Protein AF-0000000086677475 (afdb_homodimer)

pLDDT: mean 93.99, std 9.21, range [43.78, 98.94]

Organism: NCBI:txid175570

Radius of gyration: 26.11 Å; Cα contacts (8 Å, |Δi|>4): 1403; chains: 2; bounding box: 49×78×58 Å

InterPro domains:
  IPR006680 Amidohydrolase-related [PF04909] (57-347)
  IPR032465 2-amino-3-carboxymuconate-6-semialdehyde decarboxylase [PTHR21240] (2-347)
  IPR032466 Metal-dependent hydrolase [SSF51556] (3-348)

Secondary structure (DSSP, 8-state):
---EEEEEE---TTTTT-HHHHHHHHHHS-GGGT-EEEEEE-TTS-EEEEEESSTT-EEEEEETTTT-HHHHHHHHHHHT--EEEEE--TTGGG--HHHHHHHHHHHHHHHHHTTTSEEE-B------SHHHHHHHHIIIIII----EEEESEETTEETTSGGGHHHHHHHHHHT--EEEEPPSS-SS-GGGTTSHHIIIIIHHHHHHHHHHHHHHHS-HHHH-TT--EEESHHHHHTHHHHHHHS-----S--SS--S--TTHHHHHHHHHHTEEEE-SSGGGG-HHHHHHHHHHH-GGGEE----BTSSHHHHHHHHHIIIII----HHHHHIIIIIHHHHHHT----/---EEEEEE---TTTTT-HHHHHHHHHHS-GGGT-EEEEEE-TTS-EEEEEESSTT-EEEEEETTTT-HHHHHHHHHHHT--EEEEE--TTGGG--HHHHHHHHHHHHHHHHHTTTSEEE-EE-----SHHHHHHHHIIIIII----EEEESEETTEETTSGGGHHHHHHHHHHT--EEEEPPSS-SS-GGGTTSHHIIIIIHHHHHHHHHHHHHHHS-HHHH-TT--EEESHHHHHTHHHHHHHS-----S--SS--S--TTHHHHHHHHHHTEEEE-SSGGGG-HHHHHHHHHHH-GGGEE----BTSSHHHHHHHHHIIIII----HHHHHIIIIIHHHHHHT----

Solvent-accessible surface area (backbone atoms only — not comparable to full-atom values): 35898 Å² total; per-residue (Å²): 129,75,23,36,32,64,30,30,46,41,52,47,78,50,36,90,78,32,64,70,54,36,47,37,57,44,67,27,41,52,51,92,77,44,31,45,49,49,74,48,71,44,95,86,67,43,42,28,44,36,34,20,56,52,86,90,36,76,58,46,76,48,58,63,85,61,43,36,62,67,54,51,53,50,51,26,61,76,33,59,38,62,32,35,27,31,34,68,58,76,62,62,67,40,36,46,61,70,46,22,52,51,41,41,55,42,52,49,53,41,24,63,72,45,75,78,30,37,43,36,37,33,52,57,45,64,50,62,53,68,69,41,49,48,51,48,48,43,30,42,76,72,69,56,30,42,27,33,48,44,45,30,40,51,79,84,42,41,71,64,41,72,74,30,45,68,36,48,51,50,40,35,72,68,66,41,29,32,38,34,32,46,46,64,51,26,79,72,38,77,91,31,56,89,41,66,64,36,25,66,43,52,27,26,28,52,28,27,27,50,35,54,50,44,42,58,72,65,49,50,49,76,80,40,62,74,40,32,39,31,23,33,56,41,27,21,50,38,52,65,42,46,48,56,72,40,38,57,81,70,78,79,93,64,94,66,85,86,63,74,46,82,44,25,67,54,40,53,48,43,52,72,64,26,48,33,24,24,34,42,28,47,56,48,42,30,63,63,45,50,54,40,34,33,66,69,66,35,35,78,33,33,28,36,15,27,45,28,62,80,45,76,61,29,40,36,47,21,43,46,29,59,75,68,64,49,91,69,53,70,68,44,45,46,21,23,29,26,47,30,49,36,63,64,40,63,49,96,68,134,129,74,24,37,31,64,30,28,45,42,54,47,79,52,35,89,77,32,65,70,54,35,47,37,58,44,67,28,42,53,51,94,76,44,32,44,49,49,75,47,70,44,96,87,66,41,42,30,43,36,34,20,57,52,86,90,36,75,59,46,78,49,58,62,84,62,42,35,62,66,55,52,54,50,51,25,61,74,33,59,36,62,31,34,26,31,33,66,57,77,61,63,69,39,38,46,61,71,46,22,51,51,42,41,53,42,51,49,52,42,25,63,72,45,74,78,31,39,44,36,38,33,51,55,46,64,48,62,55,67,68,41,50,49,51,50,47,43,31,42,76,71,68,54,28,41,27,32,48,44,46,30,40,50,79,84,43,42,70,65,42,72,73,31,46,68,38,49,51,51,40,35,72,69,67,41,30,32,36,33,32,45,47,63,52,27,78,72,38,76,91,30,57,87,41,66,62,37,24,67,43,51,28,25,27,51,29,25,27,50,35,55,50,44,42,58,71,64,50,51,49,78,79,40,62,74,39,33,38,32,23,34,56,42,28,22,51,39,54,67,42,46,48,56,72,40,37,57,81,72,82,75,94,63,94,64,85,87,64,73,48,80,45,23,68,54,40,52,48,43,52,71,64,23,47,33,23,25,35,41,26,47,57,50,41,30,64,63,45,52,52,40,34,33,65,69,66,34,34,78,33,32,27,36,15,28,45,29,62,80,44,75,60,29,39,37,47,23,44,46,29,60,73,70,63,49,92,67,54,69,69,45,46,44,20,23,28,28,47,29,50,36,63,64,39,63,49,97,66,135

Foldseek 3Di:
DAFEAAAAEADFLCCPVDPVLVCQQQVLQDVVVQWHWDWDQDPVRWIWIWIDGHPPFTLDIGIHPFHALVNVVVLCVVQVHQAYEYEHAARLLRGAAVSQLVRLVRQLVSVVVNVQRYAYAGRFHLADDDSRLVSNCCSVVPSNHLYHEAECARQQGGCLDPRNLVSQLSRLVSLHAYEYAYHSAANDRVVQRPDNCSSRQVRSLVSQLVSLLCVLPSCSCVVRVSYAYEYENQSSLCLVVLVVSQADPDPDDDPDDPDDSPASVVSLSCLLRHYAYECALVVVCDQVSVLSSCVRSNLLRYAYHQNPPVPSCSSNNSSCCLVPVHDDDPVSSCSHRPVNCCVNSVRPDD/DAFEAAAAEADFLCCPVDVVLVCQQQVLQDVVVQWHWDWDQDPVRWIWIWIDGHPPFTLDIGIHPFHALVNVVVLCVVQVHQAYEYEHAARLLRGAAVSQLVRLVRQLVSVVVNVQRYAYAGRFHLADDDSRLVSNCCSVVPSNHLYHEAECARQQGGCLDPRNLVSQVSRLVSLHAYEYAYHSAANDRVVQRPDNCSNRQVRRLVSQLVSLLCVLPSCSCVVRVSYAYEYENQSSLCLVVLVVSQADPDPDDDPDDPDDSPQSVVSLSCLLRHYAYECALVVVCDQVSVLSSCVRSNLLRAAYHQNPPVPSCSSNNSSCCLVPVHDDDPVSSCSHRPVNCCVNSVRPDD

Nearest PDB structures (foldseek):
  4ofc-assembly1_A  TM=8.065E-01  e=8.090E-18  Homo sapiens
  7pwy-assembly2_D  TM=8.511E-01  e=5.228E-17  Homo sapiens
  4ign-assembly2_B  TM=8.149E-01  e=6.195E-17  Homo sapiens
  3nur-assembly1_A  TM=8.175E-01  e=1.556E-15  Staphylococcus aureus
  7pwy-assembly2_C  TM=8.081E-01  e=2.219E-14  Homo sapiens

Structure (mmCIF, N/CA/C/O backbone):
data_AF-0000000086677475-model_v1
#
loop_
_entity.id
_entity.type
_entity.pdbx_description
1 polymer Amidohydrolase
#
loop_
_atom_site.group_PDB
_atom_site.id
_atom_site.type_symbol
_atom_site.label_atom_id
_atom_site.label_alt_id
_atom_site.label_comp_id
_atom_site.label_asym_id
_atom_site.label_entity_id
_atom_site.label_seq_id
_atom_site.pdbx_PDB_ins_code
_atom_site.Cartn_x
_atom_site.Cartn_y
_atom_site.Cartn_z
_atom_site.occupancy
_atom_site.B_iso_or_equiv
_atom_site.auth_seq_id
_atom_site.auth_comp_id
_atom_site.auth_asym_id
_atom_site.auth_atom_id
_atom_site.pdbx_PDB_model_num
ATOM 1 N N . MET A 1 1 ? -17.812 -29.594 1.696 1 87.38 1 MET A N 1
ATOM 2 C CA . MET A 1 1 ? -17.547 -28.484 0.783 1 87.38 1 MET A CA 1
ATOM 3 C C . MET A 1 1 ? -16.203 -28.672 0.084 1 87.38 1 MET A C 1
ATOM 5 O O . MET A 1 1 ? -15.203 -29 0.729 1 87.38 1 MET A O 1
ATOM 9 N N . THR A 1 2 ? -16.203 -28.719 -1.292 1 96.62 2 THR A N 1
ATOM 10 C CA . THR A 1 2 ? -14.992 -28.844 -2.1 1 96.62 2 THR A CA 1
ATOM 11 C C . THR A 1 2 ? -14.047 -27.672 -1.84 1 96.62 2 THR A C 1
ATOM 13 O O . THR A 1 2 ? -14.484 -26.531 -1.684 1 96.62 2 THR A O 1
ATOM 16 N N . VAL A 1 3 ? -12.773 -27.938 -1.683 1 98.69 3 VAL A N 1
ATOM 17 C CA . VAL A 1 3 ? -11.773 -26.891 -1.495 1 98.69 3 VAL A CA 1
ATOM 18 C C . VAL A 1 3 ? -10.719 -26.984 -2.596 1 98.69 3 VAL A C 1
ATOM 20 O O . VAL A 1 3 ? -10.156 -28.062 -2.836 1 98.69 3 VAL A O 1
ATOM 23 N N . VAL A 1 4 ? -10.492 -25.906 -3.32 1 98.88 4 VAL A N 1
ATOM 24 C CA . VAL A 1 4 ? -9.445 -25.766 -4.324 1 98.88 4 VAL A CA 1
ATOM 25 C C . VAL A 1 4 ? -8.398 -24.766 -3.846 1 98.88 4 VAL A C 1
ATOM 27 O O . VAL A 1 4 ? -8.719 -23.609 -3.566 1 98.88 4 VAL A O 1
ATOM 30 N N . ASP A 1 5 ? -7.18 -25.172 -3.652 1 98.81 5 ASP A N 1
ATOM 31 C CA . ASP A 1 5 ? -6.055 -24.297 -3.361 1 98.81 5 ASP A CA 1
ATOM 32 C C . ASP A 1 5 ? -5.328 -23.891 -4.641 1 98.81 5 ASP A C 1
ATOM 34 O O . ASP A 1 5 ? -4.652 -24.703 -5.266 1 98.81 5 ASP A O 1
ATOM 38 N N . ILE A 1 6 ? -5.363 -22.625 -5.004 1 98.75 6 ILE A N 1
ATOM 39 C CA . ILE A 1 6 ? -4.816 -22.234 -6.297 1 98.75 6 ILE A CA 1
ATOM 40 C C . ILE A 1 6 ? -3.369 -21.781 -6.129 1 98.75 6 ILE A C 1
ATOM 42 O O . ILE A 1 6 ? -2.771 -21.219 -7.055 1 98.75 6 ILE A O 1
ATOM 46 N N . ASN A 1 7 ? -2.809 -21.922 -4.918 1 98.31 7 ASN A N 1
ATOM 47 C CA . ASN A 1 7 ? -1.478 -21.422 -4.598 1 98.31 7 ASN A CA 1
ATOM 48 C C . ASN A 1 7 ? -0.628 -22.469 -3.902 1 98.31 7 ASN A C 1
ATOM 50 O O . ASN A 1 7 ? -0.25 -22.312 -2.742 1 98.31 7 ASN A O 1
ATOM 54 N N . ILE A 1 8 ? -0.31 -23.516 -4.645 1 97.62 8 ILE A N 1
ATOM 55 C CA . ILE A 1 8 ? 0.635 -24.547 -4.215 1 97.62 8 ILE A CA 1
ATOM 56 C C . ILE A 1 8 ? 1.934 -24.422 -5.008 1 97.62 8 ILE A C 1
ATOM 58 O O . ILE A 1 8 ? 1.936 -24.562 -6.234 1 97.62 8 ILE A O 1
ATOM 62 N N . HIS A 1 9 ? 3.008 -24.188 -4.328 1 96.44 9 HIS A N 1
ATOM 63 C CA . HIS A 1 9 ? 4.266 -23.922 -5.016 1 96.44 9 HIS A CA 1
ATOM 64 C C . HIS A 1 9 ? 4.848 -25.203 -5.609 1 96.44 9 HIS A C 1
ATOM 66 O O . HIS A 1 9 ? 4.793 -26.266 -4.988 1 96.44 9 HIS A O 1
ATOM 72 N N . HIS A 1 10 ? 5.43 -25 -6.742 1 96.31 10 HIS A N 1
ATOM 73 C CA . HIS A 1 10 ? 6.098 -26.094 -7.43 1 96.31 10 HIS A CA 1
ATOM 74 C C . HIS A 1 10 ? 7.543 -25.734 -7.773 1 96.31 10 HIS A C 1
ATOM 76 O O . HIS A 1 10 ? 7.801 -24.688 -8.367 1 96.31 10 HIS A O 1
ATOM 82 N N . LEU A 1 11 ? 8.406 -26.5 -7.383 1 95.75 11 LEU A N 1
ATOM 83 C CA . LEU A 1 11 ? 9.773 -26.609 -7.871 1 95.75 11 LEU A CA 1
ATOM 84 C C . LEU A 1 11 ? 10.078 -28.047 -8.297 1 95.75 11 LEU A C 1
ATOM 86 O O . LEU A 1 11 ? 9.539 -29 -7.715 1 95.75 11 LEU A O 1
ATOM 90 N N . PRO A 1 12 ? 10.922 -28.141 -9.375 1 96.62 12 PRO A N 1
ATOM 91 C CA . PRO A 1 12 ? 11.219 -29.5 -9.812 1 96.62 12 PRO A CA 1
ATOM 92 C C . PRO A 1 12 ? 11.711 -30.391 -8.672 1 96.62 12 PRO A C 1
ATOM 94 O O . PRO A 1 12 ? 12.547 -29.953 -7.871 1 96.62 12 PRO A O 1
ATOM 97 N N . GLU A 1 13 ? 11.195 -31.625 -8.625 1 95.94 13 GLU A N 1
ATOM 98 C CA . GLU A 1 13 ? 11.531 -32.531 -7.543 1 95.94 13 GLU A CA 1
ATOM 99 C C . GLU A 1 13 ? 13.023 -32.844 -7.531 1 95.94 13 GLU A C 1
ATOM 101 O O . GLU A 1 13 ? 13.586 -33.188 -6.48 1 95.94 13 GLU A O 1
ATOM 106 N N . ASP A 1 14 ? 13.664 -32.812 -8.648 1 95.88 14 ASP A N 1
ATOM 107 C CA . ASP A 1 14 ? 15.086 -33.094 -8.734 1 95.88 14 ASP A CA 1
ATOM 108 C C . ASP A 1 14 ? 15.906 -31.812 -8.836 1 95.88 14 ASP A C 1
ATOM 110 O O . ASP A 1 14 ? 17.031 -31.828 -9.352 1 95.88 14 ASP A O 1
ATOM 114 N N . LEU A 1 15 ? 15.375 -30.656 -8.414 1 96.19 15 LEU A N 1
ATOM 115 C CA . LEU A 1 15 ? 16.031 -29.359 -8.508 1 96.19 15 LEU A CA 1
ATOM 116 C C . LEU A 1 15 ? 17.438 -29.422 -7.902 1 96.19 15 LEU A C 1
ATOM 118 O O . LEU A 1 15 ? 18.391 -28.906 -8.484 1 96.19 15 LEU A O 1
ATOM 122 N N . PHE A 1 16 ? 17.578 -30.094 -6.801 1 96 16 PHE A N 1
ATOM 123 C CA . PHE A 1 16 ? 18.828 -30.047 -6.055 1 96 16 PHE A CA 1
ATOM 124 C C . PHE A 1 16 ? 19.734 -31.203 -6.449 1 96 16 PHE A C 1
ATOM 126 O O . PHE A 1 16 ? 20.906 -31.234 -6.07 1 96 16 PHE A O 1
ATOM 133 N N . THR A 1 17 ? 19.219 -32.188 -7.191 1 95.56 17 THR A N 1
ATOM 134 C CA . THR A 1 17 ? 20.031 -33.344 -7.574 1 95.56 17 THR A CA 1
ATOM 135 C C . THR A 1 17 ? 20.328 -33.312 -9.07 1 95.56 17 THR A C 1
ATOM 137 O O . THR A 1 17 ? 21.172 -34.094 -9.555 1 95.56 17 THR A O 1
ATOM 140 N N . ASN A 1 18 ? 19.609 -32.531 -9.766 1 96.94 18 ASN A N 1
ATOM 141 C CA . ASN A 1 18 ? 19.859 -32.281 -11.18 1 96.94 18 ASN A CA 1
ATOM 142 C C . ASN A 1 18 ? 20.625 -31 -11.422 1 96.94 18 ASN A C 1
ATOM 144 O O . ASN A 1 18 ? 20.047 -29.906 -11.398 1 96.94 18 ASN A O 1
ATOM 148 N N . GLN A 1 19 ? 21.875 -31.109 -11.742 1 97.06 19 GLN A N 1
ATOM 149 C CA . GLN A 1 19 ? 22.781 -29.969 -11.82 1 97.06 19 GLN A CA 1
ATOM 150 C C . GLN A 1 19 ? 22.344 -29 -12.906 1 97.06 19 GLN A C 1
ATOM 152 O O . GLN A 1 19 ? 22.484 -27.781 -12.758 1 97.06 19 GLN A O 1
ATOM 157 N N . LYS A 1 20 ? 21.891 -29.516 -14 1 97.31 20 LYS A N 1
ATOM 158 C CA . LYS A 1 20 ? 21.453 -28.672 -15.102 1 97.31 20 LYS A CA 1
ATOM 159 C C . LYS A 1 20 ? 20.297 -27.766 -14.672 1 97.31 20 LYS A C 1
ATOM 161 O O . LYS A 1 20 ? 20.281 -26.578 -14.961 1 97.31 20 LYS A O 1
ATOM 166 N N . ILE A 1 21 ? 19.328 -28.312 -14.016 1 96.62 21 ILE A N 1
ATOM 167 C CA . ILE A 1 21 ? 18.172 -27.562 -13.547 1 96.62 21 ILE A CA 1
ATOM 168 C C . ILE A 1 21 ? 18.609 -26.562 -12.469 1 96.62 21 ILE A C 1
ATOM 170 O O . ILE A 1 21 ? 18.203 -25.406 -12.492 1 96.62 21 ILE A O 1
ATOM 174 N N . LEU A 1 22 ? 19.438 -27.047 -11.547 1 96.88 22 LEU A N 1
ATOM 175 C CA . LEU A 1 22 ? 19.922 -26.172 -10.477 1 96.88 22 LEU A CA 1
ATOM 176 C C . LEU A 1 22 ? 20.672 -24.984 -11.047 1 96.88 22 LEU A C 1
ATOM 178 O O . LEU A 1 22 ? 20.453 -23.844 -10.625 1 96.88 22 LEU A O 1
ATOM 182 N N . ASP A 1 23 ? 21.562 -25.266 -12.023 1 96.88 23 ASP A N 1
ATOM 183 C CA . ASP A 1 23 ? 22.312 -24.188 -12.68 1 96.88 23 ASP A CA 1
ATOM 184 C C . ASP A 1 23 ? 21.375 -23.219 -13.391 1 96.88 23 ASP A C 1
ATOM 186 O O . ASP A 1 23 ? 21.625 -22.016 -13.414 1 96.88 23 ASP A O 1
ATOM 190 N N . GLY A 1 24 ? 20.344 -23.766 -13.984 1 96.19 24 GLY A N 1
ATOM 191 C CA . GLY A 1 24 ? 19.344 -22.922 -14.625 1 96.19 24 GLY A CA 1
ATOM 192 C C . GLY A 1 24 ? 18.734 -21.906 -13.68 1 96.19 24 GLY A C 1
ATOM 193 O O . GLY A 1 24 ? 18.531 -20.75 -14.047 1 96.19 24 GLY A O 1
ATOM 194 N N . PHE A 1 25 ? 18.422 -22.312 -12.453 1 95.94 25 PHE A N 1
ATOM 195 C CA . PHE A 1 25 ? 17.891 -21.422 -11.445 1 95.94 25 PHE A CA 1
ATOM 196 C C . PHE A 1 25 ? 18.953 -20.438 -10.969 1 95.94 25 PHE A C 1
ATOM 198 O O . PHE A 1 25 ? 18.734 -19.234 -10.977 1 95.94 25 PHE A O 1
ATOM 205 N N . LEU A 1 26 ? 20.125 -20.906 -10.641 1 95.69 26 LEU A N 1
ATOM 206 C CA . LEU A 1 26 ? 21.188 -20.094 -10.047 1 95.69 26 LEU A CA 1
ATOM 207 C C . LEU A 1 26 ? 21.672 -19.031 -11.023 1 95.69 26 LEU A C 1
ATOM 209 O O . LEU A 1 26 ? 21.875 -17.875 -10.641 1 95.69 26 LEU A O 1
ATOM 213 N N . TYR A 1 27 ? 21.734 -19.359 -12.297 1 94.06 27 TYR A N 1
ATOM 214 C CA . TYR A 1 27 ? 22.344 -18.469 -13.266 1 94.06 27 TYR A CA 1
ATOM 215 C C . TYR A 1 27 ? 21.312 -17.516 -13.852 1 94.06 27 TYR A C 1
ATOM 217 O O . TYR A 1 27 ? 21.672 -16.531 -14.516 1 94.06 27 TYR A O 1
ATOM 225 N N . SER A 1 28 ? 20.031 -17.828 -13.586 1 94.12 28 SER A N 1
ATOM 226 C CA . SER A 1 28 ? 18.984 -16.969 -14.109 1 94.12 28 SER A CA 1
ATOM 227 C C . SER A 1 28 ? 18.906 -15.648 -13.344 1 94.12 28 SER A C 1
ATOM 229 O O . SER A 1 28 ? 18.484 -14.633 -13.891 1 94.12 28 SER A O 1
ATOM 231 N N . ALA A 1 29 ? 19.281 -15.617 -12.039 1 92.44 29 ALA A N 1
ATOM 232 C CA . ALA A 1 29 ? 19.281 -14.398 -11.234 1 92.44 29 ALA A CA 1
ATOM 233 C C . ALA A 1 29 ? 20.266 -13.375 -11.781 1 92.44 29 ALA A C 1
ATOM 235 O O . ALA A 1 29 ? 21.469 -13.656 -11.898 1 92.44 29 ALA A O 1
ATOM 236 N N . PRO A 1 30 ? 19.766 -12.219 -12.117 1 91.88 30 PRO A N 1
ATOM 237 C CA . PRO A 1 30 ? 20.672 -11.25 -12.742 1 91.88 30 PRO A CA 1
ATOM 238 C C . PRO A 1 30 ? 21.641 -10.609 -11.75 1 91.88 30 PRO A C 1
ATOM 240 O O . PRO A 1 30 ? 21.359 -9.531 -11.219 1 91.88 30 PRO A O 1
ATOM 243 N N . ARG A 1 31 ? 22.812 -11.141 -11.625 1 90.5 31 ARG A N 1
ATOM 244 C CA . ARG A 1 31 ? 23.812 -10.695 -10.664 1 90.5 31 ARG A CA 1
ATOM 245 C C . ARG A 1 31 ? 24.203 -9.242 -10.914 1 90.5 31 ARG A C 1
ATOM 247 O O . ARG A 1 31 ? 24.469 -8.492 -9.969 1 90.5 31 ARG A O 1
ATOM 254 N N . GLY A 1 32 ? 24.234 -8.914 -12.156 1 90.19 32 GLY A N 1
ATOM 255 C CA . GLY A 1 32 ? 24.594 -7.551 -12.516 1 90.19 32 GLY A CA 1
ATOM 256 C C . GLY A 1 32 ? 23.641 -6.516 -11.969 1 90.19 32 GLY A C 1
ATOM 257 O O . GLY A 1 32 ? 23.969 -5.324 -11.914 1 90.19 32 GLY A O 1
ATOM 258 N N . PHE A 1 33 ? 22.484 -6.992 -11.562 1 87.94 33 PHE A N 1
ATOM 259 C CA . PHE A 1 33 ? 21.484 -6.082 -11.023 1 87.94 33 PHE A CA 1
ATOM 260 C C . PHE A 1 33 ? 21.312 -6.297 -9.523 1 87.94 33 PHE A C 1
ATOM 262 O O . PHE A 1 33 ? 20.312 -5.867 -8.945 1 87.94 33 PHE A O 1
ATOM 269 N N . GLY A 1 34 ? 22.219 -6.992 -8.938 1 90.81 34 GLY A N 1
ATOM 270 C CA . GLY A 1 34 ? 22.297 -7.109 -7.492 1 90.81 34 GLY A CA 1
ATOM 271 C C . GLY A 1 34 ? 21.594 -8.344 -6.957 1 90.81 34 GLY A C 1
ATOM 272 O O . GLY A 1 34 ? 21.531 -8.555 -5.742 1 90.81 34 GLY A O 1
ATOM 273 N N . GLU A 1 35 ? 21.094 -9.141 -7.84 1 92.88 35 GLU A N 1
ATOM 274 C CA . GLU A 1 35 ? 20.469 -10.398 -7.441 1 92.88 35 GLU A CA 1
ATOM 275 C C . GLU A 1 35 ? 21.516 -11.492 -7.238 1 92.88 35 GLU A C 1
ATOM 277 O O . GLU A 1 35 ? 22.266 -11.82 -8.164 1 92.88 35 GLU A O 1
ATOM 282 N N . ILE A 1 36 ? 21.562 -12.039 -6.043 1 94.69 36 ILE A N 1
ATOM 283 C CA . ILE A 1 36 ? 22.531 -13.078 -5.734 1 94.69 36 ILE A CA 1
ATOM 284 C C . ILE A 1 36 ? 21.812 -14.383 -5.387 1 94.69 36 ILE A C 1
ATOM 286 O O . ILE A 1 36 ? 21.031 -14.43 -4.434 1 94.69 36 ILE A O 1
ATOM 290 N N . ALA A 1 37 ? 22.031 -15.375 -6.148 1 95.88 37 ALA A N 1
ATOM 291 C CA . ALA A 1 37 ? 21.484 -16.703 -5.898 1 95.88 37 ALA A CA 1
ATOM 292 C C . ALA A 1 37 ? 22.594 -17.672 -5.48 1 95.88 37 ALA A C 1
ATOM 294 O O . ALA A 1 37 ? 23.688 -17.672 -6.047 1 95.88 37 ALA A O 1
ATOM 295 N N . ARG A 1 38 ? 22.297 -18.422 -4.445 1 95.94 38 ARG A N 1
ATOM 296 C CA . ARG A 1 38 ? 23.266 -19.422 -4.004 1 95.94 38 ARG A CA 1
ATOM 297 C C . ARG A 1 38 ? 22.562 -20.594 -3.328 1 95.94 38 ARG A C 1
ATOM 299 O O . ARG A 1 38 ? 21.375 -20.516 -3.004 1 95.94 38 ARG A O 1
ATOM 306 N N . VAL A 1 39 ? 23.234 -21.672 -3.186 1 96.56 39 VAL A N 1
ATOM 307 C CA . VAL A 1 39 ? 22.766 -22.844 -2.467 1 96.56 39 VAL A CA 1
ATOM 308 C C . VAL A 1 39 ? 23.609 -23.047 -1.205 1 96.56 39 VAL A C 1
ATOM 310 O O . VAL A 1 39 ? 24.828 -22.859 -1.222 1 96.56 39 VAL A O 1
ATOM 313 N N . GLU A 1 40 ? 22.938 -23.312 -0.183 1 95.81 40 GLU A N 1
ATOM 314 C CA . GLU A 1 40 ? 23.594 -23.656 1.069 1 95.81 40 GLU A CA 1
ATOM 315 C C . GLU A 1 40 ? 23.031 -24.938 1.661 1 95.81 40 GLU A C 1
ATOM 317 O O . GLU A 1 40 ? 21.891 -25.297 1.398 1 95.81 40 GLU A O 1
ATOM 322 N N . THR A 1 41 ? 23.859 -25.672 2.391 1 95.62 41 THR A N 1
ATOM 323 C CA . THR A 1 41 ? 23.422 -26.844 3.139 1 95.62 41 THR A CA 1
ATOM 324 C C . THR A 1 41 ? 23.078 -26.469 4.578 1 95.62 41 THR A C 1
ATOM 326 O O . THR A 1 41 ? 23.891 -25.875 5.285 1 95.62 41 THR A O 1
ATOM 329 N N . MET A 1 42 ? 21.938 -26.812 4.898 1 92.81 42 MET A N 1
ATOM 330 C CA . MET A 1 42 ? 21.453 -26.516 6.25 1 92.81 42 MET A CA 1
ATOM 331 C C . MET A 1 42 ? 22.031 -27.516 7.25 1 92.81 42 MET A C 1
ATOM 333 O O . MET A 1 42 ? 22.625 -28.516 6.863 1 92.81 42 MET A O 1
ATOM 337 N N . ASP A 1 43 ? 21.812 -27.188 8.57 1 91.38 43 ASP A N 1
ATOM 338 C CA . ASP A 1 43 ? 22.266 -28.078 9.633 1 91.38 43 ASP A CA 1
ATOM 339 C C . ASP A 1 43 ? 21.594 -29.453 9.523 1 91.38 43 ASP A C 1
ATOM 341 O O . ASP A 1 43 ? 22.203 -30.469 9.875 1 91.38 43 ASP A O 1
ATOM 345 N N . SER A 1 44 ? 20.469 -29.516 8.969 1 90 44 SER A N 1
ATOM 346 C CA . SER A 1 44 ? 19.703 -30.75 8.805 1 90 44 SER A CA 1
ATOM 347 C C . SER A 1 44 ? 20.281 -31.625 7.699 1 90 44 SER A C 1
ATOM 349 O O . SER A 1 44 ? 19.922 -32.781 7.559 1 90 44 SER A O 1
ATOM 351 N N . GLY A 1 45 ? 21.203 -31.062 6.922 1 92.75 45 GLY A N 1
ATOM 352 C CA . GLY A 1 45 ? 21.75 -31.766 5.777 1 92.75 45 GLY A CA 1
ATOM 353 C C . GLY A 1 45 ? 21.031 -31.453 4.48 1 92.75 45 GLY A C 1
ATOM 354 O O . GLY A 1 45 ? 21.531 -31.734 3.395 1 92.75 45 GLY A O 1
ATOM 355 N N . LYS A 1 46 ? 19.906 -30.875 4.609 1 92.44 46 LYS A N 1
ATOM 356 C CA . LYS A 1 46 ? 19.156 -30.469 3.428 1 92.44 46 LYS A CA 1
ATOM 357 C C . LYS A 1 46 ? 19.734 -29.219 2.785 1 92.44 46 LYS A C 1
ATOM 359 O O . LYS A 1 46 ? 20.328 -28.391 3.475 1 92.44 46 LYS A O 1
ATOM 364 N N . LYS A 1 47 ? 19.594 -29.156 1.541 1 94.94 47 LYS A N 1
ATOM 365 C CA . LYS A 1 47 ? 20.016 -27.953 0.819 1 94.94 47 LYS A CA 1
ATOM 366 C C . LYS A 1 47 ? 18.875 -26.953 0.711 1 94.94 47 LYS A C 1
ATOM 368 O O . LYS A 1 47 ? 17.703 -27.312 0.844 1 94.94 47 LYS A O 1
ATOM 373 N N . HIS A 1 48 ? 19.219 -25.703 0.6 1 94.06 48 HIS A N 1
ATOM 374 C CA . HIS A 1 48 ? 18.219 -24.688 0.273 1 94.06 48 HIS A CA 1
ATOM 375 C C . HIS A 1 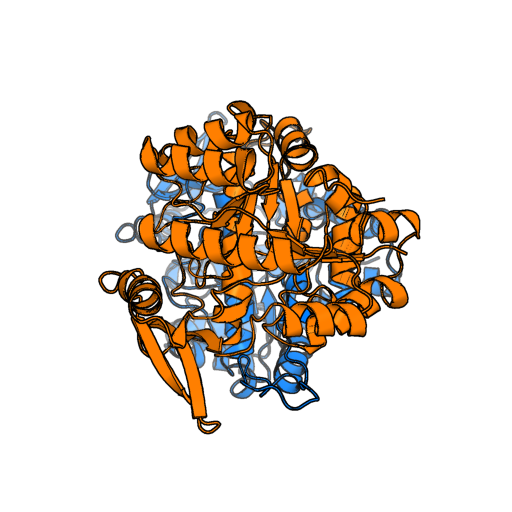48 ? 18.766 -23.656 -0.696 1 94.06 48 HIS A C 1
ATOM 377 O O . HIS A 1 48 ? 19.953 -23.328 -0.65 1 94.06 48 HIS A O 1
ATOM 383 N N . LEU A 1 49 ? 17.984 -23.312 -1.607 1 94.31 49 LEU A N 1
ATOM 384 C CA . LEU A 1 49 ? 18.234 -22.234 -2.557 1 94.31 49 LEU A CA 1
ATOM 385 C C . LEU A 1 49 ? 17.906 -20.875 -1.943 1 94.31 49 LEU A C 1
ATOM 387 O O . LEU A 1 49 ? 16.812 -20.672 -1.414 1 94.31 49 LEU A O 1
ATOM 391 N N . ILE A 1 50 ? 18.859 -19.938 -1.938 1 94.94 50 ILE A N 1
ATOM 392 C CA . ILE A 1 50 ? 18.734 -18.641 -1.297 1 94.94 50 ILE A CA 1
ATOM 393 C C . ILE A 1 50 ? 18.859 -17.531 -2.344 1 94.94 50 ILE A C 1
ATOM 395 O O . ILE A 1 50 ? 19.734 -17.578 -3.201 1 94.94 50 ILE A O 1
ATOM 399 N N . LEU A 1 51 ? 17.984 -16.578 -2.348 1 94.88 51 LEU A N 1
ATOM 400 C CA . LEU A 1 51 ? 18.078 -15.359 -3.148 1 94.88 51 LEU A CA 1
ATOM 401 C C . LEU A 1 51 ? 18.234 -14.133 -2.256 1 94.88 51 LEU A C 1
ATOM 403 O O . LEU A 1 51 ? 17.453 -13.93 -1.326 1 94.88 51 LEU A O 1
ATOM 407 N N . GLU A 1 52 ? 19.25 -13.344 -2.58 1 94.56 52 GLU A N 1
ATOM 408 C CA . GLU A 1 52 ? 19.531 -12.125 -1.822 1 94.56 52 GLU A CA 1
ATOM 409 C C . GLU A 1 52 ? 19.594 -10.906 -2.734 1 94.56 52 GLU A C 1
ATOM 411 O O . GLU A 1 52 ? 20.016 -11.008 -3.887 1 94.56 52 GLU A O 1
ATOM 416 N N . LYS A 1 53 ? 19.125 -9.859 -2.268 1 93.62 53 LYS A N 1
ATOM 417 C CA . LYS A 1 53 ? 19.328 -8.539 -2.861 1 93.62 53 LYS A CA 1
ATOM 418 C C . LYS A 1 53 ? 19.188 -7.438 -1.815 1 93.62 53 LYS A C 1
ATOM 420 O O . LYS A 1 53 ? 18.125 -7.254 -1.24 1 93.62 53 LYS A O 1
ATOM 425 N N . PRO A 1 54 ? 20.125 -6.496 -1.509 1 91.06 54 PRO A N 1
ATOM 426 C CA . PRO A 1 54 ? 21.531 -6.758 -1.859 1 91.06 54 PRO A CA 1
ATOM 427 C C . PRO A 1 54 ? 22.125 -7.914 -1.068 1 91.06 54 PRO A C 1
ATOM 429 O O . PRO A 1 54 ? 21.406 -8.617 -0.353 1 91.06 54 PRO A O 1
ATOM 432 N N . ALA A 1 55 ? 23.375 -8.172 -1.352 1 91.19 55 ALA A N 1
ATOM 433 C CA . ALA A 1 55 ? 24.062 -9.195 -0.572 1 91.19 55 ALA A CA 1
ATOM 434 C C . ALA A 1 55 ? 23.844 -8.992 0.924 1 91.19 55 ALA A C 1
ATOM 436 O O . ALA A 1 55 ? 23.953 -7.867 1.425 1 91.19 55 ALA A O 1
ATOM 437 N N . GLY A 1 56 ? 23.422 -10.047 1.552 1 91.31 56 GLY A N 1
ATOM 438 C CA . GLY A 1 56 ? 23.172 -9.969 2.984 1 91.31 56 GLY A CA 1
ATOM 439 C C . GLY A 1 56 ? 21.703 -9.828 3.338 1 91.31 56 GLY A C 1
ATOM 440 O O . GLY A 1 56 ? 21.328 -10.023 4.492 1 91.31 56 GLY A O 1
ATOM 441 N N . TYR A 1 57 ? 20.891 -9.508 2.402 1 93.88 57 TYR A N 1
ATOM 442 C CA . TYR A 1 57 ? 19.453 -9.398 2.588 1 93.88 57 TYR A CA 1
ATOM 443 C C . TYR A 1 57 ? 18.719 -10.516 1.86 1 93.88 57 TYR A C 1
ATOM 445 O O . TYR A 1 57 ? 18.422 -10.398 0.668 1 93.88 57 TYR A O 1
ATOM 453 N N . GLN A 1 58 ? 18.391 -11.625 2.557 1 92.06 58 GLN A N 1
ATOM 454 C CA . GLN A 1 58 ? 17.703 -12.758 1.953 1 92.06 58 GLN A CA 1
ATOM 455 C C . GLN A 1 58 ? 16.234 -12.445 1.688 1 92.06 58 GLN A C 1
ATOM 457 O O . GLN A 1 58 ? 15.539 -11.922 2.561 1 92.06 58 GLN A O 1
ATOM 462 N N . ASN A 1 59 ? 15.836 -12.766 0.544 1 91.94 59 ASN A N 1
ATOM 463 C CA . ASN A 1 59 ? 14.461 -12.484 0.146 1 91.94 59 ASN A CA 1
ATOM 464 C C . ASN A 1 59 ? 13.695 -13.773 -0.16 1 91.94 59 ASN A C 1
ATOM 466 O O . ASN A 1 59 ? 12.469 -13.789 -0.121 1 91.94 59 ASN A O 1
ATOM 470 N N . LEU A 1 60 ? 14.344 -14.852 -0.558 1 91.75 60 LEU A N 1
ATOM 471 C CA . LEU A 1 60 ? 13.727 -16.141 -0.845 1 91.75 60 LEU A CA 1
ATOM 472 C C . LEU A 1 60 ? 14.57 -17.281 -0.296 1 91.75 60 LEU A C 1
ATOM 474 O O . LEU A 1 60 ? 15.805 -17.234 -0.353 1 91.75 60 LEU A O 1
ATOM 478 N N . ASN A 1 61 ? 13.93 -18.25 0.177 1 90.44 61 ASN A N 1
ATOM 479 C CA . ASN A 1 61 ? 14.523 -19.516 0.617 1 90.44 61 ASN A CA 1
ATOM 480 C C . ASN A 1 61 ? 13.664 -20.703 0.222 1 90.44 61 ASN A C 1
ATOM 482 O O . ASN A 1 61 ? 12.508 -20.812 0.641 1 90.44 61 ASN A O 1
ATOM 486 N N . TYR A 1 62 ? 14.195 -21.594 -0.607 1 90.81 62 TYR A N 1
ATOM 487 C CA . TYR A 1 62 ? 13.508 -22.812 -1.009 1 90.81 62 TYR A CA 1
ATOM 488 C C . TYR A 1 62 ? 14.258 -24.047 -0.534 1 90.81 62 TYR A C 1
ATOM 490 O O . TYR A 1 62 ? 15.398 -24.281 -0.941 1 90.81 62 TYR A O 1
ATOM 498 N N . VAL A 1 63 ? 13.617 -24.828 0.199 1 90.38 63 VAL A N 1
ATOM 499 C CA . VAL A 1 63 ? 14.289 -25.922 0.881 1 90.38 63 VAL A CA 1
ATOM 500 C C . VAL A 1 63 ? 14.07 -27.219 0.106 1 90.38 63 VAL A C 1
ATOM 502 O O . VAL A 1 63 ? 12.969 -27.484 -0.382 1 90.38 63 VAL A O 1
ATOM 505 N N . GLU A 1 64 ? 15.047 -27.969 0.058 1 91 64 GLU A N 1
ATOM 506 C CA . GLU A 1 64 ? 15.039 -29.281 -0.576 1 91 64 GLU A CA 1
ATOM 507 C C . GLU A 1 64 ? 14.008 -30.203 0.07 1 91 64 GLU A C 1
ATOM 509 O O . GLU A 1 64 ? 13.914 -30.281 1.298 1 91 64 GLU A O 1
ATOM 514 N N . GLY A 1 65 ? 13.25 -30.922 -0.816 1 84.81 65 GLY A N 1
ATOM 515 C CA . GLY A 1 65 ? 12.359 -31.969 -0.33 1 84.81 65 GLY A CA 1
ATOM 516 C C . GLY A 1 65 ? 10.961 -31.469 -0.035 1 84.81 65 GLY A C 1
ATOM 517 O O . GLY A 1 65 ? 10.055 -32.281 0.223 1 84.81 65 GLY A O 1
ATOM 518 N N . ASP A 1 66 ? 10.688 -30.25 -0.101 1 84.38 66 ASP A N 1
ATOM 519 C CA . ASP A 1 66 ? 9.414 -29.672 0.327 1 84.38 66 ASP A CA 1
ATOM 520 C C . ASP A 1 66 ? 8.391 -29.688 -0.81 1 84.38 66 ASP A C 1
ATOM 522 O O . ASP A 1 66 ? 7.207 -29.422 -0.592 1 84.38 66 ASP A O 1
ATOM 526 N N . TYR A 1 67 ? 8.766 -30.094 -2.057 1 90.38 67 TYR A N 1
ATOM 527 C CA . TYR A 1 67 ? 7.922 -29.828 -3.215 1 90.38 67 TYR A CA 1
ATOM 528 C C . TYR A 1 67 ? 7.512 -31.125 -3.902 1 90.38 67 TYR A C 1
ATOM 530 O O . TYR A 1 67 ? 7.078 -31.109 -5.055 1 90.38 67 TYR A O 1
ATOM 538 N N . SER A 1 68 ? 7.582 -32.281 -3.242 1 92.81 68 SER A N 1
ATOM 539 C CA . SER A 1 68 ? 7.23 -33.562 -3.846 1 92.81 68 SER A CA 1
ATOM 540 C C . SER A 1 68 ? 5.719 -33.688 -3.996 1 92.81 68 SER A C 1
ATOM 542 O O . SER A 1 68 ? 4.953 -33.031 -3.291 1 92.81 68 SER A O 1
ATOM 544 N N . ALA A 1 69 ? 5.352 -34.5 -4.973 1 95.62 69 ALA A N 1
ATOM 545 C CA . ALA A 1 69 ? 3.938 -34.844 -5.148 1 95.62 69 ALA A CA 1
ATOM 546 C C . ALA A 1 69 ? 3.34 -35.406 -3.865 1 95.62 69 ALA A C 1
ATOM 548 O O . ALA A 1 69 ? 2.23 -35.031 -3.473 1 95.62 69 ALA A O 1
ATOM 549 N N . GLU A 1 70 ? 4.086 -36.281 -3.205 1 94.62 70 GLU A N 1
ATOM 550 C CA . GLU A 1 70 ? 3.623 -36.938 -1.981 1 94.62 70 GLU A CA 1
ATOM 551 C C . GLU A 1 70 ? 3.393 -35.938 -0.868 1 94.62 70 GLU A C 1
ATOM 553 O O . GLU A 1 70 ? 2.381 -35.969 -0.167 1 94.62 70 GLU A O 1
ATOM 558 N N . ALA A 1 71 ? 4.316 -35.031 -0.725 1 92.88 71 ALA A N 1
ATOM 559 C CA . ALA A 1 71 ? 4.191 -34 0.304 1 92.88 71 ALA A CA 1
ATOM 560 C C . ALA A 1 71 ? 2.967 -33.125 0.057 1 92.88 71 ALA A C 1
ATOM 562 O O . ALA A 1 71 ? 2.23 -32.812 0.992 1 92.88 71 ALA A O 1
ATOM 563 N N . LYS A 1 72 ? 2.744 -32.75 -1.186 1 96.19 72 LYS A N 1
ATOM 564 C CA . LYS A 1 72 ? 1.606 -31.922 -1.553 1 96.19 72 LYS A CA 1
ATOM 565 C C . LYS A 1 72 ? 0.286 -32.625 -1.27 1 96.19 72 LYS A C 1
ATOM 567 O O . LYS A 1 72 ? -0.6 -32.062 -0.62 1 96.19 72 LYS A O 1
ATOM 572 N N . LEU A 1 73 ? 0.217 -33.844 -1.709 1 97.12 73 LEU A N 1
ATOM 573 C CA . LEU A 1 73 ? -1.019 -34.594 -1.55 1 97.12 73 LEU A CA 1
ATOM 574 C C . LEU A 1 73 ? -1.299 -34.875 -0.078 1 97.12 73 LEU A C 1
ATOM 576 O O . LEU A 1 73 ? -2.451 -34.844 0.359 1 97.12 73 LEU A O 1
ATOM 580 N N . ALA A 1 74 ? -0.26 -35.156 0.69 1 96 74 ALA A N 1
ATOM 581 C CA . ALA A 1 74 ? -0.427 -35.375 2.125 1 96 74 ALA A CA 1
ATOM 582 C C . ALA A 1 74 ? -0.927 -34.125 2.82 1 96 74 ALA A C 1
ATOM 584 O O . ALA A 1 74 ? -1.807 -34.188 3.682 1 96 74 ALA A O 1
ATOM 585 N N . ALA A 1 75 ? -0.368 -33 2.475 1 95.31 75 ALA A N 1
ATOM 586 C CA . ALA A 1 75 ? -0.802 -31.734 3.045 1 95.31 75 ALA A CA 1
ATOM 587 C C . ALA A 1 75 ? -2.26 -31.438 2.697 1 95.31 75 ALA A C 1
ATOM 589 O O . ALA A 1 75 ? -3.016 -30.938 3.531 1 95.31 75 ALA A O 1
ATOM 590 N N . MET A 1 76 ? -2.617 -31.703 1.455 1 97.88 76 MET A N 1
ATOM 591 C CA . MET A 1 76 ? -3.996 -31.516 1.006 1 97.88 76 MET A CA 1
ATOM 592 C C . MET A 1 76 ? -4.953 -32.375 1.812 1 97.88 76 MET A C 1
ATOM 594 O O . MET A 1 76 ? -5.992 -31.906 2.27 1 97.88 76 MET A O 1
ATOM 598 N N . ASP A 1 77 ? -4.574 -33.625 2.029 1 97.69 77 ASP A N 1
ATOM 599 C CA . ASP A 1 77 ? -5.402 -34.531 2.822 1 97.69 77 ASP A CA 1
ATOM 600 C C . ASP A 1 77 ? -5.559 -34.031 4.254 1 97.69 77 ASP A C 1
ATOM 602 O O . ASP A 1 77 ? -6.668 -34 4.789 1 97.69 77 ASP A O 1
ATOM 606 N N . ASP A 1 78 ? -4.504 -33.625 4.801 1 96.75 78 ASP A N 1
ATOM 607 C CA . ASP A 1 78 ? -4.508 -33.125 6.176 1 96.75 78 ASP A CA 1
ATOM 608 C C . ASP A 1 78 ? -5.367 -31.875 6.316 1 96.75 78 ASP A C 1
ATOM 610 O O . ASP A 1 78 ? -6.043 -31.703 7.332 1 96.75 78 ASP A O 1
ATOM 614 N N . ALA A 1 79 ? -5.359 -31.047 5.316 1 97.56 79 ALA A N 1
ATOM 615 C CA . ALA A 1 79 ? -6.004 -29.734 5.391 1 97.56 79 ALA A CA 1
ATOM 616 C C . ALA A 1 79 ? -7.441 -29.812 4.887 1 97.56 79 ALA A C 1
ATOM 618 O O . ALA A 1 79 ? -8.211 -28.859 5.059 1 97.56 79 ALA A O 1
ATOM 619 N N . GLY A 1 80 ? -7.773 -30.875 4.246 1 98 80 GLY A N 1
ATOM 620 C CA . GLY A 1 80 ? -9.086 -30.953 3.629 1 98 80 GLY A CA 1
ATOM 621 C C . GLY A 1 80 ? -9.172 -30.203 2.314 1 98 80 GLY A C 1
ATOM 622 O O . GLY A 1 80 ? -10.203 -29.609 2.008 1 98 80 GLY A O 1
ATOM 623 N N . VAL A 1 81 ? -8.117 -30.219 1.601 1 98.56 81 VAL A N 1
ATOM 624 C CA . VAL A 1 81 ? -8.078 -29.625 0.268 1 98.56 81 VAL A CA 1
ATOM 625 C C . VAL A 1 81 ? -8.266 -30.719 -0.789 1 98.56 81 VAL A C 1
ATOM 627 O O . VAL A 1 81 ? -7.535 -31.703 -0.807 1 98.56 81 VAL A O 1
ATOM 630 N N . ASP A 1 82 ? -9.195 -30.516 -1.64 1 98.69 82 ASP A N 1
ATOM 631 C CA . ASP A 1 82 ? -9.555 -31.547 -2.609 1 98.69 82 ASP A CA 1
ATOM 632 C C . ASP A 1 82 ? -8.711 -31.438 -3.879 1 98.69 82 ASP A C 1
ATOM 634 O O . ASP A 1 82 ? -8.289 -32.438 -4.445 1 98.69 82 ASP A O 1
ATOM 638 N N . TYR A 1 83 ? -8.508 -30.266 -4.344 1 98.75 83 TYR A N 1
ATOM 639 C CA . TYR A 1 83 ? -7.773 -30 -5.574 1 98.75 83 TYR A CA 1
ATOM 640 C C . TYR A 1 83 ? -6.773 -28.859 -5.375 1 98.75 83 TYR A C 1
ATOM 642 O O . TYR A 1 83 ? -6.949 -28.016 -4.496 1 98.75 83 TYR A O 1
ATOM 650 N N . GLY A 1 84 ? -5.742 -28.875 -6.145 1 98.69 84 GLY A N 1
ATOM 651 C CA . GLY A 1 84 ? -4.727 -27.844 -6.062 1 98.69 84 GLY A CA 1
ATOM 652 C C . GLY A 1 84 ? -4.176 -27.438 -7.414 1 98.69 84 GLY A C 1
ATOM 653 O O . GLY A 1 84 ? -4.109 -28.25 -8.336 1 98.69 84 GLY A O 1
ATOM 654 N N . ILE A 1 85 ? -3.861 -26.203 -7.57 1 98.75 85 ILE A N 1
ATOM 655 C CA . ILE A 1 85 ? -3.139 -25.719 -8.742 1 98.75 85 ILE A CA 1
ATOM 656 C C . ILE A 1 85 ? -1.695 -25.391 -8.359 1 98.75 85 ILE A C 1
ATOM 658 O O . ILE A 1 85 ? -1.45 -24.594 -7.453 1 98.75 85 ILE A O 1
ATOM 662 N N . MET A 1 86 ? -0.771 -26.078 -9.016 1 98.44 86 MET A N 1
ATOM 663 C CA . MET A 1 86 ? 0.653 -25.859 -8.781 1 98.44 86 MET A CA 1
ATOM 664 C C . MET A 1 86 ? 1.176 -24.703 -9.641 1 98.44 86 MET A C 1
ATOM 666 O O . MET A 1 86 ? 0.772 -24.562 -10.789 1 98.44 86 MET A O 1
ATOM 670 N N . ARG A 1 87 ? 1.994 -23.922 -9.047 1 96.56 87 ARG A N 1
ATOM 671 C CA . ARG A 1 87 ? 2.666 -22.859 -9.781 1 96.56 87 ARG A CA 1
ATOM 672 C C . ARG A 1 87 ? 4.051 -22.578 -9.203 1 96.56 87 ARG A C 1
ATOM 674 O O . ARG A 1 87 ? 4.316 -22.906 -8.039 1 96.56 87 ARG A O 1
ATOM 681 N N . VAL A 1 88 ? 4.918 -22.078 -10 1 93.19 88 VAL A N 1
ATOM 682 C CA . VAL A 1 88 ? 6.258 -21.719 -9.547 1 93.19 88 VAL A CA 1
ATOM 683 C C . VAL A 1 88 ? 6.172 -20.547 -8.562 1 93.19 88 VAL A C 1
ATOM 685 O O . VAL A 1 88 ? 5.375 -19.625 -8.75 1 93.19 88 VAL A O 1
ATOM 688 N N . PRO A 1 89 ? 6.879 -20.719 -7.469 1 88.31 89 PRO A N 1
ATOM 689 C CA . PRO A 1 89 ? 6.871 -19.562 -6.562 1 88.31 89 PRO A CA 1
ATOM 690 C C . PRO A 1 89 ? 7.57 -18.344 -7.152 1 88.31 89 PRO A C 1
ATOM 692 O O . PRO A 1 89 ? 7.484 -18.109 -8.359 1 88.31 89 PRO A O 1
ATOM 695 N N . VAL A 1 90 ? 8.297 -17.719 -6.293 1 83.75 90 VAL A N 1
ATOM 696 C CA . VAL A 1 90 ? 9.016 -16.516 -6.723 1 83.75 90 VAL A CA 1
ATOM 697 C C . VAL A 1 90 ? 10.297 -16.922 -7.457 1 83.75 90 VAL A C 1
ATOM 699 O O . VAL A 1 90 ? 10.773 -18.047 -7.316 1 83.75 90 VAL A O 1
ATOM 702 N N . TRP A 1 91 ? 10.734 -16.641 -8.664 1 84.75 91 TRP A N 1
ATOM 703 C CA . TRP A 1 91 ? 11.961 -16.859 -9.414 1 84.75 91 TRP A CA 1
ATOM 704 C C . TRP A 1 91 ? 11.695 -16.812 -10.914 1 84.75 91 TRP A C 1
ATOM 706 O O . TRP A 1 91 ? 12.625 -16.609 -11.703 1 84.75 91 TRP A O 1
ATOM 716 N N . GLN A 1 92 ? 10.531 -17.062 -11.203 1 82.19 92 GLN A N 1
ATOM 717 C CA . GLN A 1 92 ? 10.156 -17.297 -12.602 1 82.19 92 GLN A CA 1
ATOM 718 C C . GLN A 1 92 ? 10.523 -16.094 -13.469 1 82.19 92 GLN A C 1
ATOM 720 O O . GLN A 1 92 ? 10.656 -16.219 -14.688 1 82.19 92 GLN A O 1
ATOM 725 N N . GLU A 1 93 ? 10.633 -14.945 -12.836 1 85.25 93 GLU A N 1
ATOM 726 C CA . GLU A 1 93 ? 10.867 -13.727 -13.609 1 85.25 93 GLU A CA 1
ATOM 727 C C . GLU A 1 93 ? 12.219 -13.773 -14.32 1 85.25 93 GLU A C 1
ATOM 729 O O . GLU A 1 93 ? 12.469 -12.992 -15.234 1 85.25 93 GLU A O 1
ATOM 734 N N . TRP A 1 94 ? 13.016 -14.75 -13.992 1 91 94 TRP A N 1
ATOM 735 C CA . TRP A 1 94 ? 14.367 -14.727 -14.547 1 91 94 TRP A CA 1
ATOM 736 C C . TRP A 1 94 ? 14.641 -15.992 -15.359 1 91 94 TRP A C 1
ATOM 738 O O . TRP A 1 94 ? 15.648 -16.078 -16.062 1 91 94 TRP A O 1
ATOM 748 N N . LEU A 1 95 ? 13.773 -16.969 -15.289 1 95.12 95 LEU A N 1
ATOM 749 C CA . LEU A 1 95 ? 14.094 -18.281 -15.852 1 95.12 95 LEU A CA 1
ATOM 750 C C . LEU A 1 95 ? 14.148 -18.219 -17.375 1 95.12 95 LEU A C 1
ATOM 752 O O . LEU A 1 95 ? 13.281 -17.625 -18.016 1 95.12 95 LEU A O 1
ATOM 756 N N . ALA A 1 96 ? 15.133 -18.859 -17.891 1 95 96 ALA A N 1
ATOM 757 C CA . ALA A 1 96 ? 15.25 -19.016 -19.344 1 95 96 ALA A CA 1
ATOM 758 C C . ALA A 1 96 ? 14.312 -20.109 -19.859 1 95 96 ALA A C 1
ATOM 760 O O . ALA A 1 96 ? 13.844 -20.938 -19.078 1 95 96 ALA A O 1
ATOM 761 N N . LEU A 1 97 ? 14.102 -20.094 -21.141 1 96.56 97 LEU A N 1
ATOM 762 C CA . LEU A 1 97 ? 13.117 -20.969 -21.766 1 96.56 97 LEU A CA 1
ATOM 763 C C . LEU A 1 97 ? 13.43 -22.438 -21.469 1 96.56 97 LEU A C 1
ATOM 765 O O . LEU A 1 97 ? 12.531 -23.203 -21.125 1 96.56 97 LEU A O 1
ATOM 769 N N . ASP A 1 98 ? 14.68 -22.812 -21.531 1 96.62 98 ASP A N 1
ATOM 770 C CA . ASP A 1 98 ? 15.047 -24.203 -21.328 1 96.62 98 ASP A CA 1
ATOM 771 C C . ASP A 1 98 ? 14.719 -24.656 -19.906 1 96.62 98 ASP A C 1
ATOM 773 O O . ASP A 1 98 ? 14.242 -25.766 -19.688 1 96.62 98 ASP A O 1
ATOM 777 N N . THR A 1 99 ? 15.008 -23.828 -18.969 1 97.25 99 THR A N 1
ATOM 778 C CA . THR A 1 99 ? 14.68 -24.141 -17.578 1 97.25 99 THR A CA 1
ATOM 779 C C . THR A 1 99 ? 13.172 -24.156 -17.375 1 97.25 99 THR A C 1
ATOM 781 O O . THR A 1 99 ? 12.648 -25 -16.641 1 97.25 99 THR A O 1
ATOM 784 N N . CYS A 1 100 ? 12.43 -23.266 -18.016 1 97.31 100 CYS A N 1
ATOM 785 C CA . CYS A 1 100 ? 10.969 -23.266 -17.953 1 97.31 100 CYS A CA 1
ATOM 786 C C . CYS A 1 100 ? 10.398 -24.578 -18.453 1 97.31 100 CYS A C 1
ATOM 788 O O . CYS A 1 100 ? 9.477 -25.141 -17.859 1 97.31 100 CYS A O 1
ATOM 790 N N . LYS A 1 101 ? 10.984 -25.031 -19.578 1 97.81 101 LYS A N 1
ATOM 791 C CA . LYS A 1 101 ? 10.531 -26.297 -20.141 1 97.81 101 LYS A CA 1
ATOM 792 C C . LYS A 1 101 ? 10.719 -27.438 -19.141 1 97.81 101 LYS A C 1
ATOM 794 O O . LYS A 1 101 ? 9.836 -28.281 -18.969 1 97.81 101 LYS A O 1
ATOM 799 N N . ALA A 1 102 ? 11.844 -27.422 -18.453 1 97.5 102 ALA A N 1
ATOM 800 C CA . ALA A 1 102 ? 12.117 -28.438 -17.438 1 97.5 102 ALA A CA 1
ATOM 801 C C . ALA A 1 102 ? 11.133 -28.328 -16.281 1 97.5 102 ALA A C 1
ATOM 803 O O . ALA A 1 102 ? 10.648 -29.328 -15.766 1 97.5 102 ALA A O 1
ATOM 804 N N . VAL A 1 103 ? 10.875 -27.141 -15.836 1 97.44 103 VAL A N 1
ATOM 805 C CA . VAL A 1 103 ? 9.93 -26.875 -14.766 1 97.44 103 VAL A CA 1
ATOM 806 C C . VAL A 1 103 ? 8.539 -27.375 -15.164 1 97.44 103 VAL A C 1
ATOM 808 O O . VAL A 1 103 ? 7.879 -28.062 -14.391 1 97.44 103 VAL A O 1
ATOM 811 N N . ASN A 1 104 ? 8.117 -27.031 -16.375 1 98.31 104 ASN A N 1
ATOM 812 C CA . ASN A 1 104 ? 6.812 -27.453 -16.875 1 98.31 104 ASN A CA 1
ATOM 813 C C . ASN A 1 104 ? 6.711 -28.969 -16.969 1 98.31 104 ASN A C 1
ATOM 815 O O . ASN A 1 104 ? 5.73 -29.562 -16.516 1 98.31 104 ASN A O 1
ATOM 819 N N . ASP A 1 105 ? 7.758 -29.594 -17.547 1 98.44 105 ASP A N 1
ATOM 820 C CA . ASP A 1 105 ? 7.742 -31.047 -17.688 1 98.44 105 ASP A CA 1
ATOM 821 C C . ASP A 1 105 ? 7.605 -31.719 -16.328 1 98.44 105 ASP A C 1
ATOM 823 O O . ASP A 1 105 ? 6.855 -32.688 -16.172 1 98.44 105 ASP A O 1
ATOM 827 N N . ASN A 1 106 ? 8.352 -31.219 -15.359 1 98.06 106 ASN A N 1
ATOM 828 C CA . ASN A 1 106 ? 8.266 -31.766 -14.008 1 98.06 106 ASN A CA 1
ATOM 829 C C . ASN A 1 106 ? 6.883 -31.562 -13.398 1 98.06 106 ASN A C 1
ATOM 831 O O . ASN A 1 106 ? 6.316 -32.469 -12.805 1 98.06 106 ASN A O 1
ATOM 835 N N . ALA A 1 107 ? 6.312 -30.391 -13.516 1 98.06 107 ALA A N 1
ATOM 836 C CA . ALA A 1 107 ? 4.996 -30.062 -12.969 1 98.06 107 ALA A CA 1
ATOM 837 C C . ALA A 1 107 ? 3.93 -31.016 -13.523 1 98.06 107 ALA A C 1
ATOM 839 O O . ALA A 1 107 ? 3.127 -31.562 -12.766 1 98.06 107 ALA A O 1
ATOM 840 N N . PHE A 1 108 ? 4 -31.219 -14.789 1 98.25 108 PHE A N 1
ATOM 841 C CA . PHE A 1 108 ? 2.93 -32 -15.398 1 98.25 108 PHE A CA 1
ATOM 842 C C . PHE A 1 108 ? 3.152 -33.5 -15.188 1 98.25 108 PHE A C 1
ATOM 844 O O . PHE A 1 108 ? 2.207 -34.281 -15.242 1 98.25 108 PHE A O 1
ATOM 851 N N . SER A 1 109 ? 4.418 -33.875 -14.914 1 98.06 109 SER A N 1
ATOM 852 C CA . SER A 1 109 ? 4.641 -35.25 -14.422 1 98.06 109 SER A CA 1
ATOM 853 C C . SER A 1 109 ? 3.959 -35.469 -13.07 1 98.06 109 SER A C 1
ATOM 855 O O . SER A 1 109 ? 3.365 -36.5 -12.828 1 98.06 109 SER A O 1
ATOM 857 N N . ILE A 1 110 ? 4.027 -34.469 -12.18 1 97.88 110 ILE A N 1
ATOM 858 C CA . ILE A 1 110 ? 3.377 -34.5 -10.875 1 97.88 110 ILE A CA 1
ATOM 859 C C . ILE A 1 110 ? 1.861 -34.5 -11.047 1 97.88 110 ILE A C 1
ATOM 861 O O . ILE A 1 110 ? 1.151 -35.25 -10.375 1 97.88 110 ILE A O 1
ATOM 865 N N . VAL A 1 111 ? 1.368 -33.688 -11.961 1 98.25 111 VAL A N 1
ATOM 866 C CA . VAL A 1 111 ? -0.063 -33.625 -12.234 1 98.25 111 VAL A CA 1
ATOM 867 C C . VAL A 1 111 ? -0.574 -35 -12.641 1 98.25 111 VAL A C 1
ATOM 869 O O . VAL A 1 111 ? -1.593 -35.469 -12.125 1 98.25 111 VAL A O 1
ATOM 872 N N . LYS A 1 112 ? 0.136 -35.688 -13.492 1 97.12 112 LYS A N 1
ATOM 873 C CA . LYS A 1 112 ? -0.252 -37.031 -13.938 1 97.12 112 LYS A CA 1
ATOM 874 C C . LYS A 1 112 ? -0.29 -38 -12.766 1 97.12 112 LYS A C 1
ATOM 876 O O . LYS A 1 112 ? -1.21 -38.812 -12.664 1 97.12 112 LYS A O 1
ATOM 881 N N . ARG A 1 113 ? 0.628 -37.875 -11.883 1 96.88 113 ARG A N 1
ATOM 882 C CA . ARG A 1 113 ? 0.75 -38.781 -10.75 1 96.88 113 ARG A CA 1
ATOM 883 C C . ARG A 1 113 ? -0.276 -38.469 -9.672 1 96.88 113 ARG A C 1
ATOM 885 O O . ARG A 1 113 ? -0.513 -39.281 -8.773 1 96.88 113 ARG A O 1
ATOM 892 N N . SER A 1 114 ? -0.883 -37.344 -9.758 1 97 114 SER A N 1
ATOM 893 C CA . SER A 1 114 ? -1.805 -36.906 -8.711 1 97 114 SER A CA 1
ATOM 894 C C . SER A 1 114 ? -3.18 -37.531 -8.891 1 97 114 SER A C 1
ATOM 896 O O . SER A 1 114 ? -4.039 -37.406 -8.016 1 97 114 SER A O 1
ATOM 898 N N . ASN A 1 115 ? -3.41 -38.188 -10.023 1 94.44 115 ASN A N 1
ATOM 899 C CA . ASN A 1 115 ? -4.68 -38.844 -10.344 1 94.44 115 ASN A CA 1
ATOM 900 C C . ASN A 1 115 ? -5.84 -37.844 -10.297 1 94.44 115 ASN A C 1
ATOM 902 O O . ASN A 1 115 ? -6.863 -38.125 -9.664 1 94.44 115 ASN A O 1
ATOM 906 N N . GLY A 1 116 ? -5.637 -36.656 -10.844 1 96 116 GLY A N 1
ATOM 907 C CA . GLY A 1 116 ? -6.703 -35.688 -11.078 1 96 116 GLY A CA 1
ATOM 908 C C . GLY A 1 116 ? -6.852 -34.688 -9.969 1 96 116 GLY A C 1
ATOM 909 O O . GLY A 1 116 ? -7.742 -33.844 -10.008 1 96 116 GLY A O 1
ATOM 910 N N . ARG A 1 117 ? -5.992 -34.625 -8.969 1 98 117 ARG A N 1
ATOM 911 C CA . ARG A 1 117 ? -6.164 -33.75 -7.816 1 98 117 ARG A CA 1
ATOM 912 C C . ARG A 1 117 ? -5.328 -32.469 -7.973 1 98 117 ARG A C 1
ATOM 914 O O . ARG A 1 117 ? -5.609 -31.453 -7.328 1 98 117 ARG A O 1
ATOM 921 N N . LEU A 1 118 ? -4.262 -32.594 -8.734 1 98.56 118 LEU A N 1
ATOM 922 C CA . LEU A 1 118 ? -3.398 -31.422 -8.93 1 98.56 118 LEU A CA 1
ATOM 923 C C . LEU A 1 118 ? -3.449 -30.938 -10.367 1 98.56 118 LEU A C 1
ATOM 925 O O . LEU A 1 118 ? -3.51 -31.75 -11.297 1 98.56 118 LEU A O 1
ATOM 929 N N . PHE A 1 119 ? -3.479 -29.703 -10.562 1 98.75 119 PHE A N 1
ATOM 930 C CA . PHE A 1 119 ? -3.328 -28.984 -11.82 1 98.75 119 PHE A CA 1
ATOM 931 C C . PHE A 1 119 ? -2.094 -28.094 -11.789 1 98.75 119 PHE A C 1
ATOM 933 O O . PHE A 1 119 ? -1.436 -27.969 -10.75 1 98.75 119 PHE A O 1
ATOM 940 N N . ALA A 1 120 ? -1.722 -27.484 -12.922 1 98.62 120 ALA A N 1
ATOM 941 C CA . ALA A 1 120 ? -0.536 -26.625 -12.953 1 98.62 120 ALA A CA 1
ATOM 942 C C . ALA A 1 120 ? -0.717 -25.469 -13.93 1 98.62 120 ALA A C 1
ATOM 944 O O . ALA A 1 120 ? -1.526 -25.562 -14.852 1 98.62 120 ALA A O 1
ATOM 945 N N . THR A 1 121 ? -0.039 -24.406 -13.656 1 98.44 121 THR A N 1
ATOM 946 C CA . THR A 1 121 ? 0.088 -23.312 -14.602 1 98.44 121 THR A CA 1
ATOM 947 C C . THR A 1 121 ? 1.384 -23.422 -15.398 1 98.44 121 THR A C 1
ATOM 949 O O . THR A 1 121 ? 2.299 -24.156 -15.008 1 98.44 121 THR A O 1
ATOM 952 N N . ALA A 1 122 ? 1.387 -22.75 -16.531 1 98.06 122 ALA A N 1
ATOM 953 C CA . ALA A 1 122 ? 2.584 -22.719 -17.375 1 98.06 122 ALA A CA 1
ATOM 954 C C . ALA A 1 122 ? 3.586 -21.688 -16.859 1 98.06 122 ALA A C 1
ATOM 956 O O . ALA A 1 122 ? 3.197 -20.609 -16.406 1 98.06 122 ALA A O 1
ATOM 957 N N . CYS A 1 123 ? 4.789 -22.031 -16.875 1 95.88 123 CYS A N 1
ATOM 958 C CA . CYS A 1 123 ? 5.914 -21.125 -16.641 1 95.88 123 CYS A CA 1
ATOM 959 C C . CYS A 1 123 ? 6.688 -20.875 -17.938 1 95.88 123 CYS A C 1
ATOM 961 O O . CYS A 1 123 ? 7.277 -21.797 -18.5 1 95.88 123 CYS A O 1
ATOM 963 N N . VAL A 1 124 ? 6.648 -19.688 -18.5 1 96.06 124 VAL A N 1
ATOM 964 C CA . VAL A 1 124 ? 7.312 -19.328 -19.75 1 96.06 124 VAL A CA 1
ATOM 965 C C . VAL A 1 124 ? 7.785 -17.891 -19.688 1 96.06 124 VAL A C 1
ATOM 967 O O . VAL A 1 124 ? 7.098 -17.016 -19.141 1 96.06 124 VAL A O 1
ATOM 970 N N . PRO A 1 125 ? 9.016 -17.547 -20.156 1 94.69 125 PRO A N 1
ATOM 971 C CA . PRO A 1 125 ? 9.383 -16.141 -20.266 1 94.69 125 PRO A CA 1
ATOM 972 C C . PRO A 1 125 ? 8.398 -15.336 -21.109 1 94.69 125 PRO A C 1
ATOM 974 O O . PRO A 1 125 ? 8.039 -15.766 -22.219 1 94.69 125 PRO A O 1
ATOM 977 N N . PRO A 1 126 ? 7.914 -14.211 -20.578 1 93.31 126 PRO A N 1
ATOM 978 C CA . PRO A 1 126 ? 6.828 -13.5 -21.266 1 93.31 126 PRO A CA 1
ATOM 979 C C . PRO A 1 126 ? 7.32 -12.609 -22.391 1 93.31 126 PRO A C 1
ATOM 981 O O . PRO A 1 126 ? 6.754 -11.539 -22.641 1 93.31 126 PRO A O 1
ATOM 984 N N . TRP A 1 127 ? 8.375 -13 -22.953 1 89.12 127 TRP A N 1
ATOM 985 C CA . TRP A 1 127 ? 8.938 -12.227 -24.062 1 89.12 127 TRP A CA 1
ATOM 986 C C . TRP A 1 127 ? 8.383 -12.711 -25.391 1 89.12 127 TRP A C 1
ATOM 988 O O . TRP A 1 127 ? 8.133 -13.906 -25.578 1 89.12 127 TRP A O 1
ATOM 998 N N . GLY A 1 128 ? 8.078 -11.789 -26.156 1 79.75 128 GLY A N 1
ATOM 999 C CA . GLY A 1 128 ? 7.621 -12.156 -27.484 1 79.75 128 GLY A CA 1
ATOM 1000 C C . GLY A 1 128 ? 8.609 -13.039 -28.219 1 79.75 128 GLY A C 1
ATOM 1001 O O . GLY A 1 128 ? 9.727 -13.258 -27.75 1 79.75 128 GLY A O 1
ATOM 1002 N N . GLY A 1 129 ? 8.141 -13.828 -29.172 1 88.94 129 GLY A N 1
ATOM 1003 C CA . GLY A 1 129 ? 8.922 -14.758 -29.969 1 88.94 129 GLY A CA 1
ATOM 1004 C C . GLY A 1 129 ? 8.227 -16.078 -30.188 1 88.94 129 GLY A C 1
ATOM 1005 O O . GLY A 1 129 ? 7.422 -16.516 -29.359 1 88.94 129 GLY A O 1
ATOM 1006 N N . LYS A 1 130 ? 8.664 -16.656 -31.078 1 94.44 130 LYS A N 1
ATOM 1007 C CA . LYS A 1 130 ? 7.969 -17.859 -31.5 1 94.44 130 LYS A CA 1
ATOM 1008 C C . LYS A 1 130 ? 8.203 -19.016 -30.516 1 94.44 130 LYS A C 1
ATOM 1010 O O . LYS A 1 130 ? 7.277 -19.734 -30.172 1 94.44 130 LYS A O 1
ATOM 1015 N N . GLU A 1 131 ? 9.422 -19.141 -29.984 1 96.12 131 GLU A N 1
ATOM 1016 C CA . GLU A 1 131 ? 9.75 -20.266 -29.141 1 96.12 131 GLU A CA 1
ATOM 1017 C C . GLU A 1 131 ? 9.016 -20.188 -27.797 1 96.12 131 GLU A C 1
ATOM 1019 O O . GLU A 1 131 ? 8.57 -21.203 -27.266 1 96.12 131 GLU A O 1
ATOM 1024 N N . ASN A 1 132 ? 8.961 -19.031 -27.219 1 95.81 132 ASN A N 1
ATOM 1025 C CA . ASN A 1 132 ? 8.211 -18.844 -25.984 1 95.81 132 ASN A CA 1
ATOM 1026 C C . ASN A 1 132 ? 6.723 -19.109 -26.172 1 95.81 132 ASN A C 1
ATOM 1028 O O . ASN A 1 132 ? 6.094 -19.781 -25.344 1 95.81 132 ASN A O 1
ATOM 1032 N N . THR A 1 133 ? 6.203 -18.641 -27.297 1 96.19 133 THR A N 1
ATOM 1033 C CA . THR A 1 133 ? 4.793 -18.859 -27.609 1 96.19 133 THR A CA 1
ATOM 1034 C C . THR A 1 133 ? 4.512 -20.344 -27.828 1 96.19 133 THR A C 1
ATOM 1036 O O . THR A 1 133 ? 3.48 -20.844 -27.375 1 96.19 133 THR A O 1
ATOM 1039 N N . TYR A 1 134 ? 5.438 -21.016 -28.469 1 97.5 134 TYR A N 1
ATOM 1040 C CA . TYR A 1 134 ? 5.277 -22.438 -28.703 1 97.5 134 TYR A CA 1
ATOM 1041 C C . TYR A 1 134 ? 5.23 -23.219 -27.391 1 97.5 134 TYR A C 1
ATOM 1043 O O . TYR A 1 134 ? 4.434 -24.141 -27.234 1 97.5 134 TYR A O 1
ATOM 1051 N N . GLU A 1 135 ? 6.094 -22.844 -26.469 1 98.06 135 GLU A N 1
ATOM 1052 C CA . GLU A 1 135 ? 6.086 -23.516 -25.172 1 98.06 135 GLU A CA 1
ATOM 1053 C C . GLU A 1 135 ? 4.789 -23.234 -24.422 1 98.06 135 GLU A C 1
ATOM 1055 O O . GLU A 1 135 ? 4.242 -24.125 -23.766 1 98.06 135 GLU A O 1
ATOM 1060 N N . LEU A 1 136 ? 4.309 -22.047 -24.516 1 97.81 136 LEU A N 1
ATOM 1061 C CA . LEU A 1 136 ? 3.029 -21.719 -23.891 1 97.81 136 LEU A CA 1
ATOM 1062 C C . LEU A 1 136 ? 1.904 -22.562 -24.469 1 97.81 136 LEU A C 1
ATOM 1064 O O . LEU A 1 136 ? 1.101 -23.125 -23.734 1 97.81 136 LEU A O 1
ATOM 1068 N N . GLU A 1 137 ? 1.885 -22.625 -25.766 1 98.06 137 GLU A N 1
ATOM 1069 C CA . GLU A 1 137 ? 0.861 -23.406 -26.453 1 98.06 137 GLU A CA 1
ATOM 1070 C C . GLU A 1 137 ? 0.984 -24.891 -26.109 1 98.06 137 GLU A C 1
ATOM 1072 O O . GLU A 1 137 ? -0.024 -25.578 -25.938 1 98.06 137 GLU A O 1
ATOM 1077 N N . ARG A 1 138 ? 2.225 -25.375 -26.062 1 98.5 138 ARG A N 1
ATOM 1078 C CA . ARG A 1 138 ? 2.443 -26.766 -25.641 1 98.5 138 ARG A CA 1
ATOM 1079 C C . ARG A 1 138 ? 1.871 -27 -24.25 1 98.5 138 ARG A C 1
ATOM 1081 O O . ARG A 1 138 ? 1.152 -27.984 -24.031 1 98.5 138 ARG A O 1
ATOM 1088 N N . CYS A 1 139 ? 2.135 -26.125 -23.328 1 98.5 139 CYS A N 1
ATOM 1089 C CA . CYS A 1 139 ? 1.672 -26.281 -21.953 1 98.5 139 CYS A CA 1
ATOM 1090 C C . CYS A 1 139 ? 0.149 -26.281 -21.891 1 98.5 139 CYS A C 1
ATOM 1092 O O . CYS A 1 139 ? -0.446 -27.141 -21.234 1 98.5 139 CYS A O 1
ATOM 1094 N N . VAL A 1 140 ? -0.511 -25.375 -22.609 1 98.44 140 VAL A N 1
ATOM 1095 C CA . VAL A 1 140 ? -1.956 -25.203 -22.5 1 98.44 140 VAL A CA 1
ATOM 1096 C C . VAL A 1 140 ? -2.67 -26.266 -23.328 1 98.44 140 VAL A C 1
ATOM 1098 O O . VAL A 1 140 ? -3.559 -26.953 -22.828 1 98.44 140 VAL A O 1
ATOM 1101 N N . ASN A 1 141 ? -2.234 -26.5 -24.562 1 98.19 141 ASN A N 1
ATOM 1102 C CA . ASN A 1 141 ? -2.971 -27.328 -25.5 1 98.19 141 ASN A CA 1
ATOM 1103 C C . ASN A 1 141 ? -2.617 -28.812 -25.344 1 98.19 141 ASN A C 1
ATOM 1105 O O . ASN A 1 141 ? -3.438 -29.688 -25.625 1 98.19 141 ASN A O 1
ATOM 1109 N N . GLU A 1 142 ? -1.376 -29.125 -24.906 1 98.19 142 GLU A N 1
ATOM 1110 C CA . GLU A 1 142 ? -0.933 -30.516 -24.891 1 98.19 142 GLU A CA 1
ATOM 1111 C C . GLU A 1 142 ? -0.828 -31.031 -23.453 1 98.19 142 GLU A C 1
ATOM 1113 O O . GLU A 1 142 ? -1.245 -32.156 -23.156 1 98.19 142 GLU A O 1
ATOM 1118 N N . LEU A 1 143 ? -0.278 -30.234 -22.594 1 98 143 LEU A N 1
ATOM 1119 C CA . LEU A 1 143 ? 0.01 -30.719 -21.25 1 98 143 LEU A CA 1
ATOM 1120 C C . LEU A 1 143 ? -1.162 -30.453 -20.312 1 98 143 LEU A C 1
ATOM 1122 O O . LEU A 1 143 ? -1.26 -31.047 -19.234 1 98 143 LEU A O 1
ATOM 1126 N N . GLY A 1 144 ? -2.041 -29.453 -20.672 1 97.62 144 GLY A N 1
ATOM 1127 C CA . GLY A 1 144 ? -3.24 -29.219 -19.875 1 97.62 144 GLY A CA 1
ATOM 1128 C C . GLY A 1 144 ? -3.066 -28.125 -18.844 1 97.62 144 GLY A C 1
ATOM 1129 O O . GLY A 1 144 ? -3.703 -28.156 -17.781 1 97.62 144 GLY A O 1
ATOM 1130 N N . ALA A 1 145 ? -2.162 -27.203 -19.078 1 98.69 145 ALA A N 1
ATOM 1131 C CA . ALA A 1 145 ? -2.035 -26.062 -18.188 1 98.69 145 ALA A CA 1
ATOM 1132 C C . ALA A 1 145 ? -3.354 -25.312 -18.078 1 98.69 145 ALA A C 1
ATOM 1134 O O . ALA A 1 145 ? -4.012 -25.047 -19.094 1 98.69 145 ALA A O 1
ATOM 1135 N N . VAL A 1 146 ? -3.721 -24.953 -16.859 1 98.69 146 VAL A N 1
ATOM 1136 C CA . VAL A 1 146 ? -5.02 -24.328 -16.641 1 98.69 146 VAL A CA 1
ATOM 1137 C C . VAL A 1 146 ? -4.859 -22.812 -16.578 1 98.69 146 VAL A C 1
ATOM 1139 O O . VAL A 1 146 ? -5.844 -22.078 -16.422 1 98.69 146 VAL A O 1
ATOM 1142 N N . GLY A 1 147 ? -3.691 -22.266 -16.609 1 98.38 147 GLY A N 1
ATOM 1143 C CA . GLY A 1 147 ? -3.311 -20.859 -16.578 1 98.38 147 GLY A CA 1
ATOM 1144 C C . GLY A 1 147 ? -1.83 -20.641 -16.828 1 98.38 147 GLY A C 1
ATOM 1145 O O . GLY A 1 147 ? -1.107 -21.578 -17.172 1 98.38 147 GLY A O 1
ATOM 1146 N N . VAL A 1 148 ? -1.455 -19.438 -16.703 1 97.44 148 VAL A N 1
ATOM 1147 C CA . VAL A 1 148 ? -0.055 -19.047 -16.828 1 97.44 148 VAL A CA 1
ATOM 1148 C C . VAL A 1 148 ? 0.363 -18.219 -15.617 1 97.44 148 VAL A C 1
ATOM 1150 O O . VAL A 1 148 ? -0.421 -17.406 -15.102 1 97.44 148 VAL A O 1
ATOM 1153 N N . GLN A 1 149 ? 1.471 -18.469 -15.125 1 96.81 149 GLN A N 1
ATOM 1154 C CA . GLN A 1 149 ? 1.995 -17.609 -14.062 1 96.81 149 GLN A CA 1
ATOM 1155 C C . GLN A 1 149 ? 2.947 -16.562 -14.633 1 96.81 149 GLN A C 1
ATOM 1157 O O . GLN A 1 149 ? 3.877 -16.891 -15.367 1 96.81 149 GLN A O 1
ATOM 1162 N N . LEU A 1 150 ? 2.709 -15.375 -14.359 1 97.12 150 LEU A N 1
ATOM 1163 C CA . LEU A 1 150 ? 3.604 -14.258 -14.641 1 97.12 150 LEU A CA 1
ATOM 1164 C C . LEU A 1 150 ? 3.951 -13.508 -13.359 1 97.12 150 LEU A C 1
ATOM 1166 O O . LEU A 1 150 ? 3.34 -13.734 -12.312 1 97.12 150 LEU A O 1
ATOM 1170 N N . ALA A 1 151 ? 5.004 -12.727 -13.422 1 96.88 151 ALA A N 1
ATOM 1171 C CA . ALA A 1 151 ? 5.395 -11.867 -12.312 1 96.88 151 ALA A CA 1
ATOM 1172 C C . ALA A 1 151 ? 4.801 -10.469 -12.469 1 96.88 151 ALA A C 1
ATOM 1174 O O . ALA A 1 151 ? 4.469 -10.047 -13.578 1 96.88 151 ALA A O 1
ATOM 1175 N N . CYS A 1 152 ? 4.668 -9.758 -11.383 1 96.81 152 CYS A N 1
ATOM 1176 C CA . CYS A 1 152 ? 4.203 -8.375 -11.406 1 96.81 152 CYS A CA 1
ATOM 1177 C C . CYS A 1 152 ? 5.023 -7.543 -12.391 1 96.81 152 CYS A C 1
ATOM 1179 O O . CYS A 1 152 ? 4.48 -6.664 -13.062 1 96.81 152 CYS A O 1
ATOM 1181 N N . HIS A 1 153 ? 6.266 -7.867 -12.383 1 96.75 153 HIS A N 1
ATOM 1182 C CA . HIS A 1 153 ? 7.168 -7.133 -13.258 1 96.75 153 HIS A CA 1
ATOM 1183 C C . HIS A 1 153 ? 8.391 -7.977 -13.625 1 96.75 153 HIS A C 1
ATOM 1185 O O . HIS A 1 153 ? 8.719 -8.93 -12.922 1 96.75 153 HIS A O 1
ATOM 1191 N N . TYR A 1 154 ? 8.953 -7.738 -14.672 1 95.88 154 TYR A N 1
ATOM 1192 C CA . TYR A 1 154 ? 10.227 -8.266 -15.156 1 95.88 154 TYR A CA 1
ATOM 1193 C C . TYR A 1 154 ? 11.266 -7.152 -15.281 1 95.88 154 TYR A C 1
ATOM 1195 O O . TYR A 1 154 ? 11.164 -6.297 -16.156 1 95.88 154 TYR A O 1
ATOM 1203 N N . GLY A 1 155 ? 12.25 -7.234 -14.32 1 92.69 155 GLY A N 1
ATOM 1204 C CA . GLY A 1 155 ? 13.094 -6.062 -14.164 1 92.69 155 GLY A CA 1
ATOM 1205 C C . GLY A 1 155 ? 12.328 -4.828 -13.734 1 92.69 155 GLY A C 1
ATOM 1206 O O . GLY A 1 155 ? 11.633 -4.848 -12.711 1 92.69 155 GLY A O 1
ATOM 1207 N N . GLN A 1 156 ? 12.367 -3.811 -14.562 1 93.75 156 GLN A N 1
ATOM 1208 C CA . GLN A 1 156 ? 11.711 -2.555 -14.211 1 93.75 156 GLN A CA 1
ATOM 1209 C C . GLN A 1 156 ? 10.352 -2.438 -14.898 1 93.75 156 GLN A C 1
ATOM 1211 O O . GLN A 1 156 ? 9.625 -1.462 -14.688 1 93.75 156 GLN A O 1
ATOM 1216 N N . LEU A 1 157 ? 9.977 -3.406 -15.695 1 96.31 157 LEU A N 1
ATOM 1217 C CA . LEU A 1 157 ? 8.789 -3.289 -16.531 1 96.31 157 LEU A CA 1
ATOM 1218 C C . LEU A 1 157 ? 7.617 -4.059 -15.938 1 96.31 157 LEU A C 1
ATOM 1220 O O . LEU A 1 157 ? 7.707 -5.27 -15.727 1 96.31 157 LEU A O 1
ATOM 1224 N N . TYR A 1 158 ? 6.582 -3.402 -15.641 1 97.81 158 TYR A N 1
ATOM 1225 C CA . TYR A 1 158 ? 5.336 -4.051 -15.258 1 97.81 158 TYR A CA 1
ATOM 1226 C C . TYR A 1 158 ? 4.57 -4.535 -16.484 1 97.81 158 TYR A C 1
ATOM 1228 O O . TYR A 1 158 ? 4.926 -4.211 -17.609 1 97.81 158 TYR A O 1
ATOM 1236 N N . LEU A 1 159 ? 3.525 -5.312 -16.281 1 97.88 159 LEU A N 1
ATOM 1237 C CA . LEU A 1 159 ? 2.881 -6.062 -17.359 1 97.88 159 LEU A CA 1
ATOM 1238 C C . LEU A 1 159 ? 2.09 -5.129 -18.266 1 97.88 159 LEU A C 1
ATOM 1240 O O . LEU A 1 159 ? 1.669 -5.531 -19.359 1 97.88 159 LEU A O 1
ATOM 1244 N N . ASP A 1 160 ? 1.854 -3.873 -17.812 1 97.88 160 ASP A N 1
ATOM 1245 C CA . ASP A 1 160 ? 1.165 -2.916 -18.672 1 97.88 160 ASP A CA 1
ATOM 1246 C C . ASP A 1 160 ? 2.094 -2.395 -19.766 1 97.88 160 ASP A C 1
ATOM 1248 O O . ASP A 1 160 ? 1.648 -1.725 -20.703 1 97.88 160 ASP A O 1
ATOM 1252 N N . ASP A 1 161 ? 3.391 -2.656 -19.672 1 97.5 161 ASP A N 1
ATOM 1253 C CA . ASP A 1 161 ? 4.324 -2.242 -20.719 1 97.5 161 ASP A CA 1
ATOM 1254 C C . ASP A 1 161 ? 3.998 -2.922 -22.047 1 97.5 161 ASP A C 1
ATOM 1256 O O . ASP A 1 161 ? 3.686 -4.113 -22.078 1 97.5 161 ASP A O 1
ATOM 1260 N N . GLU A 1 162 ? 4.164 -2.225 -23.125 1 95.81 162 GLU A N 1
ATOM 1261 C CA . GLU A 1 162 ? 3.775 -2.686 -24.453 1 95.81 162 GLU A CA 1
ATOM 1262 C C . GLU A 1 162 ? 4.613 -3.883 -24.891 1 95.81 162 GLU A C 1
ATOM 1264 O O . GLU A 1 162 ? 4.195 -4.656 -25.75 1 95.81 162 GLU A O 1
ATOM 1269 N N . VAL A 1 163 ? 5.746 -4.07 -24.312 1 96.25 163 VAL A N 1
ATOM 1270 C CA . VAL A 1 163 ? 6.645 -5.148 -24.703 1 96.25 163 VAL A CA 1
ATOM 1271 C C . VAL A 1 163 ? 5.988 -6.5 -24.422 1 96.25 163 VAL A C 1
ATOM 1273 O O . VAL A 1 163 ? 6.289 -7.492 -25.078 1 96.25 163 VAL A O 1
ATOM 1276 N N . PHE A 1 164 ? 5.031 -6.512 -23.5 1 97.12 164 PHE A N 1
ATOM 1277 C CA . PHE A 1 164 ? 4.422 -7.773 -23.094 1 97.12 164 PHE A CA 1
ATOM 1278 C C . PHE A 1 164 ? 3.158 -8.047 -23.906 1 97.12 164 PHE A C 1
ATOM 1280 O O . PHE A 1 164 ? 2.627 -9.156 -23.891 1 97.12 164 PHE A O 1
ATOM 1287 N N . GLU A 1 165 ? 2.641 -7.059 -24.641 1 96.44 165 GLU A N 1
ATOM 1288 C CA . GLU A 1 165 ? 1.328 -7.129 -25.266 1 96.44 165 GLU A CA 1
ATOM 1289 C C . GLU A 1 165 ? 1.25 -8.305 -26.25 1 96.44 165 GLU A C 1
ATOM 1291 O O . GLU A 1 165 ? 0.263 -9.039 -26.25 1 96.44 165 GLU A O 1
ATOM 1296 N N . PRO A 1 166 ? 2.311 -8.531 -27.094 1 95.44 166 PRO A N 1
ATOM 1297 C CA . PRO A 1 166 ? 2.215 -9.672 -28.016 1 95.44 166 PRO A CA 1
ATOM 1298 C C . PRO A 1 166 ? 2.031 -11 -27.281 1 95.44 166 PRO A C 1
ATOM 1300 O O . PRO A 1 166 ? 1.239 -11.836 -27.719 1 95.44 166 PRO A O 1
ATOM 1303 N N . TYR A 1 167 ? 2.729 -11.203 -26.203 1 96.44 167 TYR A N 1
ATOM 1304 C CA . TYR A 1 167 ? 2.611 -12.422 -25.422 1 96.44 167 TYR A CA 1
ATOM 1305 C C . TYR A 1 167 ? 1.25 -12.5 -24.734 1 96.44 167 TYR A C 1
ATOM 1307 O O . TYR A 1 167 ? 0.607 -13.555 -24.75 1 96.44 167 TYR A O 1
ATOM 1315 N N . LEU A 1 168 ? 0.772 -11.422 -24.219 1 97.94 168 LEU A N 1
ATOM 1316 C CA . LEU A 1 168 ? -0.498 -11.375 -23.5 1 97.94 168 LEU A CA 1
ATOM 1317 C C . LEU A 1 168 ? -1.666 -11.617 -24.453 1 97.94 168 LEU A C 1
ATOM 1319 O O . LEU A 1 168 ? -2.67 -12.219 -24.062 1 97.94 168 LEU A O 1
ATOM 1323 N N . LYS A 1 169 ? -1.527 -11.172 -25.625 1 97.19 169 LYS A N 1
ATOM 1324 C CA . LYS A 1 169 ? -2.561 -11.422 -26.625 1 97.19 169 LYS A CA 1
ATOM 1325 C C . LYS A 1 169 ? -2.67 -12.914 -26.938 1 97.19 169 LYS A C 1
ATOM 1327 O O . LYS A 1 169 ? -3.762 -13.422 -27.219 1 97.19 169 LYS A O 1
ATOM 1332 N N . VAL A 1 170 ? -1.527 -13.602 -26.969 1 97.5 170 VAL A N 1
ATOM 1333 C CA . VAL A 1 170 ? -1.561 -15.047 -27.141 1 97.5 170 VAL A CA 1
ATOM 1334 C C . VAL A 1 170 ? -2.303 -15.695 -25.969 1 97.5 170 VAL A C 1
ATOM 1336 O O . VAL A 1 170 ? -3.145 -16.578 -26.172 1 97.5 170 VAL A O 1
ATOM 1339 N N . ILE A 1 171 ? -2.029 -15.258 -24.781 1 98.12 171 ILE A N 1
ATOM 1340 C CA . ILE A 1 171 ? -2.705 -15.789 -23.594 1 98.12 171 ILE A CA 1
ATOM 1341 C C . ILE A 1 171 ? -4.207 -15.539 -23.703 1 98.12 171 ILE A C 1
ATOM 1343 O O . ILE A 1 171 ? -5.012 -16.438 -23.422 1 98.12 171 ILE A O 1
ATOM 1347 N N . GLU A 1 172 ? -4.57 -14.328 -24.094 1 98.25 172 GLU A N 1
ATOM 1348 C CA . GLU A 1 172 ? -5.98 -13.992 -24.266 1 98.25 172 GLU A CA 1
ATOM 1349 C C . GLU A 1 172 ? -6.656 -14.945 -25.25 1 98.25 172 GLU A C 1
ATOM 1351 O O . GLU A 1 172 ? -7.762 -15.422 -25 1 98.25 172 GLU A O 1
ATOM 1356 N N . ARG A 1 173 ? -5.957 -15.25 -26.312 1 97.62 173 ARG A N 1
ATOM 1357 C CA . ARG A 1 173 ? -6.5 -16.141 -27.344 1 97.62 173 ARG A CA 1
ATOM 1358 C C . ARG A 1 173 ? -6.656 -17.562 -26.812 1 97.62 173 ARG A C 1
ATOM 1360 O O . ARG A 1 173 ? -7.602 -18.266 -27.172 1 97.62 173 ARG A O 1
ATOM 1367 N N . LEU A 1 174 ? -5.719 -17.953 -26 1 98 174 LEU A N 1
ATOM 1368 C CA . LEU A 1 174 ? -5.766 -19.281 -25.406 1 98 174 LEU A CA 1
ATOM 1369 C C . LEU A 1 174 ? -6.844 -19.359 -24.328 1 98 174 LEU A C 1
ATOM 1371 O O . LEU A 1 174 ? -7.199 -20.453 -23.891 1 98 174 LEU A O 1
ATOM 1375 N N . ASN A 1 175 ? -7.363 -18.219 -23.875 1 98 175 ASN A N 1
ATOM 1376 C CA . ASN A 1 175 ? -8.477 -18.078 -22.953 1 98 175 ASN A CA 1
ATOM 1377 C C . ASN A 1 175 ? -8.18 -18.75 -21.609 1 98 175 ASN A C 1
ATOM 1379 O O . ASN A 1 175 ? -9.016 -19.484 -21.078 1 98 175 ASN A O 1
ATOM 1383 N N . VAL A 1 176 ? -6.984 -18.625 -21.125 1 98.31 176 VAL A N 1
ATOM 1384 C CA . VAL A 1 176 ? -6.613 -19.047 -19.781 1 98.31 176 VAL A CA 1
ATOM 1385 C C . VAL A 1 176 ? -6.254 -17.828 -18.938 1 98.31 176 VAL A C 1
ATOM 1387 O O . VAL A 1 176 ? -5.809 -16.812 -19.453 1 98.31 176 VAL A O 1
ATOM 1390 N N . PRO A 1 177 ? -6.457 -17.906 -17.609 1 98.69 177 PRO A N 1
ATOM 1391 C CA . PRO A 1 177 ? -6.09 -16.781 -16.75 1 98.69 177 PRO A CA 1
ATOM 1392 C C . PRO A 1 177 ? -4.586 -16.703 -16.484 1 98.69 177 PRO A C 1
ATOM 1394 O O . PRO A 1 177 ? -3.865 -17.672 -16.734 1 98.69 177 PRO A O 1
ATOM 1397 N N . VAL A 1 178 ? -4.184 -15.562 -16.047 1 98.5 178 VAL A N 1
ATOM 1398 C CA . VAL A 1 178 ? -2.807 -15.312 -15.641 1 98.5 178 VAL A CA 1
ATOM 1399 C C . VAL A 1 178 ? -2.74 -15.125 -14.125 1 98.5 178 VAL A C 1
ATOM 1401 O O . VAL A 1 178 ? -3.42 -14.258 -13.57 1 98.5 178 VAL A O 1
ATOM 1404 N N . ILE A 1 179 ? -1.991 -15.977 -13.453 1 98.25 179 ILE A N 1
ATOM 1405 C CA . ILE A 1 179 ? -1.624 -15.656 -12.078 1 98.25 179 ILE A CA 1
ATOM 1406 C C . ILE A 1 179 ? -0.466 -14.664 -12.07 1 98.25 179 ILE A C 1
ATOM 1408 O O . ILE A 1 179 ? 0.619 -14.961 -12.578 1 98.25 179 ILE A O 1
ATOM 1412 N N . VAL A 1 180 ? -0.739 -13.508 -11.586 1 98.19 180 VAL A N 1
ATOM 1413 C CA . VAL A 1 180 ? 0.3 -12.492 -11.461 1 98.19 180 VAL A CA 1
ATOM 1414 C C . VAL A 1 180 ? 0.901 -12.547 -10.055 1 98.19 180 VAL A C 1
ATOM 1416 O O . VAL A 1 180 ? 0.264 -12.125 -9.086 1 98.19 180 VAL A O 1
ATOM 1419 N N . HIS A 1 181 ? 2.086 -12.992 -10 1 97.56 181 HIS A N 1
ATOM 1420 C CA . HIS A 1 181 ? 2.76 -13.242 -8.734 1 97.56 181 HIS A CA 1
ATOM 1421 C C . HIS A 1 181 ? 3.723 -12.109 -8.391 1 97.56 181 HIS A C 1
ATOM 1423 O O . HIS A 1 181 ? 4.41 -11.586 -9.273 1 97.56 181 HIS A O 1
ATOM 1429 N N . HIS A 1 182 ? 3.768 -11.727 -7.16 1 94.38 182 HIS A N 1
ATOM 1430 C CA . HIS A 1 182 ? 4.727 -10.727 -6.707 1 94.38 182 HIS A CA 1
ATOM 1431 C C . HIS A 1 182 ? 6.16 -11.188 -6.938 1 94.38 182 HIS A C 1
ATOM 1433 O O . HIS A 1 182 ? 6.414 -12.391 -7.07 1 94.38 182 HIS A O 1
ATOM 1439 N N . THR A 1 183 ? 7.078 -10.266 -6.984 1 93.94 183 THR A N 1
ATOM 1440 C CA . THR A 1 183 ? 8.516 -10.523 -7.004 1 93.94 183 THR A CA 1
ATOM 1441 C C . THR A 1 183 ? 9.109 -10.375 -5.605 1 93.94 183 THR A C 1
ATOM 1443 O O . THR A 1 183 ? 8.43 -9.914 -4.684 1 93.94 183 THR A O 1
ATOM 1446 N N . PRO A 1 184 ? 10.328 -10.844 -5.441 1 91.88 184 PRO A N 1
ATOM 1447 C CA . PRO A 1 184 ? 10.906 -10.719 -4.102 1 91.88 184 PRO A CA 1
ATOM 1448 C C . PRO A 1 184 ? 10.898 -9.281 -3.59 1 91.88 184 PRO A C 1
ATOM 1450 O O . PRO A 1 184 ? 10.672 -9.039 -2.4 1 91.88 184 PRO A O 1
ATOM 1453 N N . LEU A 1 185 ? 11.164 -8.406 -4.43 1 94.38 185 LEU A N 1
ATOM 1454 C CA . LEU A 1 185 ? 11.164 -6.977 -4.148 1 94.38 185 LEU A CA 1
ATOM 1455 C C . LEU A 1 185 ? 10.438 -6.207 -5.246 1 94.38 185 LEU A C 1
ATOM 1457 O O . LEU A 1 185 ? 10.445 -6.613 -6.406 1 94.38 185 LEU A O 1
ATOM 1461 N N . PRO A 1 186 ? 9.742 -5.125 -4.875 1 95.81 186 PRO A N 1
ATOM 1462 C CA . PRO A 1 186 ? 9.227 -4.258 -5.938 1 95.81 186 PRO A CA 1
ATOM 1463 C C . PRO A 1 186 ? 10.344 -3.605 -6.754 1 95.81 186 PRO A C 1
ATOM 1465 O O . PRO A 1 186 ? 11.516 -3.719 -6.402 1 95.81 186 PRO A O 1
ATOM 1468 N N . VAL A 1 187 ? 9.977 -3.01 -7.906 1 94.44 187 VAL A N 1
ATOM 1469 C CA . VAL A 1 187 ? 10.945 -2.287 -8.719 1 94.44 187 VAL A CA 1
ATOM 1470 C C . VAL A 1 187 ? 11.711 -1.289 -7.848 1 94.44 187 VAL A C 1
ATOM 1472 O O . VAL A 1 187 ? 12.938 -1.241 -7.879 1 94.44 187 VAL A O 1
ATOM 1475 N N . GLU A 1 188 ? 10.945 -0.575 -7.039 1 93.56 188 GLU A N 1
ATOM 1476 C CA . GLU A 1 188 ? 11.5 0.413 -6.117 1 93.56 188 GLU A CA 1
ATOM 1477 C C . GLU A 1 188 ? 11.555 -0.131 -4.691 1 93.56 188 GLU A C 1
ATOM 1479 O O . GLU A 1 188 ? 10.586 0.002 -3.938 1 93.56 188 GLU A O 1
ATOM 1484 N N . TRP A 1 189 ? 12.719 -0.696 -4.277 1 95.19 189 TRP A N 1
ATOM 1485 C CA . TRP A 1 189 ? 12.727 -1.532 -3.082 1 95.19 189 TRP A CA 1
ATOM 1486 C C . TRP A 1 189 ? 13.547 -0.883 -1.971 1 95.19 189 TRP A C 1
ATOM 1488 O O . TRP A 1 189 ? 13.5 -1.32 -0.819 1 95.19 189 TRP A O 1
ATOM 1498 N N . ARG A 1 190 ? 14.273 0.166 -2.182 1 95 190 ARG A N 1
ATOM 1499 C CA . ARG A 1 190 ? 15.305 0.641 -1.265 1 95 190 ARG A CA 1
ATOM 1500 C C . ARG A 1 190 ? 14.695 1.114 0.05 1 95 190 ARG A C 1
ATOM 1502 O O . ARG A 1 190 ? 15.297 0.958 1.113 1 95 190 ARG A O 1
ATOM 1509 N N . SER A 1 191 ? 13.523 1.652 0.018 1 96.75 191 SER A N 1
ATOM 1510 C CA . SER A 1 191 ? 12.906 2.225 1.209 1 96.75 191 SER A CA 1
ATOM 1511 C C . SER A 1 191 ? 12.422 1.135 2.162 1 96.75 191 SER A C 1
ATOM 1513 O O . SER A 1 191 ? 12.117 1.409 3.324 1 96.75 191 SER A O 1
ATOM 1515 N N . VAL A 1 192 ? 12.391 -0.117 1.697 1 96.31 192 VAL A N 1
ATOM 1516 C CA . VAL A 1 192 ? 11.812 -1.161 2.541 1 96.31 192 VAL A CA 1
ATOM 1517 C C . VAL A 1 192 ? 12.883 -2.205 2.865 1 96.31 192 VAL A C 1
ATOM 1519 O O . VAL A 1 192 ? 12.625 -3.152 3.613 1 96.31 192 VAL A O 1
ATOM 1522 N N . ILE A 1 193 ? 14.07 -2.061 2.445 1 95.62 193 ILE A N 1
ATOM 1523 C CA . ILE A 1 193 ? 15.07 -3.125 2.441 1 95.62 193 ILE A CA 1
ATOM 1524 C C . ILE A 1 193 ? 15.617 -3.324 3.854 1 95.62 193 ILE A C 1
ATOM 1526 O O . ILE A 1 193 ? 16 -4.434 4.227 1 95.62 193 ILE A O 1
ATOM 1530 N N . ASP A 1 194 ? 15.602 -2.287 4.695 1 92.56 194 ASP A N 1
ATOM 1531 C CA . ASP A 1 194 ? 16.328 -2.281 5.965 1 92.56 194 ASP A CA 1
ATOM 1532 C C . ASP A 1 194 ? 15.656 -3.211 6.977 1 92.56 194 ASP A C 1
ATOM 1534 O O . ASP A 1 194 ? 16.328 -3.756 7.859 1 92.56 194 ASP A O 1
ATOM 1538 N N . TYR A 1 195 ? 14.398 -3.367 6.848 1 92.5 195 TYR A N 1
ATOM 1539 C CA . TYR A 1 195 ? 13.648 -4.117 7.848 1 92.5 195 TYR A CA 1
ATOM 1540 C C . TYR A 1 195 ? 13.016 -5.363 7.23 1 92.5 195 TYR A C 1
ATOM 1542 O O . TYR A 1 195 ? 12.234 -5.266 6.289 1 92.5 195 TYR A O 1
ATOM 1550 N N . THR A 1 196 ? 13.289 -6.5 7.789 1 91.12 196 THR A N 1
ATOM 1551 C CA . THR A 1 196 ? 12.961 -7.805 7.223 1 91.12 196 THR A CA 1
ATOM 1552 C C . THR A 1 196 ? 11.469 -7.895 6.918 1 91.12 196 THR A C 1
ATOM 1554 O O . THR A 1 196 ? 11.078 -8.297 5.82 1 91.12 196 THR A O 1
ATOM 1557 N N . ASN A 1 197 ? 10.602 -7.469 7.859 1 91.31 197 ASN A N 1
ATOM 1558 C CA . ASN A 1 197 ? 9.164 -7.57 7.672 1 91.31 197 ASN A CA 1
ATOM 1559 C C . ASN A 1 197 ? 8.68 -6.648 6.555 1 91.31 197 ASN A C 1
ATOM 1561 O O . ASN A 1 197 ? 7.734 -6.984 5.836 1 91.31 197 ASN A O 1
ATOM 1565 N N . LEU A 1 198 ? 9.289 -5.52 6.449 1 95.31 198 LEU A N 1
ATOM 1566 C CA . LEU A 1 198 ? 8.93 -4.633 5.352 1 95.31 198 LEU A CA 1
ATOM 1567 C C . LEU A 1 198 ? 9.414 -5.195 4.016 1 95.31 198 LEU A C 1
ATOM 1569 O O . LEU A 1 198 ? 8.664 -5.203 3.037 1 95.31 198 LEU A O 1
ATOM 1573 N N . ARG A 1 199 ? 10.578 -5.691 4.043 1 94.19 199 ARG A N 1
ATOM 1574 C CA . ARG A 1 199 ? 11.18 -6.234 2.832 1 94.19 199 ARG A CA 1
ATOM 1575 C C . ARG A 1 199 ? 10.422 -7.473 2.355 1 94.19 199 ARG A C 1
ATOM 1577 O O . ARG A 1 199 ? 10.039 -7.559 1.188 1 94.19 199 ARG A O 1
ATOM 1584 N N . ARG A 1 200 ? 10.031 -8.375 3.184 1 92.38 200 ARG A N 1
ATOM 1585 C CA . ARG A 1 200 ? 9.547 -9.695 2.803 1 92.38 200 ARG A CA 1
ATOM 1586 C C . ARG A 1 200 ? 8.023 -9.719 2.732 1 92.38 200 ARG A C 1
ATOM 1588 O O . ARG A 1 200 ? 7.434 -10.656 2.193 1 92.38 200 ARG A O 1
ATOM 1595 N N . GLU A 1 201 ? 7.395 -8.695 3.303 1 94 201 GLU A N 1
ATOM 1596 C CA . GLU A 1 201 ? 5.934 -8.688 3.268 1 94 201 GLU A CA 1
ATOM 1597 C C . GLU A 1 201 ? 5.402 -7.406 2.631 1 94 201 GLU A C 1
ATOM 1599 O O . GLU A 1 201 ? 4.816 -7.441 1.547 1 94 201 GLU A O 1
ATOM 1604 N N . TYR A 1 202 ? 5.672 -6.297 3.283 1 97.38 202 TYR A N 1
ATOM 1605 C CA . TYR A 1 202 ? 5.113 -5.039 2.805 1 97.38 202 TYR A CA 1
ATOM 1606 C C . TYR A 1 202 ? 5.582 -4.734 1.387 1 97.38 202 TYR A C 1
ATOM 1608 O O . TYR A 1 202 ? 4.801 -4.281 0.549 1 97.38 202 TYR A O 1
ATOM 1616 N N . GLY A 1 203 ? 6.887 -4.934 1.151 1 97.12 203 GLY A N 1
ATOM 1617 C CA . GLY A 1 203 ? 7.395 -4.711 -0.193 1 97.12 203 GLY A CA 1
ATOM 1618 C C . GLY A 1 203 ? 6.656 -5.508 -1.25 1 97.12 203 GLY A C 1
ATOM 1619 O O . GLY A 1 203 ? 6.418 -5.016 -2.355 1 97.12 203 GLY A O 1
ATOM 1620 N N . ARG A 1 204 ? 6.277 -6.727 -0.958 1 96.94 204 ARG A N 1
ATOM 1621 C CA . ARG A 1 204 ? 5.543 -7.586 -1.881 1 96.94 204 ARG A CA 1
ATOM 1622 C C . ARG A 1 204 ? 4.125 -7.07 -2.098 1 96.94 204 ARG A C 1
ATOM 1624 O O . ARG A 1 204 ? 3.586 -7.164 -3.203 1 96.94 204 ARG A O 1
ATOM 1631 N N . ILE A 1 205 ? 3.545 -6.508 -1.048 1 98.12 205 ILE A N 1
ATOM 1632 C CA . ILE A 1 205 ? 2.221 -5.902 -1.14 1 98.12 205 ILE A CA 1
ATOM 1633 C C . ILE A 1 205 ? 2.27 -4.691 -2.064 1 98.12 205 ILE A C 1
ATOM 1635 O O . ILE A 1 205 ? 1.415 -4.535 -2.939 1 98.12 205 ILE A O 1
ATOM 1639 N N . VAL A 1 206 ? 3.291 -3.869 -1.914 1 98.12 206 VAL A N 1
ATOM 1640 C CA . VAL A 1 206 ? 3.459 -2.68 -2.74 1 98.12 206 VAL A CA 1
ATOM 1641 C C . VAL A 1 206 ? 3.66 -3.086 -4.199 1 98.12 206 VAL A C 1
ATOM 1643 O O . VAL A 1 206 ? 3.076 -2.484 -5.105 1 98.12 206 VAL A O 1
ATOM 1646 N N . ASP A 1 207 ? 4.469 -4.121 -4.391 1 97.38 207 ASP A N 1
ATOM 1647 C CA . ASP A 1 207 ? 4.711 -4.625 -5.738 1 97.38 207 ASP A CA 1
ATOM 1648 C C . ASP A 1 207 ? 3.404 -5.02 -6.422 1 97.38 207 ASP A C 1
ATOM 1650 O O . ASP A 1 207 ? 3.123 -4.578 -7.539 1 97.38 207 ASP A O 1
ATOM 1654 N N . GLN A 1 208 ? 2.654 -5.801 -5.738 1 98.06 208 GLN A N 1
ATOM 1655 C CA . GLN A 1 208 ? 1.396 -6.312 -6.273 1 98.06 208 GLN A CA 1
ATOM 1656 C C . GLN A 1 208 ? 0.405 -5.18 -6.523 1 98.06 208 GLN A C 1
ATOM 1658 O O . GLN A 1 208 ? -0.226 -5.121 -7.582 1 98.06 208 GLN A O 1
ATOM 1663 N N . ALA A 1 209 ? 0.254 -4.25 -5.578 1 98.56 209 ALA A N 1
ATOM 1664 C CA . ALA A 1 209 ? -0.703 -3.156 -5.711 1 98.56 209 ALA A CA 1
ATOM 1665 C C . ALA A 1 209 ? -0.311 -2.219 -6.852 1 98.56 209 ALA A C 1
ATOM 1667 O O . ALA A 1 209 ? -1.175 -1.704 -7.562 1 98.56 209 ALA A O 1
ATOM 1668 N N . THR A 1 210 ? 0.968 -1.979 -6.969 1 98.5 210 THR A N 1
ATOM 1669 C CA . THR A 1 210 ? 1.44 -1.165 -8.086 1 98.5 210 THR A CA 1
ATOM 1670 C C . THR A 1 210 ? 1.062 -1.805 -9.422 1 98.5 210 THR A C 1
ATOM 1672 O O . THR A 1 210 ? 0.576 -1.123 -10.32 1 98.5 210 THR A O 1
ATOM 1675 N N . ALA A 1 211 ? 1.244 -3.107 -9.508 1 98.56 211 ALA A N 1
ATOM 1676 C CA . ALA A 1 211 ? 0.873 -3.828 -10.727 1 98.56 211 ALA A CA 1
ATOM 1677 C C . ALA A 1 211 ? -0.617 -3.68 -11.016 1 98.56 211 ALA A C 1
ATOM 1679 O O . ALA A 1 211 ? -1.005 -3.32 -12.133 1 98.56 211 ALA A O 1
ATOM 1680 N N . VAL A 1 212 ? -1.455 -3.902 -10.023 1 98.69 212 VAL A N 1
ATOM 1681 C CA . VAL A 1 212 ? -2.9 -3.789 -10.188 1 98.69 212 VAL A CA 1
ATOM 1682 C C . VAL A 1 212 ? -3.26 -2.385 -10.664 1 98.69 212 VAL A C 1
ATOM 1684 O O . VAL A 1 212 ? -4.008 -2.221 -11.625 1 98.69 212 VAL A O 1
ATOM 1687 N N . GLY A 1 213 ? -2.697 -1.371 -10 1 98.31 213 GLY A N 1
ATOM 1688 C CA . GLY A 1 213 ? -2.984 0.002 -10.375 1 98.31 213 GLY A CA 1
ATOM 1689 C C . GLY A 1 213 ? -2.602 0.316 -11.812 1 98.31 213 GLY A C 1
ATOM 1690 O O . GLY A 1 213 ? -3.391 0.903 -12.555 1 98.31 213 GLY A O 1
ATOM 1691 N N . ARG A 1 214 ? -1.409 -0.069 -12.18 1 98.19 214 ARG A N 1
ATOM 1692 C CA . ARG A 1 214 ? -0.931 0.204 -13.531 1 98.19 214 ARG A CA 1
ATOM 1693 C C . ARG A 1 214 ? -1.795 -0.5 -14.57 1 98.19 214 ARG A C 1
ATOM 1695 O O . ARG A 1 214 ? -2.131 0.083 -15.609 1 98.19 214 ARG A O 1
ATOM 1702 N N . GLU A 1 215 ? -2.154 -1.738 -14.305 1 98.5 215 GLU A N 1
ATOM 1703 C CA . GLU A 1 215 ? -3.002 -2.486 -15.227 1 98.5 215 GLU A CA 1
ATOM 1704 C C . GLU A 1 215 ? -4.367 -1.823 -15.383 1 98.5 215 GLU A C 1
ATOM 1706 O O . GLU A 1 215 ? -4.906 -1.754 -16.484 1 98.5 215 GLU A O 1
ATOM 1711 N N . LEU A 1 216 ? -4.938 -1.283 -14.344 1 97.56 216 LEU A N 1
ATOM 1712 C CA . LEU A 1 216 ? -6.246 -0.638 -14.367 1 97.56 216 LEU A CA 1
ATOM 1713 C C . LEU A 1 216 ? -6.188 0.677 -15.141 1 97.56 216 LEU A C 1
ATOM 1715 O O . LEU A 1 216 ? -7.121 1.011 -15.875 1 97.56 216 LEU A O 1
ATOM 1719 N N . PHE A 1 217 ? -5.105 1.409 -15.031 1 96.19 217 PHE A N 1
ATOM 1720 C CA . PHE A 1 217 ? -5.117 2.785 -15.516 1 96.19 217 PHE A CA 1
ATOM 1721 C C . PHE A 1 217 ? -4.375 2.898 -16.844 1 96.19 217 PHE A C 1
ATOM 1723 O O . PHE A 1 217 ? -4.418 3.943 -17.5 1 96.19 217 PHE A O 1
ATOM 1730 N N . SER A 1 218 ? -3.752 1.811 -17.297 1 95.88 218 SER A N 1
ATOM 1731 C CA . SER A 1 218 ? -2.934 1.856 -18.516 1 95.88 218 SER A CA 1
ATOM 1732 C C . SER A 1 218 ? -3.793 1.763 -19.766 1 95.88 218 SER A C 1
ATOM 1734 O O . SER A 1 218 ? -3.324 2.053 -20.875 1 95.88 218 SER A O 1
ATOM 1736 N N . GLY A 1 219 ? -5.051 1.253 -19.594 1 93.81 219 GLY A N 1
ATOM 1737 C CA . GLY A 1 219 ? -5.898 1.017 -20.75 1 93.81 219 GLY A CA 1
ATOM 1738 C C . GLY A 1 219 ? -5.652 -0.33 -21.406 1 93.81 219 GLY A C 1
ATOM 1739 O O . GLY A 1 219 ? -6.234 -0.635 -22.453 1 93.81 219 GLY A O 1
ATOM 1740 N N . MET A 1 220 ? -4.879 -1.171 -20.859 1 97 220 MET A N 1
ATOM 1741 C CA . MET A 1 220 ? -4.52 -2.443 -21.484 1 97 220 MET A CA 1
ATOM 1742 C C . MET A 1 220 ? -5.746 -3.33 -21.656 1 97 220 MET A C 1
ATOM 1744 O O . MET A 1 220 ? -5.832 -4.086 -22.625 1 97 220 MET A O 1
ATOM 1748 N N . PHE A 1 221 ? -6.715 -3.195 -20.812 1 97.44 221 PHE A N 1
ATOM 1749 C CA . PHE A 1 221 ? -7.875 -4.074 -20.875 1 97.44 221 PHE A CA 1
ATOM 1750 C C . PHE A 1 221 ? -8.844 -3.609 -21.953 1 97.44 221 PHE A C 1
ATOM 1752 O O . PHE A 1 221 ? -9.766 -4.34 -22.328 1 97.44 221 PHE A O 1
ATOM 1759 N N . ASP A 1 222 ? -8.711 -2.377 -22.469 1 96.19 222 ASP A N 1
ATOM 1760 C CA . ASP A 1 222 ? -9.391 -1.998 -23.703 1 96.19 222 ASP A CA 1
ATOM 1761 C C . ASP A 1 222 ? -8.844 -2.777 -24.891 1 96.19 222 ASP A C 1
ATOM 1763 O O . ASP A 1 222 ? -9.602 -3.182 -25.781 1 96.19 222 ASP A O 1
ATOM 1767 N N . ARG A 1 223 ? -7.574 -2.945 -24.891 1 96.94 223 ARG A N 1
ATOM 1768 C CA . ARG A 1 223 ? -6.898 -3.607 -26 1 96.94 223 ARG A CA 1
ATOM 1769 C C . ARG A 1 223 ? -7.016 -5.125 -25.891 1 96.94 223 ARG A C 1
ATOM 1771 O O . ARG A 1 223 ? -6.953 -5.836 -26.906 1 96.94 223 ARG A O 1
ATOM 1778 N N . MET A 1 224 ? -7.133 -5.617 -24.688 1 98.12 224 MET A N 1
ATOM 1779 C CA . MET A 1 224 ? -7.23 -7.047 -24.406 1 98.12 224 MET A CA 1
ATOM 1780 C C . MET A 1 224 ? -8.336 -7.324 -23.391 1 98.12 224 MET A C 1
ATOM 1782 O O . MET A 1 224 ? -8.062 -7.742 -22.266 1 98.12 224 MET A O 1
ATOM 1786 N N . PRO A 1 225 ? -9.555 -7.168 -23.734 1 97.94 225 PRO A N 1
ATOM 1787 C CA . PRO A 1 225 ? -10.672 -7.234 -22.797 1 97.94 225 PRO A CA 1
ATOM 1788 C C . PRO A 1 225 ? -10.898 -8.641 -22.234 1 97.94 225 PRO A C 1
ATOM 1790 O O . PRO A 1 225 ? -11.539 -8.797 -21.203 1 97.94 225 PRO A O 1
ATOM 1793 N N . GLY A 1 226 ? -10.398 -9.633 -22.906 1 98.31 226 GLY A N 1
ATOM 1794 C CA . GLY A 1 226 ? -10.625 -11 -22.469 1 98.31 226 GLY A CA 1
ATOM 1795 C C . GLY A 1 226 ? -9.578 -11.492 -21.484 1 98.31 226 GLY A C 1
ATOM 1796 O O . GLY A 1 226 ? -9.703 -12.602 -20.953 1 98.31 226 GLY A O 1
ATOM 1797 N N . LEU A 1 227 ? -8.539 -10.664 -21.234 1 98.44 227 LEU A N 1
ATOM 1798 C CA . LEU A 1 227 ? -7.484 -11.055 -20.312 1 98.44 227 LEU A CA 1
ATOM 1799 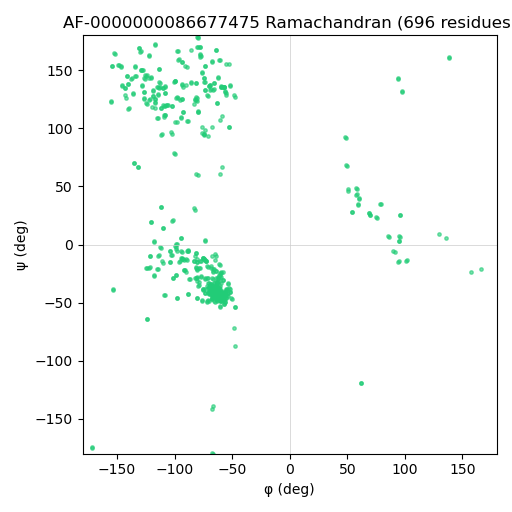C C . LEU A 1 227 ? -8 -11.078 -18.875 1 98.44 227 LEU A C 1
ATOM 1801 O O . LEU A 1 227 ? -8.75 -10.188 -18.469 1 98.44 227 LEU A O 1
ATOM 1805 N N . ARG A 1 228 ? -7.66 -12.094 -18.109 1 98.75 228 ARG A N 1
ATOM 1806 C CA . ARG A 1 228 ? -8 -12.227 -16.703 1 98.75 228 ARG A CA 1
ATOM 1807 C C . ARG A 1 228 ? -6.75 -12.43 -15.852 1 98.75 228 ARG A C 1
ATOM 1809 O O . ARG A 1 228 ? -5.992 -13.375 -16.078 1 98.75 228 ARG A O 1
ATOM 1816 N N . PHE A 1 229 ? -6.551 -11.539 -14.93 1 98.88 229 PHE A N 1
ATOM 1817 C CA . PHE A 1 229 ? -5.41 -11.586 -14.016 1 98.88 229 PHE A CA 1
ATOM 1818 C C . PHE A 1 229 ? -5.855 -11.969 -12.609 1 98.88 229 PHE A C 1
ATOM 1820 O O . PHE A 1 229 ? -6.844 -11.43 -12.102 1 98.88 229 PHE A O 1
ATOM 1827 N N . VAL A 1 230 ? -5.199 -12.93 -11.992 1 98.88 230 VAL A N 1
ATOM 1828 C CA . VAL A 1 230 ? -5.363 -13.258 -10.578 1 98.88 230 VAL A CA 1
ATOM 1829 C C . VAL A 1 230 ? -4.121 -12.828 -9.797 1 98.88 230 VAL A C 1
ATOM 1831 O O . VAL A 1 230 ? -3.053 -13.422 -9.945 1 98.88 230 VAL A O 1
ATOM 1834 N N . HIS A 1 231 ? -4.27 -11.852 -8.977 1 98.81 231 HIS A N 1
ATOM 1835 C CA . HIS A 1 231 ? -3.131 -11.273 -8.273 1 98.81 231 HIS A CA 1
ATOM 1836 C C . HIS A 1 231 ? -2.949 -11.922 -6.902 1 98.81 231 HIS A C 1
ATOM 1838 O O . HIS A 1 231 ? -3.924 -12.148 -6.184 1 98.81 231 HIS A O 1
ATOM 1844 N N . THR A 1 232 ? -1.66 -12.211 -6.52 1 97.56 232 THR A N 1
ATOM 1845 C CA . THR A 1 232 ? -1.34 -12.812 -5.23 1 97.56 232 THR A CA 1
ATOM 1846 C C . THR A 1 232 ? -1.343 -11.758 -4.129 1 97.56 232 THR A C 1
ATOM 1848 O O . THR A 1 232 ? -1.664 -10.594 -4.375 1 97.56 232 THR A O 1
ATOM 1851 N N . MET A 1 233 ? -1.103 -12.18 -2.885 1 97.19 233 MET A N 1
ATOM 1852 C CA . MET A 1 233 ? -0.958 -11.312 -1.72 1 97.19 233 MET A CA 1
ATOM 1853 C C . MET A 1 233 ? -2.209 -10.469 -1.516 1 97.19 233 MET A C 1
ATOM 1855 O O . MET A 1 233 ? -2.119 -9.242 -1.382 1 97.19 233 MET A O 1
ATOM 1859 N N . LEU A 1 234 ? -3.342 -11.164 -1.571 1 98.25 234 LEU A N 1
ATOM 1860 C CA . LEU A 1 234 ? -4.613 -10.469 -1.401 1 98.25 234 LEU A CA 1
ATOM 1861 C C . LEU A 1 234 ? -4.73 -9.297 -2.377 1 98.25 234 LEU A C 1
ATOM 1863 O O . LEU A 1 234 ? -5.27 -8.25 -2.029 1 98.25 234 LEU A O 1
ATOM 1867 N N . GLY A 1 235 ? -4.027 -9.422 -3.582 1 97.81 235 GLY A N 1
ATOM 1868 C CA . GLY A 1 235 ? -4.059 -8.383 -4.598 1 97.81 235 GLY A CA 1
ATOM 1869 C C . GLY A 1 235 ? -3.318 -7.121 -4.188 1 97.81 235 GLY A C 1
ATOM 1870 O O . GLY A 1 235 ? -3.717 -6.016 -4.551 1 97.81 235 GLY A O 1
ATOM 1871 N N . GLY A 1 236 ? -2.355 -7.262 -3.289 1 98.25 236 GLY A N 1
ATOM 1872 C CA . GLY A 1 236 ? -1.695 -6.078 -2.77 1 98.25 236 GLY A CA 1
ATOM 1873 C C . GLY A 1 236 ? -2.6 -5.227 -1.898 1 98.25 236 GLY A C 1
ATOM 1874 O O . GLY A 1 236 ? -2.504 -3.996 -1.911 1 98.25 236 GLY A O 1
ATOM 1875 N N . ASN A 1 237 ? -3.582 -5.82 -1.272 1 98.31 237 ASN A N 1
ATOM 1876 C CA . ASN A 1 237 ? -4.574 -5.133 -0.453 1 98.31 237 ASN A CA 1
ATOM 1877 C C . ASN A 1 237 ? -5.34 -4.086 -1.259 1 98.31 237 ASN A C 1
ATOM 1879 O O . ASN A 1 237 ? -5.676 -3.021 -0.738 1 98.31 237 ASN A O 1
ATOM 1883 N N . TRP A 1 238 ? -5.57 -4.352 -2.475 1 98.62 238 TRP A N 1
ATOM 1884 C CA . TRP A 1 238 ? -6.184 -3.352 -3.342 1 98.62 238 TRP A CA 1
ATOM 1885 C C . TRP A 1 238 ? -7.559 -2.947 -2.82 1 98.62 238 TRP A C 1
ATOM 1887 O O . TRP A 1 238 ? -8.016 -1.827 -3.064 1 98.62 238 TRP A O 1
ATOM 1897 N N . PHE A 1 239 ? -8.273 -3.848 -2.012 1 98.75 239 PHE A N 1
ATOM 1898 C CA . PHE A 1 239 ? -9.586 -3.525 -1.469 1 98.75 239 PHE A CA 1
ATOM 1899 C C . PHE A 1 239 ? -9.547 -2.207 -0.707 1 98.75 239 PHE A C 1
ATOM 1901 O O . PHE A 1 239 ? -10.508 -1.438 -0.738 1 98.75 239 PHE A O 1
ATOM 1908 N N . ALA A 1 240 ? -8.445 -1.897 -0.073 1 98.62 240 ALA A N 1
ATOM 1909 C CA . ALA A 1 240 ? -8.305 -0.674 0.713 1 98.62 240 ALA A CA 1
ATOM 1910 C C . ALA A 1 240 ? -8.219 0.552 -0.191 1 98.62 240 ALA A C 1
ATOM 1912 O O . ALA A 1 240 ? -8.445 1.679 0.259 1 98.62 240 ALA A O 1
ATOM 1913 N N . ASN A 1 241 ? -7.895 0.364 -1.475 1 98.06 241 ASN A N 1
ATOM 1914 C CA . ASN A 1 241 ? -7.703 1.449 -2.43 1 98.06 241 ASN A CA 1
ATOM 1915 C C . ASN A 1 241 ? -8.891 1.58 -3.377 1 98.06 241 ASN A C 1
ATOM 1917 O O . ASN A 1 241 ? -9.023 2.586 -4.078 1 98.06 241 ASN A O 1
ATOM 1921 N N . THR A 1 242 ? -9.766 0.566 -3.445 1 97.88 242 THR A N 1
ATOM 1922 C CA . THR A 1 242 ? -10.758 0.426 -4.504 1 97.88 242 THR A CA 1
ATOM 1923 C C . THR A 1 242 ? -11.633 1.673 -4.594 1 97.88 242 THR A C 1
ATOM 1925 O O . THR A 1 242 ? -11.773 2.266 -5.664 1 97.88 242 THR A O 1
ATOM 1928 N N . ALA A 1 243 ? -12.164 2.115 -3.484 1 96.31 243 ALA A N 1
ATOM 1929 C CA . ALA A 1 243 ? -13.102 3.236 -3.504 1 96.31 243 ALA A CA 1
ATOM 1930 C C . ALA A 1 243 ? -12.398 4.531 -3.898 1 96.31 243 ALA A C 1
ATOM 1932 O O . ALA A 1 243 ? -12.883 5.27 -4.758 1 96.31 243 ALA A O 1
ATOM 1933 N N . LEU A 1 244 ? -11.273 4.805 -3.346 1 95.44 244 LEU A N 1
ATOM 1934 C CA . LEU A 1 244 ? -10.547 6.051 -3.57 1 95.44 244 LEU A CA 1
ATOM 1935 C C . LEU A 1 244 ? -10.047 6.137 -5.008 1 95.44 244 LEU A C 1
ATOM 1937 O O . LEU A 1 244 ? -10.094 7.207 -5.621 1 95.44 244 LEU A O 1
ATOM 1941 N N . LEU A 1 245 ? -9.594 4.984 -5.535 1 94.81 245 LEU A N 1
ATOM 1942 C CA . LEU A 1 245 ? -8.914 5.02 -6.824 1 94.81 245 LEU A CA 1
ATOM 1943 C C . LEU A 1 245 ? -9.891 4.746 -7.965 1 94.81 245 LEU A C 1
ATOM 1945 O O . LEU A 1 245 ? -9.523 4.816 -9.141 1 94.81 245 LEU A O 1
ATOM 1949 N N . THR A 1 246 ? -11.094 4.418 -7.641 1 91.06 246 THR A N 1
ATOM 1950 C CA . THR A 1 246 ? -12.125 4.359 -8.672 1 91.06 246 THR A CA 1
ATOM 1951 C C . THR A 1 246 ? -12.797 5.719 -8.844 1 91.06 246 THR A C 1
ATOM 1953 O O . THR A 1 246 ? -13.555 6.156 -7.977 1 91.06 246 THR A O 1
ATOM 1956 N N . PRO A 1 247 ? -12.484 6.332 -9.867 1 76.75 247 PRO A N 1
ATOM 1957 C CA . PRO A 1 247 ? -12.984 7.691 -10.062 1 76.75 247 PRO A CA 1
ATOM 1958 C C . PRO A 1 247 ? -14.508 7.773 -9.992 1 76.75 247 PRO A C 1
ATOM 1960 O O . PRO A 1 247 ? -15.203 6.863 -10.453 1 76.75 247 PRO A O 1
ATOM 1963 N N . HIS A 1 248 ? -14.906 8.703 -9.234 1 72.5 248 HIS A N 1
ATOM 1964 C CA . HIS A 1 248 ? -16.328 9.016 -9.195 1 72.5 248 HIS A CA 1
ATOM 1965 C C . HIS A 1 248 ? -16.625 10.344 -9.891 1 72.5 248 HIS A C 1
ATOM 1967 O O . HIS A 1 248 ? -15.766 11.227 -9.938 1 72.5 248 HIS A O 1
ATOM 1973 N N . ALA A 1 249 ? -17.688 10.359 -10.711 1 58.12 249 ALA A N 1
ATOM 1974 C CA . ALA A 1 249 ? -18.078 11.602 -11.375 1 58.12 249 ALA A CA 1
ATOM 1975 C C . ALA A 1 249 ? -18.234 12.734 -10.375 1 58.12 249 ALA A C 1
ATOM 1977 O O . ALA A 1 249 ? -18.797 12.547 -9.297 1 58.12 249 ALA A O 1
ATOM 1978 N N . SER A 1 250 ? -17.156 13.602 -10.328 1 53.38 250 SER A N 1
ATOM 1979 C CA . SER A 1 250 ? -17.344 14.758 -9.469 1 53.38 250 SER A CA 1
ATOM 1980 C C . SER A 1 250 ? -18.547 15.586 -9.891 1 53.38 250 SER A C 1
ATOM 1982 O O . SER A 1 250 ? -18.828 15.727 -11.086 1 53.38 250 SER A O 1
ATOM 1984 N N . GLY A 1 251 ? -19.547 15.57 -9.117 1 43.78 251 GLY A N 1
ATOM 1985 C CA . GLY A 1 251 ? -20.625 16.469 -9.461 1 43.78 251 GLY A CA 1
ATOM 1986 C C . GLY A 1 251 ? -20.156 17.875 -9.789 1 43.78 251 GLY A C 1
ATOM 1987 O O . GLY A 1 251 ? -19.438 18.094 -10.766 1 43.78 251 GLY A O 1
ATOM 1988 N N . LYS A 1 252 ? -20.016 18.734 -8.836 1 49.88 252 LYS A N 1
ATOM 1989 C CA . LYS A 1 252 ? -20.125 20.188 -8.938 1 49.88 252 LYS A CA 1
ATOM 1990 C C . LYS A 1 252 ? -18.828 20.797 -9.484 1 49.88 252 LYS A C 1
ATOM 1992 O O . LYS A 1 252 ? -17.797 20.141 -9.523 1 49.88 252 LYS A O 1
ATOM 1997 N N . ASN A 1 253 ? -18.766 22.266 -9.688 1 48.44 253 ASN A N 1
ATOM 1998 C CA . ASN A 1 253 ? -17.969 23.375 -10.188 1 48.44 253 ASN A CA 1
ATOM 1999 C C . ASN A 1 253 ? -16.641 23.484 -9.453 1 48.44 253 ASN A C 1
ATOM 2001 O O . ASN A 1 253 ? -16.516 24.266 -8.508 1 48.44 253 ASN A O 1
ATOM 2005 N N . GLU A 1 254 ? -15.797 22.438 -9.516 1 54.66 254 GLU A N 1
ATOM 2006 C CA . GLU A 1 254 ? -14.5 22.562 -8.859 1 54.66 254 GLU A CA 1
ATOM 2007 C C . GLU A 1 254 ? -13.562 23.469 -9.664 1 54.66 254 GLU A C 1
ATOM 2009 O O . GLU A 1 254 ? -13.641 23.5 -10.898 1 54.66 254 GLU A O 1
ATOM 2014 N N . SER A 1 255 ? -12.82 24.297 -8.938 1 49.22 255 SER A N 1
ATOM 2015 C CA . SER A 1 255 ? -11.938 25.281 -9.555 1 49.22 255 SER A CA 1
ATOM 2016 C C . SER A 1 255 ? -10.867 24.594 -10.398 1 49.22 255 SER A C 1
ATOM 2018 O O . SER A 1 255 ? -10.383 25.172 -11.375 1 49.22 255 SER A O 1
ATOM 2020 N N . LEU A 1 256 ? -10.391 23.344 -9.992 1 53.41 256 LEU A N 1
ATOM 2021 C CA . LEU A 1 256 ? -9.344 22.641 -10.734 1 53.41 256 LEU A CA 1
ATOM 2022 C C . LEU A 1 256 ? -9.602 21.141 -10.75 1 53.41 256 LEU A C 1
ATOM 2024 O O . LEU A 1 256 ? -9.969 20.562 -9.727 1 53.41 256 LEU A O 1
ATOM 2028 N N . GLN A 1 257 ? -9.562 20.625 -11.945 1 52.03 257 GLN A N 1
ATOM 2029 C CA . GLN A 1 257 ? -9.68 19.188 -12.062 1 52.03 257 GLN A CA 1
ATOM 2030 C C . GLN A 1 257 ? -8.375 18.5 -11.672 1 52.03 257 GLN A C 1
ATOM 2032 O O . GLN A 1 257 ? -7.418 18.469 -12.445 1 52.03 257 GLN A O 1
ATOM 2037 N N . ARG A 1 258 ? -8.227 17.969 -10.539 1 57.22 258 ARG A N 1
ATOM 2038 C CA . ARG A 1 258 ? -6.984 17.406 -10.016 1 57.22 258 ARG A CA 1
ATOM 2039 C C . ARG A 1 258 ? -6.875 15.914 -10.328 1 57.22 258 ARG A C 1
ATOM 2041 O O . ARG A 1 258 ? -5.77 15.375 -10.406 1 57.22 258 ARG A O 1
ATOM 2048 N N . LEU A 1 259 ? -8.07 15.281 -10.586 1 60.12 259 LEU A N 1
ATOM 2049 C CA . LEU A 1 259 ? -8.109 13.852 -10.883 1 60.12 259 LEU A CA 1
ATOM 2050 C C . LEU A 1 259 ? -8.797 13.586 -12.219 1 60.12 259 LEU A C 1
ATOM 2052 O O . LEU A 1 259 ? -9.656 14.367 -12.641 1 60.12 259 LEU A O 1
ATOM 2056 N N . ASP A 1 260 ? -8.344 12.57 -12.945 1 60.31 260 ASP A N 1
ATOM 2057 C CA . ASP A 1 260 ? -8.984 12.188 -14.203 1 60.31 260 ASP A CA 1
ATOM 2058 C C . ASP A 1 260 ? -10.281 11.422 -13.938 1 60.31 260 ASP A C 1
ATOM 2060 O O . ASP A 1 260 ? -10.25 10.281 -13.461 1 60.31 260 ASP A O 1
ATOM 2064 N N . PRO A 1 261 ? -11.359 12.094 -13.961 1 58.69 261 PRO A N 1
ATOM 2065 C CA . PRO A 1 261 ? -12.633 11.398 -13.758 1 58.69 261 PRO A CA 1
ATOM 2066 C C . PRO A 1 261 ? -12.984 10.461 -14.906 1 58.69 261 PRO A C 1
ATOM 2068 O O . PRO A 1 261 ? -13.883 9.625 -14.781 1 58.69 261 PRO A O 1
ATOM 2071 N N . THR A 1 262 ? -12.109 10.609 -16.094 1 58.88 262 THR A N 1
ATOM 2072 C CA . THR A 1 262 ? -12.383 9.844 -17.312 1 58.88 262 THR A CA 1
ATOM 2073 C C . THR A 1 262 ? -12.062 8.367 -17.094 1 58.88 262 THR A C 1
ATOM 2075 O O . THR A 1 262 ? -11 8.023 -16.594 1 58.88 262 THR A O 1
ATOM 2078 N N . GLY A 1 263 ? -13.273 7.613 -16.656 1 73.31 263 GLY A N 1
ATOM 2079 C CA . GLY A 1 263 ? -12.914 6.207 -16.75 1 73.31 263 GLY A CA 1
ATOM 2080 C C . GLY A 1 263 ? -13.367 5.398 -15.547 1 73.31 263 GLY A C 1
ATOM 2081 O O . GLY A 1 263 ? -12.969 4.242 -15.383 1 73.31 263 GLY A O 1
ATOM 2082 N N . GLY A 1 264 ? -14.133 6.191 -14.711 1 81.81 264 GLY A N 1
ATOM 2083 C CA . GLY A 1 264 ? -14.625 5.457 -13.555 1 81.81 264 GLY A CA 1
ATOM 2084 C C . GLY A 1 264 ? -15.367 4.184 -13.93 1 81.81 264 GLY A C 1
ATOM 2085 O O . GLY A 1 264 ? -15.109 3.121 -13.359 1 81.81 264 GLY A O 1
ATOM 2086 N N . GLU A 1 265 ? -16.172 4.293 -14.945 1 87.5 265 GLU A N 1
ATOM 2087 C CA . GLU A 1 265 ? -16.922 3.127 -15.414 1 87.5 265 GLU A CA 1
ATOM 2088 C C . GLU A 1 265 ? -15.984 2.08 -16.016 1 87.5 265 GLU A C 1
ATOM 2090 O O . GLU A 1 265 ? -16.188 0.878 -15.836 1 87.5 265 GLU A O 1
ATOM 2095 N N . LYS A 1 266 ? -15.023 2.586 -16.688 1 91.94 266 LYS A N 1
ATOM 2096 C CA . LYS A 1 266 ? -14.062 1.661 -17.266 1 91.94 266 LYS A CA 1
ATOM 2097 C C . LYS A 1 266 ? -13.289 0.917 -16.188 1 91.94 266 LYS A C 1
ATOM 2099 O O . LYS A 1 266 ? -13.133 -0.304 -16.25 1 91.94 266 LYS A O 1
ATOM 2104 N N . ILE A 1 267 ? -12.844 1.628 -15.203 1 95.62 267 ILE A N 1
ATOM 2105 C CA . ILE A 1 267 ? -12.07 1.028 -14.125 1 95.62 267 ILE A CA 1
ATOM 2106 C C . ILE A 1 267 ? -12.922 -0 -13.391 1 95.62 267 ILE A C 1
ATOM 2108 O O . ILE A 1 267 ? -12.453 -1.104 -13.094 1 95.62 267 ILE A O 1
ATOM 2112 N N . ARG A 1 268 ? -14.18 0.354 -13.141 1 95.19 268 ARG A N 1
ATOM 2113 C CA . ARG A 1 268 ? -15.094 -0.59 -12.508 1 95.19 268 ARG A CA 1
ATOM 2114 C C . ARG A 1 268 ? -15.266 -1.84 -13.359 1 95.19 268 ARG A C 1
ATOM 2116 O O . ARG A 1 268 ? -15.32 -2.955 -12.836 1 95.19 268 ARG A O 1
ATOM 2123 N N . GLY A 1 269 ? -15.43 -1.641 -14.641 1 96.25 269 GLY A N 1
ATOM 2124 C CA . GLY A 1 269 ? -15.539 -2.764 -15.562 1 96.25 269 GLY A CA 1
ATOM 2125 C C . GLY A 1 269 ? -14.312 -3.662 -15.555 1 96.25 269 GLY A C 1
ATOM 2126 O O . GLY A 1 269 ? -14.445 -4.887 -15.539 1 96.25 269 GLY A O 1
ATOM 2127 N N . TYR A 1 270 ? -13.102 -3.047 -15.531 1 97.56 270 TYR A N 1
ATOM 2128 C CA . TYR A 1 270 ? -11.867 -3.82 -15.484 1 97.56 270 TYR A CA 1
ATOM 2129 C C . TYR A 1 270 ? -11.781 -4.637 -14.203 1 97.56 270 TYR A C 1
ATOM 2131 O O . TYR A 1 270 ? -11.398 -5.809 -14.227 1 97.56 270 TYR A O 1
ATOM 2139 N N . LEU A 1 271 ? -12.156 -3.996 -13.094 1 97.75 271 LEU A N 1
ATOM 2140 C CA . LEU A 1 271 ? -12.141 -4.688 -11.812 1 97.75 271 LEU A CA 1
ATOM 2141 C C . LEU A 1 271 ? -13.117 -5.859 -11.812 1 97.75 271 LEU A C 1
ATOM 2143 O O . LEU A 1 271 ? -12.844 -6.898 -11.211 1 97.75 271 LEU A O 1
ATOM 2147 N N . ALA A 1 272 ? -14.188 -5.703 -12.508 1 97.56 272 ALA A N 1
ATOM 2148 C CA . ALA A 1 272 ? -15.242 -6.719 -12.523 1 97.56 272 ALA A CA 1
ATOM 2149 C C . ALA A 1 272 ? -14.875 -7.875 -13.445 1 97.56 272 ALA A C 1
ATOM 2151 O O . ALA A 1 272 ? -15.164 -9.031 -13.148 1 97.56 272 ALA A O 1
ATOM 2152 N N . ASN A 1 273 ? -14.141 -7.559 -14.5 1 98 273 ASN A N 1
ATOM 2153 C CA . ASN A 1 273 ? -14.055 -8.562 -15.555 1 98 273 ASN A CA 1
ATOM 2154 C C . ASN A 1 273 ? -12.641 -9.102 -15.711 1 98 273 ASN A C 1
ATOM 2156 O O . ASN A 1 273 ? -12.438 -10.188 -16.25 1 98 273 ASN A O 1
ATOM 2160 N N . ASN A 1 274 ? -11.656 -8.305 -15.219 1 98.69 274 ASN A N 1
ATOM 2161 C CA . ASN A 1 274 ? -10.305 -8.633 -15.648 1 98.69 274 ASN A CA 1
ATOM 2162 C C . ASN A 1 274 ? -9.398 -8.922 -14.453 1 98.69 274 ASN A C 1
ATOM 2164 O O . ASN A 1 274 ? -8.336 -9.531 -14.602 1 98.69 274 ASN A O 1
ATOM 2168 N N . ILE A 1 275 ? -9.781 -8.461 -13.266 1 98.81 275 ILE A N 1
ATOM 2169 C CA . ILE A 1 275 ? -8.883 -8.562 -12.125 1 98.81 275 ILE A CA 1
ATOM 2170 C C . ILE A 1 275 ? -9.523 -9.43 -11.039 1 98.81 275 ILE A C 1
ATOM 2172 O O . ILE A 1 275 ? -10.641 -9.156 -10.602 1 98.81 275 ILE A O 1
ATOM 2176 N N . PHE A 1 276 ? -8.828 -10.445 -10.555 1 98.88 276 PHE A N 1
ATOM 2177 C CA . PHE A 1 276 ? -9.195 -11.352 -9.469 1 98.88 276 PHE A CA 1
ATOM 2178 C C . PHE A 1 276 ? -8.055 -11.484 -8.461 1 98.88 276 PHE A C 1
ATOM 2180 O O . PHE A 1 276 ? -6.949 -11 -8.703 1 98.88 276 PHE A O 1
ATOM 2187 N N . PHE A 1 277 ? -8.375 -12.125 -7.293 1 98.88 277 PHE A N 1
ATOM 2188 C CA . PHE A 1 277 ? -7.402 -12.031 -6.211 1 98.88 277 PHE A CA 1
ATOM 2189 C C . PHE A 1 277 ? -7.211 -13.383 -5.535 1 98.88 277 PHE A C 1
ATOM 2191 O O . PHE A 1 277 ? -8.188 -14.062 -5.203 1 98.88 277 PHE A O 1
ATOM 2198 N N . ASP A 1 278 ? -5.953 -13.758 -5.398 1 98.56 278 ASP A N 1
ATOM 2199 C CA . ASP A 1 278 ? -5.52 -14.867 -4.551 1 98.56 278 ASP A CA 1
ATOM 2200 C C . ASP A 1 278 ? -5.406 -14.43 -3.092 1 98.56 278 ASP A C 1
ATOM 2202 O O . ASP A 1 278 ? -4.672 -13.484 -2.773 1 98.56 278 ASP A O 1
ATOM 2206 N N . LEU A 1 279 ? -6.062 -15.156 -2.207 1 98.44 279 LEU A N 1
ATOM 2207 C CA . LEU A 1 279 ? -6.031 -14.773 -0.8 1 98.44 279 LEU A CA 1
ATOM 2208 C C . LEU A 1 279 ? -4.633 -14.953 -0.221 1 98.44 279 LEU A C 1
ATOM 2210 O O . LEU A 1 279 ? -4.234 -14.219 0.69 1 98.44 279 LEU A O 1
ATOM 2214 N N . THR A 1 280 ? -3.873 -15.898 -0.754 1 97.25 280 THR A N 1
ATOM 2215 C CA . THR A 1 280 ? -2.508 -16.141 -0.303 1 97.25 280 THR A CA 1
ATOM 2216 C C . THR A 1 280 ? -2.447 -16.234 1.22 1 97.25 280 THR A C 1
ATOM 2218 O O . THR A 1 280 ? -2.203 -15.219 1.89 1 97.25 280 THR A O 1
ATOM 2221 N N . HIS A 1 281 ? -2.559 -17.328 1.831 1 95.69 281 HIS A N 1
ATOM 2222 C CA . HIS A 1 281 ? -2.557 -17.609 3.262 1 95.69 281 HIS A CA 1
ATOM 2223 C C . HIS A 1 281 ? -3.52 -16.703 4.008 1 95.69 281 HIS A C 1
ATOM 2225 O O . HIS A 1 281 ? -3.096 -15.883 4.828 1 95.69 281 HIS A O 1
ATOM 2231 N N . PRO A 1 282 ? -4.75 -16.828 3.811 1 97.38 282 PRO A N 1
ATOM 2232 C CA . PRO A 1 282 ? -5.785 -15.867 4.195 1 97.38 282 PRO A CA 1
ATOM 2233 C C . PRO A 1 282 ? -5.789 -15.57 5.691 1 97.38 282 PRO A C 1
ATOM 2235 O O . PRO A 1 282 ? -6.07 -14.438 6.102 1 97.38 282 PRO A O 1
ATOM 2238 N N . HIS A 1 283 ? -5.406 -16.5 6.57 1 96.19 283 HIS A N 1
ATOM 2239 C CA . HIS A 1 283 ? -5.492 -16.328 8.016 1 96.19 283 HIS A CA 1
ATOM 2240 C C . HIS A 1 283 ? -4.535 -15.25 8.508 1 96.19 283 HIS A C 1
ATOM 2242 O O . HIS A 1 283 ? -4.734 -14.672 9.578 1 96.19 283 HIS A O 1
ATOM 2248 N N . SER A 1 284 ? -3.529 -15 7.75 1 95.38 284 SER A N 1
ATOM 2249 C CA . SER A 1 284 ? -2.49 -14.07 8.188 1 95.38 284 SER A CA 1
ATOM 2250 C C . SER A 1 284 ? -2.939 -12.617 8.023 1 95.38 284 SER A C 1
ATOM 2252 O O . SER A 1 284 ? -2.361 -11.711 8.625 1 95.38 284 SER A O 1
ATOM 2254 N N . TRP A 1 285 ? -3.943 -12.336 7.18 1 97.31 285 TRP A N 1
ATOM 2255 C CA . TRP A 1 285 ? -4.336 -10.977 6.828 1 97.31 285 TRP A CA 1
ATOM 2256 C C . TRP A 1 285 ? -5.266 -10.391 7.883 1 97.31 285 TRP A C 1
ATOM 2258 O O . TRP A 1 285 ? -5.488 -9.172 7.918 1 97.31 285 TRP A O 1
ATOM 2268 N N . GLY A 1 286 ? -5.816 -11.242 8.766 1 97.38 286 GLY A N 1
ATOM 2269 C CA . GLY A 1 286 ? -6.809 -10.789 9.734 1 97.38 286 GLY A CA 1
ATOM 2270 C C . GLY A 1 286 ? -8.234 -10.977 9.25 1 97.38 286 GLY A C 1
ATOM 2271 O O . GLY A 1 286 ? -8.531 -10.781 8.07 1 97.38 286 GLY A O 1
ATOM 2272 N N . LYS A 1 287 ? -9.094 -11.328 10.164 1 98.5 287 LYS A N 1
ATOM 2273 C CA . LYS A 1 287 ? -10.5 -11.609 9.883 1 98.5 287 LYS A CA 1
ATOM 2274 C C . LYS A 1 287 ? -11.195 -10.383 9.289 1 98.5 287 LYS A C 1
ATOM 2276 O O . LYS A 1 287 ? -11.828 -10.469 8.234 1 98.5 287 LYS A O 1
ATOM 2281 N N . ASP A 1 288 ? -11.102 -9.266 9.953 1 98.56 288 ASP A N 1
ATOM 2282 C CA . ASP A 1 288 ? -11.812 -8.055 9.555 1 98.56 288 ASP A CA 1
ATOM 2283 C C . ASP A 1 288 ? -11.352 -7.578 8.18 1 98.56 288 ASP A C 1
ATOM 2285 O O . ASP A 1 288 ? -12.164 -7.125 7.367 1 98.56 288 ASP A O 1
ATOM 2289 N N . GLN A 1 289 ? -10.078 -7.723 7.918 1 98.69 289 GLN A N 1
ATOM 2290 C CA . GLN A 1 289 ? -9.516 -7.301 6.637 1 98.69 289 GLN A CA 1
ATOM 2291 C C . GLN A 1 289 ? -10.039 -8.164 5.496 1 98.69 289 GLN A C 1
ATOM 2293 O O . GLN A 1 289 ? -10.469 -7.645 4.461 1 98.69 289 GLN A O 1
ATOM 2298 N N . VAL A 1 290 ? -10.023 -9.469 5.691 1 98.88 290 VAL A N 1
ATOM 2299 C CA . VAL A 1 290 ? -10.461 -10.375 4.633 1 98.88 290 VAL A CA 1
ATOM 2300 C C . VAL A 1 290 ? -11.953 -10.195 4.387 1 98.88 290 VAL A C 1
ATOM 2302 O O . VAL A 1 290 ? -12.398 -10.156 3.236 1 98.88 290 VAL A O 1
ATOM 2305 N N . GLU A 1 291 ? -12.734 -10.047 5.465 1 98.88 291 GLU A N 1
ATOM 2306 C CA . GLU A 1 291 ? -14.164 -9.805 5.297 1 98.88 291 GLU A CA 1
ATOM 2307 C C . GLU A 1 291 ? -14.414 -8.492 4.56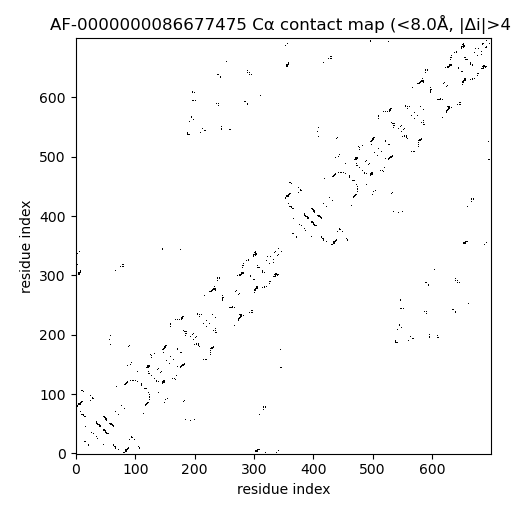2 1 98.88 291 GLU A C 1
ATOM 2309 O O . GLU A 1 291 ? -15.305 -8.414 3.713 1 98.88 291 GLU A O 1
ATOM 2314 N N . CYS A 1 292 ? -13.672 -7.516 4.875 1 98.81 292 CYS A N 1
ATOM 2315 C CA . CYS A 1 292 ? -13.797 -6.238 4.18 1 98.81 292 CYS A CA 1
ATOM 2316 C C . CYS A 1 292 ? -13.461 -6.391 2.701 1 98.81 292 CYS A C 1
ATOM 2318 O O . CYS A 1 292 ? -14.172 -5.871 1.841 1 98.81 292 CYS A O 1
ATOM 2320 N N . ALA A 1 293 ? -12.406 -7.129 2.404 1 98.88 293 ALA A N 1
ATOM 2321 C CA . ALA A 1 293 ? -12 -7.352 1.019 1 98.88 293 ALA A CA 1
ATOM 2322 C C . ALA A 1 293 ? -13.117 -8.031 0.225 1 98.88 293 ALA A C 1
ATOM 2324 O O . ALA A 1 293 ? -13.445 -7.602 -0.882 1 98.88 293 ALA A O 1
ATOM 2325 N N . LEU A 1 294 ? -13.703 -9.055 0.815 1 98.81 294 LEU A N 1
ATOM 2326 C CA . LEU A 1 294 ? -14.773 -9.797 0.154 1 98.81 294 LEU A CA 1
ATOM 2327 C C . LEU A 1 294 ? -15.992 -8.914 -0.076 1 98.81 294 LEU A C 1
ATOM 2329 O O . LEU A 1 294 ? -16.672 -9.047 -1.092 1 98.81 294 LEU A O 1
ATOM 2333 N N . LYS A 1 295 ? -16.203 -8.039 0.844 1 98.5 295 LYS A N 1
ATOM 2334 C CA . LYS A 1 295 ? -17.344 -7.145 0.726 1 98.5 295 LYS A CA 1
ATOM 2335 C C . LYS A 1 295 ? -17.109 -6.082 -0.341 1 98.5 295 LYS A C 1
ATOM 2337 O O . LYS A 1 295 ? -17.984 -5.793 -1.15 1 98.5 295 LYS A O 1
ATOM 2342 N N . VAL A 1 296 ? -15.984 -5.535 -0.415 1 98.31 296 VAL A N 1
ATOM 2343 C CA . VAL A 1 296 ? -15.648 -4.383 -1.243 1 98.31 296 VAL A CA 1
ATOM 2344 C C . VAL A 1 296 ? -15.508 -4.816 -2.701 1 98.31 296 VAL A C 1
ATOM 2346 O O . VAL A 1 296 ? -16.062 -4.18 -3.6 1 98.31 296 VAL A O 1
ATOM 2349 N N . ASN A 1 297 ? -14.766 -5.871 -2.93 1 98.25 297 ASN A N 1
ATOM 2350 C CA . ASN A 1 297 ? -14.477 -6.254 -4.309 1 98.25 297 ASN A CA 1
ATOM 2351 C C . ASN A 1 297 ? -15.336 -7.438 -4.754 1 98.25 297 ASN A C 1
ATOM 2353 O O . ASN A 1 297 ? -15.32 -7.805 -5.93 1 98.25 297 ASN A O 1
ATOM 2357 N N . GLY A 1 298 ? -16.062 -8.062 -3.834 1 98.44 298 GLY A N 1
ATOM 2358 C CA . GLY A 1 298 ? -16.922 -9.18 -4.16 1 98.44 298 GLY A CA 1
ATOM 2359 C C . GLY A 1 298 ? -16.281 -10.531 -3.898 1 98.44 298 GLY A C 1
ATOM 2360 O O . GLY A 1 298 ? -15.148 -10.773 -4.312 1 98.44 298 GLY A O 1
ATOM 2361 N N . ALA A 1 299 ? -17 -11.375 -3.244 1 98.75 299 ALA A N 1
ATOM 2362 C CA . ALA A 1 299 ? -16.516 -12.711 -2.936 1 98.75 299 ALA A CA 1
ATOM 2363 C C . ALA A 1 299 ? -16.203 -13.492 -4.211 1 98.75 299 ALA A C 1
ATOM 2365 O O . ALA A 1 299 ? -15.328 -14.359 -4.223 1 98.75 299 ALA A O 1
ATOM 2366 N N . ASP A 1 300 ? -16.891 -13.18 -5.285 1 98.75 300 ASP A N 1
ATOM 2367 C CA . ASP A 1 300 ? -16.719 -13.891 -6.547 1 98.75 300 ASP A CA 1
ATOM 2368 C C . ASP A 1 300 ? -15.406 -13.5 -7.223 1 98.75 300 ASP A C 1
ATOM 2370 O O . ASP A 1 300 ? -15.078 -14.023 -8.289 1 98.75 300 ASP A O 1
ATOM 2374 N N . HIS A 1 301 ? -14.633 -12.648 -6.508 1 98.88 301 HIS A N 1
ATOM 2375 C CA . HIS A 1 301 ? -13.367 -12.219 -7.074 1 98.88 301 HIS A CA 1
ATOM 2376 C C . HIS A 1 301 ? -12.188 -12.773 -6.281 1 98.88 301 HIS A C 1
ATOM 2378 O O . HIS A 1 301 ? -11.031 -12.555 -6.641 1 98.88 301 HIS A O 1
ATOM 2384 N N . TYR A 1 302 ? -12.391 -13.5 -5.215 1 98.94 302 TYR A N 1
ATOM 2385 C CA . TYR A 1 302 ? -11.32 -13.992 -4.359 1 98.94 302 TYR A CA 1
ATOM 2386 C C . TYR A 1 302 ? -11.25 -15.516 -4.395 1 98.94 302 TYR A C 1
ATOM 2388 O O . TYR A 1 302 ? -12.281 -16.188 -4.387 1 98.94 302 TYR A O 1
ATOM 2396 N N . LEU A 1 303 ? -10.062 -16.031 -4.5 1 98.94 303 LEU A N 1
ATOM 2397 C CA . LEU A 1 303 ? -9.805 -17.453 -4.547 1 98.94 303 LEU A CA 1
ATOM 2398 C C . LEU A 1 303 ? -8.898 -17.891 -3.398 1 98.94 303 LEU A C 1
ATOM 2400 O O . LEU A 1 303 ? -7.941 -17.188 -3.061 1 98.94 303 LEU A O 1
ATOM 2404 N N . PHE A 1 304 ? -9.125 -19.078 -2.842 1 98.81 304 PHE A N 1
ATOM 2405 C CA . PHE A 1 304 ? -8.297 -19.609 -1.768 1 98.81 304 PHE A CA 1
ATOM 2406 C C . PHE A 1 304 ? -6.922 -20.031 -2.293 1 98.81 304 PHE A C 1
ATOM 2408 O O . PHE A 1 304 ? -6.824 -20.719 -3.303 1 98.81 304 PHE A O 1
ATOM 2415 N N . GLY A 1 305 ? -5.953 -19.562 -1.664 1 98.62 305 GLY A N 1
ATOM 2416 C CA . GLY A 1 305 ? -4.566 -19.953 -1.866 1 98.62 305 GLY A CA 1
ATOM 2417 C C . GLY A 1 305 ? -3.768 -20 -0.578 1 98.62 305 GLY A C 1
ATOM 2418 O O . GLY A 1 305 ? -3.807 -19.062 0.219 1 98.62 305 GLY A O 1
ATOM 2419 N N . SER A 1 306 ? -2.977 -21.047 -0.378 1 97.25 306 SER A N 1
ATOM 2420 C CA . SER A 1 306 ? -2.332 -21.25 0.915 1 97.25 306 SER A CA 1
ATOM 2421 C C . SER A 1 306 ? -0.873 -20.812 0.881 1 97.25 306 SER A C 1
ATOM 2423 O O . SER A 1 306 ? -0.283 -20.516 1.923 1 97.25 306 SER A O 1
ATOM 2425 N N . SER A 1 307 ? -0.224 -20.875 -0.28 1 94.19 307 SER A N 1
ATOM 2426 C CA . SER A 1 307 ? 1.208 -20.641 -0.444 1 94.19 307 SER A CA 1
ATOM 2427 C C . SER A 1 307 ? 2.018 -21.828 0.054 1 94.19 307 SER A C 1
ATOM 2429 O O . SER A 1 307 ? 3.203 -21.703 0.365 1 94.19 307 SER A O 1
ATOM 2431 N N . PHE A 1 308 ? 1.433 -22.969 0.1 1 93.44 308 PHE A N 1
ATOM 2432 C CA . PHE A 1 308 ? 2.191 -24.172 0.447 1 93.44 308 PHE A CA 1
ATOM 2433 C C . PHE A 1 308 ? 3.367 -24.359 -0.503 1 93.44 308 PHE A C 1
ATOM 2435 O O . PHE A 1 308 ? 3.234 -24.156 -1.713 1 93.44 308 PHE A O 1
ATOM 2442 N N . PRO A 1 309 ? 4.574 -24.703 0.092 1 92.5 309 PRO A N 1
ATOM 2443 C CA . PRO A 1 309 ? 4.895 -25.156 1.447 1 92.5 309 PRO A CA 1
ATOM 2444 C C . PRO A 1 309 ? 5.703 -24.125 2.238 1 92.5 309 PRO A C 1
ATOM 2446 O O . PRO A 1 309 ? 6.609 -24.5 2.99 1 92.5 309 PRO A O 1
ATOM 2449 N N . VAL A 1 310 ? 5.469 -22.812 1.975 1 82.12 310 VAL A N 1
ATOM 2450 C CA . VAL A 1 310 ? 6.207 -21.797 2.727 1 82.12 310 VAL A CA 1
ATOM 2451 C C . VAL A 1 310 ? 6.152 -22.125 4.219 1 82.12 310 VAL A C 1
ATOM 2453 O O . VAL A 1 310 ? 7.188 -22.188 4.883 1 82.12 310 VAL A O 1
ATOM 2456 N N . PHE A 1 311 ? 4.98 -22.297 4.684 1 80.5 311 PHE A N 1
ATOM 2457 C CA . PHE A 1 311 ? 4.723 -22.922 5.973 1 80.5 311 PHE A CA 1
ATOM 2458 C C . PHE A 1 311 ? 3.732 -24.078 5.828 1 80.5 311 PHE A C 1
ATOM 2460 O O . PHE A 1 311 ? 2.652 -23.906 5.262 1 80.5 311 PHE A O 1
ATOM 2467 N N . TYR A 1 312 ? 4.062 -25.156 6.375 1 82.5 312 TYR A N 1
ATOM 2468 C CA . TYR A 1 312 ? 3.26 -26.359 6.207 1 82.5 312 TYR A CA 1
ATOM 2469 C C . TYR A 1 312 ? 1.867 -26.172 6.797 1 82.5 312 TYR A C 1
ATOM 2471 O O . TYR A 1 312 ? 0.884 -26.688 6.254 1 82.5 312 TYR A O 1
ATOM 2479 N N . SER A 1 313 ? 1.818 -25.406 7.82 1 88.94 313 SER A N 1
ATOM 2480 C CA . SER A 1 313 ? 0.56 -25.266 8.547 1 88.94 313 SER A CA 1
ATOM 2481 C C . SER A 1 313 ? -0.36 -24.266 7.863 1 88.94 313 SER A C 1
ATOM 2483 O O . SER A 1 313 ? -1.545 -24.172 8.195 1 88.94 313 SER A O 1
ATOM 2485 N N . TRP A 1 314 ? 0.087 -23.562 6.84 1 91.69 314 TRP A N 1
ATOM 2486 C CA . TRP A 1 314 ? -0.684 -22.484 6.25 1 91.69 314 TRP A CA 1
ATOM 2487 C C . TRP A 1 314 ? -1.895 -23.016 5.492 1 91.69 314 TRP A C 1
ATOM 2489 O O . TRP A 1 314 ? -2.957 -22.391 5.484 1 91.69 314 TRP A O 1
ATOM 2499 N N . MET A 1 315 ? -1.685 -24.219 4.91 1 95.75 315 MET A N 1
ATOM 2500 C CA . MET A 1 315 ? -2.805 -24.781 4.16 1 95.75 315 MET A CA 1
ATOM 2501 C C . MET A 1 315 ? -3.971 -25.109 5.09 1 95.75 315 MET A C 1
ATOM 2503 O O . MET A 1 315 ? -5.094 -24.641 4.867 1 95.75 315 MET A O 1
ATOM 2507 N N . SER A 1 316 ? -3.672 -25.797 6.191 1 96.56 316 SER A N 1
ATOM 2508 C CA . SER A 1 316 ? -4.727 -26.172 7.129 1 96.56 316 SER A CA 1
ATOM 2509 C C . SER A 1 316 ? -5.27 -24.953 7.859 1 96.56 316 SER A C 1
ATOM 2511 O O . SER A 1 316 ? -6.477 -24.828 8.07 1 96.56 316 SER A O 1
ATOM 2513 N N . GLN A 1 317 ? -4.449 -24.062 8.25 1 96.38 317 GLN A N 1
ATOM 2514 C CA . GLN A 1 317 ? -4.871 -22.844 8.922 1 96.38 317 GLN A CA 1
ATOM 2515 C C . GLN A 1 317 ? -5.758 -21.984 8.016 1 96.38 317 GLN A C 1
ATOM 2517 O O . GLN A 1 317 ? -6.746 -21.406 8.469 1 96.38 317 GLN A O 1
ATOM 2522 N N . GLY A 1 318 ? -5.336 -21.922 6.734 1 98.06 318 GLY A N 1
ATOM 2523 C CA . GLY A 1 318 ? -6.125 -21.156 5.777 1 98.06 318 GLY A CA 1
ATOM 2524 C C . GLY A 1 318 ? -7.516 -21.719 5.57 1 98.06 318 GLY A C 1
ATOM 2525 O O . GLY A 1 318 ? -8.5 -20.969 5.555 1 98.06 318 GLY A O 1
ATOM 2526 N N . VAL A 1 319 ? -7.566 -23.016 5.402 1 98.44 319 VAL A N 1
ATOM 2527 C CA . VAL A 1 319 ? -8.852 -23.688 5.223 1 98.44 319 VAL A CA 1
ATOM 2528 C C . VAL A 1 319 ? -9.734 -23.438 6.445 1 98.44 319 VAL A C 1
ATOM 2530 O O . VAL A 1 319 ? -10.898 -23.062 6.316 1 98.44 319 VAL A O 1
ATOM 2533 N N . ASP A 1 320 ? -9.18 -23.641 7.629 1 98.25 320 ASP A N 1
ATOM 2534 C CA . ASP A 1 320 ? -9.922 -23.453 8.867 1 98.25 320 ASP A CA 1
ATOM 2535 C C . ASP A 1 320 ? -10.414 -22 9 1 98.25 320 ASP A C 1
ATOM 2537 O O . ASP A 1 320 ? -11.547 -21.766 9.406 1 98.25 320 ASP A O 1
ATOM 2541 N N . PHE A 1 321 ? -9.625 -21.094 8.641 1 98.56 321 PHE A N 1
ATOM 2542 C CA . PHE A 1 321 ? -9.945 -19.672 8.711 1 98.56 321 PHE A CA 1
ATOM 2543 C C . PHE A 1 321 ? -11.156 -19.344 7.844 1 98.56 321 PHE A C 1
ATOM 2545 O O . PHE A 1 321 ? -12.094 -18.688 8.297 1 98.56 321 PHE A O 1
ATOM 2552 N N . VAL A 1 322 ? -11.164 -19.828 6.586 1 98.75 322 VAL A N 1
ATOM 2553 C CA . VAL A 1 322 ? -12.25 -19.516 5.66 1 98.75 322 VAL A CA 1
ATOM 2554 C C . VAL A 1 322 ? -13.516 -20.266 6.074 1 98.75 322 VAL A C 1
ATOM 2556 O O . VAL A 1 322 ? -14.617 -19.719 6.016 1 98.75 322 VAL A O 1
ATOM 2559 N N . LYS A 1 323 ? -13.375 -21.469 6.57 1 98.5 323 LYS A N 1
ATOM 2560 C CA . LYS A 1 323 ? -14.531 -22.312 6.887 1 98.5 323 LYS A CA 1
ATOM 2561 C C . LYS A 1 323 ? -15.156 -21.906 8.219 1 98.5 323 LYS A C 1
ATOM 2563 O O . LYS A 1 323 ? -16.391 -21.906 8.359 1 98.5 323 LYS A O 1
ATOM 2568 N N . ASN A 1 324 ? -14.25 -21.5 9.164 1 98.19 324 ASN A N 1
ATOM 2569 C CA . ASN A 1 324 ? -14.766 -21.469 10.531 1 98.19 324 ASN A CA 1
ATOM 2570 C C . ASN A 1 324 ? -14.594 -20.094 11.172 1 98.19 324 ASN A C 1
ATOM 2572 O O . ASN A 1 324 ? -15.25 -19.781 12.164 1 98.19 324 ASN A O 1
ATOM 2576 N N . THR A 1 325 ? -13.719 -19.281 10.688 1 98.44 325 THR A N 1
ATOM 2577 C CA . THR A 1 325 ? -13.422 -18.016 11.352 1 98.44 325 THR A CA 1
ATOM 2578 C C . THR A 1 325 ? -14.18 -16.875 10.695 1 98.44 325 THR A C 1
ATOM 2580 O O . THR A 1 325 ? -14.781 -16.047 11.375 1 98.44 325 THR A O 1
ATOM 2583 N N . LEU A 1 326 ? -14.148 -16.859 9.367 1 98.62 326 LEU A N 1
ATOM 2584 C CA . LEU A 1 326 ? -14.797 -15.766 8.648 1 98.62 326 LEU A CA 1
ATOM 2585 C C . LEU A 1 326 ? -16.312 -15.805 8.867 1 98.62 326 LEU A C 1
ATOM 2587 O O . LEU A 1 326 ? -16.906 -16.875 8.867 1 98.62 326 LEU A O 1
ATOM 2591 N N . GLU A 1 327 ? -16.891 -14.656 9.055 1 98.5 327 GLU A N 1
ATOM 2592 C CA . GLU A 1 327 ? -18.344 -14.516 9.133 1 98.5 327 GLU A CA 1
ATOM 2593 C C . GLU A 1 327 ? -18.922 -14.008 7.816 1 98.5 327 GLU A C 1
ATOM 2595 O O . GLU A 1 327 ? -19.312 -12.844 7.711 1 98.5 327 GLU A O 1
ATOM 2600 N N . ILE A 1 328 ? -19.047 -14.891 6.875 1 98.44 328 ILE A N 1
ATOM 2601 C CA . ILE A 1 328 ? -19.562 -14.625 5.539 1 98.44 328 ILE A CA 1
ATOM 2602 C C . ILE A 1 328 ? -20.641 -15.648 5.203 1 98.44 328 ILE A C 1
ATOM 2604 O O . ILE A 1 328 ? -20.812 -16.656 5.906 1 98.44 328 ILE A O 1
ATOM 2608 N N . SER A 1 329 ? -21.422 -15.438 4.203 1 98.56 329 SER A N 1
ATOM 2609 C CA . SER A 1 329 ? -22.484 -16.375 3.811 1 98.56 329 SER A CA 1
ATOM 2610 C C . SER A 1 329 ? -21.891 -17.672 3.291 1 98.56 329 SER A C 1
ATOM 2612 O O . SER A 1 329 ? -20.75 -17.719 2.826 1 98.56 329 SER A O 1
ATOM 2614 N N . ASP A 1 330 ? -22.641 -18.703 3.336 1 98.31 330 ASP A N 1
ATOM 2615 C CA . ASP A 1 330 ? -22.234 -20 2.795 1 98.31 330 ASP A CA 1
ATOM 2616 C C . ASP A 1 330 ? -21.969 -19.906 1.296 1 98.31 330 ASP A C 1
ATOM 2618 O O . ASP A 1 330 ? -21.047 -20.547 0.785 1 98.31 330 ASP A O 1
ATOM 2622 N N . ALA A 1 331 ? -22.797 -19.109 0.654 1 98.44 331 ALA A N 1
ATOM 2623 C CA . ALA A 1 331 ? -22.594 -18.922 -0.781 1 98.44 331 ALA A CA 1
ATOM 2624 C C . ALA A 1 331 ? -21.234 -18.297 -1.074 1 98.44 331 ALA A C 1
ATOM 2626 O O . ALA A 1 331 ? -20.516 -18.734 -1.973 1 98.44 331 ALA A O 1
ATOM 2627 N N . ASP A 1 332 ? -20.875 -17.25 -0.31 1 98.75 332 ASP A N 1
ATOM 2628 C CA . ASP A 1 332 ? -19.578 -16.594 -0.478 1 98.75 332 ASP A CA 1
ATOM 2629 C C . ASP A 1 332 ? -18.438 -17.547 -0.148 1 98.75 332 ASP A C 1
ATOM 2631 O O . ASP A 1 332 ? -17.422 -17.578 -0.85 1 98.75 332 ASP A O 1
ATOM 2635 N N . ARG A 1 333 ? -18.609 -18.281 0.876 1 98.75 333 ARG A N 1
ATOM 2636 C CA . ARG A 1 333 ? -17.609 -19.266 1.298 1 98.75 333 ARG A CA 1
ATOM 2637 C C . ARG A 1 333 ? -17.359 -20.297 0.205 1 98.75 333 ARG A C 1
ATOM 2639 O O . ARG A 1 333 ? -16.203 -20.641 -0.086 1 98.75 333 ARG A O 1
ATOM 2646 N N . ASP A 1 334 ? -18.422 -20.75 -0.407 1 98.44 334 ASP A N 1
ATOM 2647 C CA . ASP A 1 334 ? -18.328 -21.719 -1.491 1 98.44 334 ASP A CA 1
ATOM 2648 C C . ASP A 1 334 ? -17.609 -21.125 -2.699 1 98.44 334 ASP A C 1
ATOM 2650 O O . ASP A 1 334 ? -16.797 -21.797 -3.348 1 98.44 334 ASP A O 1
ATOM 2654 N N . LEU A 1 335 ? -17.953 -19.875 -2.988 1 98.75 335 LEU A N 1
ATOM 2655 C CA . LEU A 1 335 ? -17.281 -19.188 -4.082 1 98.75 335 LEU A CA 1
ATOM 2656 C C . LEU A 1 335 ? -15.773 -19.125 -3.832 1 98.75 335 LEU A C 1
ATOM 2658 O O . LEU A 1 335 ? -14.977 -19.469 -4.707 1 98.75 335 LEU A O 1
ATOM 2662 N N . VAL A 1 336 ? -15.359 -18.75 -2.66 1 98.88 336 VAL A N 1
ATOM 2663 C CA . VAL A 1 336 ? -13.961 -18.5 -2.316 1 98.88 336 VAL A CA 1
ATOM 2664 C C . VAL A 1 336 ? -13.195 -19.828 -2.295 1 98.88 336 VAL A C 1
ATOM 2666 O O . VAL A 1 336 ? -12.07 -19.906 -2.797 1 98.88 336 VAL A O 1
ATOM 2669 N N . LEU A 1 337 ? -13.812 -20.875 -1.782 1 98.75 337 LEU A N 1
ATOM 2670 C CA . LEU A 1 337 ? -13.109 -22.125 -1.542 1 98.75 337 LEU A CA 1
ATOM 2671 C C . LEU A 1 337 ? -13.016 -22.953 -2.82 1 98.75 337 LEU A C 1
ATOM 2673 O O . LEU A 1 337 ? -12.102 -23.766 -2.975 1 98.75 337 LEU A O 1
ATOM 2677 N N . SER A 1 338 ? -14.016 -22.797 -3.762 1 98.38 338 SER A N 1
ATOM 2678 C CA . SER A 1 338 ? -13.953 -23.672 -4.922 1 98.38 338 SER A CA 1
ATOM 2679 C C . SER A 1 338 ? -14.617 -23.047 -6.137 1 98.38 338 SER A C 1
ATOM 2681 O O . SER A 1 338 ? -14.109 -23.141 -7.258 1 98.38 338 SER A O 1
ATOM 2683 N N . GLY A 1 339 ? -15.75 -22.328 -5.941 1 98.56 339 GLY A N 1
ATOM 2684 C CA . GLY A 1 339 ? -16.547 -21.844 -7.055 1 98.56 339 GLY A CA 1
ATOM 2685 C C . GLY A 1 339 ? -15.766 -20.953 -8 1 98.56 339 GLY A C 1
ATOM 2686 O O . GLY A 1 339 ? -15.836 -21.109 -9.219 1 98.56 339 GLY A O 1
ATOM 2687 N N . ASN A 1 340 ? -15.062 -20.047 -7.453 1 98.81 340 ASN A N 1
ATOM 2688 C CA . ASN A 1 340 ? -14.312 -19.094 -8.281 1 98.81 340 ASN A CA 1
ATOM 2689 C C . ASN A 1 340 ? -13.188 -19.797 -9.039 1 98.81 340 ASN A C 1
ATOM 2691 O O . ASN A 1 340 ? -12.945 -19.5 -10.211 1 98.81 340 ASN A O 1
ATOM 2695 N N . ALA A 1 341 ? -12.477 -20.672 -8.391 1 98.81 341 ALA A N 1
ATOM 2696 C CA . ALA A 1 341 ? -11.406 -21.406 -9.062 1 98.81 341 ALA A CA 1
ATOM 2697 C C . ALA A 1 341 ? -11.953 -22.234 -10.227 1 98.81 341 ALA A C 1
ATOM 269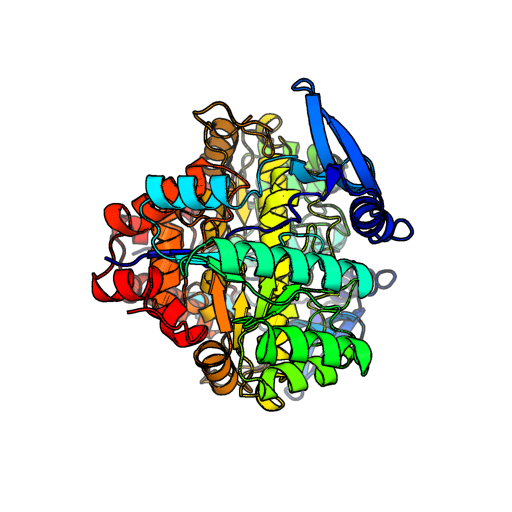9 O O . ALA A 1 341 ? -11.375 -22.234 -11.312 1 98.81 341 ALA A O 1
ATOM 2700 N N . LYS A 1 342 ? -13.094 -22.938 -10.039 1 98.31 342 LYS A N 1
ATOM 2701 C CA . LYS A 1 342 ? -13.734 -23.703 -11.094 1 98.31 342 LYS A CA 1
ATOM 2702 C C . LYS A 1 342 ? -14.07 -22.828 -12.297 1 98.31 342 LYS A C 1
ATOM 2704 O O . LYS A 1 342 ? -13.789 -23.188 -13.438 1 98.31 342 LYS A O 1
ATOM 2709 N N . ARG A 1 343 ? -14.602 -21.688 -11.992 1 98.38 343 ARG A N 1
ATOM 2710 C CA . ARG A 1 343 ? -15.07 -20.781 -13.023 1 98.38 343 ARG A CA 1
ATOM 2711 C C . ARG A 1 343 ? -13.906 -20.141 -13.766 1 98.38 343 ARG A C 1
ATOM 2713 O O . ARG A 1 343 ? -13.859 -20.156 -15 1 98.38 343 ARG A O 1
ATOM 2720 N N . ILE A 1 344 ? -12.953 -19.625 -13.047 1 98.56 344 ILE A N 1
ATOM 2721 C CA . ILE A 1 344 ? -11.906 -18.797 -13.633 1 98.56 344 ILE A CA 1
ATOM 2722 C C . ILE A 1 344 ? -10.906 -19.672 -14.375 1 98.56 344 ILE A C 1
ATOM 2724 O O . ILE A 1 344 ? -10.438 -19.328 -15.461 1 98.56 344 ILE A O 1
ATOM 2728 N N . PHE A 1 345 ? -10.594 -20.859 -13.82 1 98.69 345 PHE A N 1
ATOM 2729 C CA . PHE A 1 345 ? -9.578 -21.719 -14.414 1 98.69 345 PHE A CA 1
ATOM 2730 C C . PHE A 1 345 ? -10.234 -22.812 -15.258 1 98.69 345 PHE A C 1
ATOM 2732 O O . PHE A 1 345 ? -9.539 -23.656 -15.836 1 98.69 345 PHE A O 1
ATOM 2739 N N . ASP A 1 346 ? -11.562 -22.844 -15.359 1 97.62 346 ASP A N 1
ATOM 2740 C CA . ASP A 1 346 ? -12.305 -23.875 -16.094 1 97.62 346 ASP A CA 1
ATOM 2741 C C . ASP A 1 346 ? -11.859 -25.281 -15.688 1 97.62 346 ASP A C 1
ATOM 2743 O O . ASP A 1 346 ? -11.5 -26.078 -16.547 1 97.62 346 ASP A O 1
ATOM 2747 N N . LEU A 1 347 ? -11.758 -25.469 -14.391 1 97.31 347 LEU A N 1
ATOM 2748 C CA . LEU A 1 347 ? -11.266 -26.75 -13.875 1 97.31 347 LEU A CA 1
ATOM 2749 C C . LEU A 1 347 ? -12.266 -27.859 -14.148 1 97.31 347 LEU A C 1
ATOM 2751 O O . LEU A 1 347 ? -13.469 -27.703 -13.922 1 97.31 347 LEU A O 1
ATOM 2755 N N . PRO A 1 348 ? -11.859 -29.016 -14.641 1 93.44 348 PRO A N 1
ATOM 2756 C CA . PRO A 1 348 ? -12.734 -30.156 -14.898 1 93.44 348 PRO A CA 1
ATOM 2757 C C . PRO A 1 348 ? -13.023 -30.969 -13.641 1 93.44 348 PRO A C 1
ATOM 2759 O O . PRO A 1 348 ? -12.695 -32.156 -13.578 1 93.44 348 PRO A O 1
ATOM 2762 N N . ILE A 1 349 ? -13.617 -30.297 -12.703 1 92.88 349 ILE A N 1
ATOM 2763 C CA . ILE A 1 349 ? -13.922 -30.969 -11.438 1 92.88 349 ILE A CA 1
ATOM 2764 C C . ILE A 1 349 ? -15.391 -30.766 -11.094 1 92.88 349 ILE A C 1
ATOM 2766 O O . ILE A 1 349 ? -16.062 -29.891 -11.656 1 92.88 349 ILE A O 1
ATOM 2770 N N . GLY A 1 350 ? -15.984 -31.781 -10.367 1 82.94 350 GLY A N 1
ATOM 2771 C CA . GLY A 1 350 ? -17.375 -31.734 -9.953 1 82.94 350 GLY A CA 1
ATOM 2772 C C . GLY A 1 350 ? -17.625 -30.828 -8.766 1 82.94 350 GLY A C 1
ATOM 2773 O O . GLY A 1 350 ? -16.688 -30.484 -8.039 1 82.94 350 GLY A O 1
ATOM 2774 N N . MET B 1 1 ? -23.219 17.297 18.5 1 87.44 1 MET B N 1
ATOM 2775 C CA . MET B 1 1 ? -21.922 16.656 18.656 1 87.44 1 MET B CA 1
ATOM 2776 C C . MET B 1 1 ? -20.797 17.562 18.156 1 87.44 1 MET B C 1
ATOM 2778 O O . MET B 1 1 ? -20.906 18.141 17.062 1 87.44 1 MET B O 1
ATOM 2782 N N . THR B 1 2 ? -19.797 17.906 19.031 1 96.62 2 THR B N 1
ATOM 2783 C CA . THR B 1 2 ? -18.641 18.719 18.672 1 96.62 2 THR B CA 1
ATOM 2784 C C . THR B 1 2 ? -17.844 18.062 17.547 1 96.62 2 THR B C 1
ATOM 2786 O O . THR B 1 2 ? -17.672 16.844 17.531 1 96.62 2 THR B O 1
ATOM 2789 N N . VAL B 1 3 ? -17.438 18.812 16.578 1 98.69 3 VAL B N 1
ATOM 2790 C CA . VAL B 1 3 ? -16.609 18.297 15.477 1 98.69 3 VAL B CA 1
ATOM 2791 C C . VAL B 1 3 ? -15.305 19.078 15.414 1 98.69 3 VAL B C 1
ATOM 2793 O O . VAL B 1 3 ? -15.312 20.312 15.375 1 98.69 3 VAL B O 1
ATOM 2796 N N . VAL B 1 4 ? -14.172 18.406 15.469 1 98.88 4 VAL B N 1
ATOM 2797 C CA . VAL B 1 4 ? -12.844 18.969 15.297 1 98.88 4 VAL B CA 1
ATOM 2798 C C . VAL B 1 4 ? -12.227 18.453 14 1 98.88 4 VAL B C 1
ATOM 2800 O O . VAL B 1 4 ? -12.086 17.234 13.812 1 98.88 4 VAL B O 1
ATOM 2803 N N . ASP B 1 5 ? -11.938 19.297 13.062 1 98.81 5 ASP B N 1
ATOM 2804 C CA . ASP B 1 5 ? -11.203 18.953 11.844 1 98.81 5 ASP B CA 1
ATOM 2805 C C . ASP B 1 5 ? -9.703 19.203 12.023 1 98.81 5 ASP B C 1
ATOM 2807 O O . ASP B 1 5 ? -9.266 20.344 12.094 1 98.81 5 ASP B O 1
ATOM 2811 N N . ILE B 1 6 ? -8.898 18.172 12.008 1 98.75 6 ILE B N 1
ATOM 2812 C CA . ILE B 1 6 ? -7.484 18.344 12.328 1 98.75 6 ILE B CA 1
ATOM 2813 C C . ILE B 1 6 ? -6.684 18.547 11.047 1 98.75 6 ILE B C 1
ATOM 2815 O O . ILE B 1 6 ? -5.453 18.531 11.07 1 98.75 6 ILE B O 1
ATOM 2819 N N . ASN B 1 7 ? -7.359 18.656 9.898 1 98.31 7 ASN B N 1
ATOM 2820 C CA . ASN B 1 7 ? -6.707 18.734 8.594 1 98.31 7 ASN B CA 1
ATOM 2821 C C . ASN B 1 7 ? -7.262 19.875 7.754 1 98.31 7 ASN B C 1
ATOM 2823 O O . ASN B 1 7 ? -7.855 19.641 6.699 1 98.31 7 ASN B O 1
ATOM 2827 N N . ILE B 1 8 ? -7.008 21.094 8.219 1 97.62 8 ILE B N 1
ATOM 2828 C CA . ILE B 1 8 ? -7.305 22.312 7.469 1 97.62 8 ILE B CA 1
ATOM 2829 C C . ILE B 1 8 ? -6.004 22.938 6.973 1 97.62 8 ILE B C 1
ATOM 2831 O O . ILE B 1 8 ? -5.152 23.328 7.777 1 97.62 8 ILE B O 1
ATOM 2835 N N . HIS B 1 9 ? -5.871 23.062 5.695 1 96.38 9 HIS B N 1
ATOM 2836 C CA . HIS B 1 9 ? -4.609 23.547 5.137 1 96.38 9 HIS B CA 1
ATOM 2837 C C . HIS B 1 9 ? -4.441 25.047 5.355 1 96.38 9 HIS B C 1
ATOM 2839 O O . HIS B 1 9 ? -5.402 25.797 5.234 1 96.38 9 HIS B O 1
ATOM 2845 N N . HIS B 1 10 ? -3.213 25.375 5.598 1 96.25 10 HIS B N 1
ATOM 2846 C CA . HIS B 1 10 ? -2.852 26.766 5.773 1 96.25 10 HIS B CA 1
ATOM 2847 C C . HIS B 1 10 ? -1.714 27.172 4.84 1 96.25 10 HIS B C 1
ATOM 2849 O O . HIS B 1 10 ? -0.679 26.5 4.793 1 96.25 10 HIS B O 1
ATOM 2855 N N . LEU B 1 11 ? -1.906 28.141 4.121 1 95.69 11 LEU B N 1
ATOM 2856 C CA . LEU B 1 11 ? -0.904 28.953 3.443 1 95.69 11 LEU B CA 1
ATOM 2857 C C . LEU B 1 11 ? -1.069 30.422 3.801 1 95.69 11 LEU B C 1
ATOM 2859 O O . LEU B 1 11 ? -2.186 30.891 4.047 1 95.69 11 LEU B O 1
ATOM 2863 N N . PRO B 1 12 ? 0.117 31.109 3.871 1 96.5 12 PRO B N 1
ATOM 2864 C CA . PRO B 1 12 ? -0.011 32.531 4.223 1 96.5 12 PRO B CA 1
ATOM 2865 C C . PRO B 1 12 ? -1 33.25 3.33 1 96.5 12 PRO B C 1
ATOM 2867 O O . PRO B 1 12 ? -0.983 33.094 2.107 1 96.5 12 PRO B O 1
ATOM 2870 N N . GLU B 1 13 ? -1.842 34.094 3.953 1 95.81 13 GLU B N 1
ATOM 2871 C CA . GLU B 1 13 ? -2.881 34.812 3.225 1 95.81 13 GLU B CA 1
ATOM 2872 C C . GLU B 1 13 ? -2.277 35.75 2.176 1 95.81 13 GLU B C 1
ATOM 2874 O O . GLU B 1 13 ? -2.912 36.031 1.161 1 95.81 13 GLU B O 1
ATOM 2879 N N . ASP B 1 14 ? -1.106 36.219 2.404 1 95.69 14 ASP B N 1
ATOM 2880 C CA . ASP B 1 14 ? -0.448 37.125 1.471 1 95.69 14 ASP B CA 1
ATOM 2881 C C . ASP B 1 14 ? 0.598 36.406 0.635 1 95.69 14 ASP B C 1
ATOM 2883 O O . ASP B 1 14 ? 1.536 37.031 0.126 1 95.69 14 ASP B O 1
ATOM 2887 N N . LEU B 1 15 ? 0.521 35.062 0.513 1 96.06 15 LEU B N 1
ATOM 2888 C CA . LEU B 1 15 ? 1.493 34.25 -0.204 1 96.06 15 LEU B CA 1
ATOM 2889 C C . LEU B 1 15 ? 1.724 34.781 -1.612 1 96.06 15 LEU B C 1
ATOM 2891 O O . LEU B 1 15 ? 2.867 34.906 -2.062 1 96.06 15 LEU B O 1
ATOM 2895 N N . PHE B 1 16 ? 0.68 35.188 -2.264 1 95.81 16 PHE B N 1
ATOM 2896 C CA . PHE B 1 16 ? 0.778 35.562 -3.676 1 95.81 16 PHE B CA 1
ATOM 2897 C C . PHE B 1 16 ? 1.021 37.031 -3.85 1 95.81 16 PHE B C 1
ATOM 2899 O O . PHE B 1 16 ? 1.322 37.5 -4.953 1 95.81 16 PHE B O 1
ATOM 2906 N N . THR B 1 17 ? 0.882 37.844 -2.785 1 95.44 17 THR B N 1
ATOM 2907 C CA . THR B 1 17 ? 1.065 39.281 -2.891 1 95.44 17 THR B CA 1
ATOM 2908 C C . THR B 1 17 ? 2.332 39.719 -2.158 1 95.44 17 THR B C 1
ATOM 2910 O O . THR B 1 17 ? 2.777 40.844 -2.307 1 95.44 17 THR B O 1
ATOM 2913 N N . ASN B 1 18 ? 2.844 38.844 -1.369 1 96.81 18 ASN B N 1
ATOM 2914 C CA . ASN B 1 18 ? 4.121 39.062 -0.702 1 96.81 18 ASN B CA 1
ATOM 2915 C C . ASN B 1 18 ? 5.258 38.344 -1.41 1 96.81 18 ASN B C 1
ATOM 2917 O O . ASN B 1 18 ? 5.426 37.125 -1.238 1 96.81 18 ASN B O 1
ATOM 2921 N N . GLN B 1 19 ? 6.078 39.062 -2.105 1 97 19 GLN B N 1
ATOM 2922 C CA . GLN B 1 19 ? 7.09 38.469 -2.98 1 97 19 GLN B CA 1
ATOM 2923 C C . GLN B 1 19 ? 8.109 37.656 -2.182 1 97 19 GLN B C 1
ATOM 2925 O O . GLN B 1 19 ? 8.602 36.625 -2.65 1 97 19 GLN B O 1
ATOM 2930 N N . LYS B 1 20 ? 8.453 38.156 -1.039 1 97.19 20 LYS B N 1
ATOM 2931 C CA . LYS B 1 20 ? 9.43 37.438 -0.208 1 97.19 20 LYS B CA 1
ATOM 2932 C C . LYS B 1 20 ? 8.922 36.062 0.183 1 97.19 20 LYS B C 1
ATOM 2934 O O . LYS B 1 20 ? 9.656 35.094 0.104 1 97.19 20 LYS B O 1
ATOM 2939 N N . ILE B 1 21 ? 7.715 35.969 0.596 1 96.44 21 ILE B N 1
ATOM 2940 C CA . ILE B 1 21 ? 7.117 34.719 0.992 1 96.44 21 ILE B CA 1
ATOM 2941 C C . ILE B 1 21 ? 6.969 33.812 -0.23 1 96.44 21 ILE B C 1
ATOM 2943 O O . ILE B 1 21 ? 7.293 32.625 -0.175 1 96.44 21 ILE B O 1
ATOM 2947 N N . LEU B 1 22 ? 6.504 34.375 -1.321 1 96.75 22 LEU B N 1
ATOM 2948 C CA . LEU B 1 22 ? 6.328 33.625 -2.549 1 96.75 22 LEU B CA 1
ATOM 2949 C C . LEU B 1 22 ? 7.656 33.031 -3.018 1 96.75 22 LEU B C 1
ATOM 2951 O O . LEU B 1 22 ? 7.73 31.859 -3.371 1 96.75 22 LEU B O 1
ATOM 2955 N N . ASP B 1 23 ? 8.711 33.875 -2.996 1 96.69 23 ASP B N 1
ATOM 2956 C CA . ASP B 1 23 ? 10.039 33.406 -3.371 1 96.69 23 ASP B CA 1
ATOM 2957 C C . ASP B 1 23 ? 10.523 32.312 -2.438 1 96.69 23 ASP B C 1
ATOM 2959 O O . ASP B 1 23 ? 11.203 31.375 -2.873 1 96.69 23 ASP B O 1
ATOM 2963 N N . GLY B 1 24 ? 10.203 32.469 -1.165 1 96.06 24 GLY B N 1
ATOM 2964 C CA . GLY B 1 24 ? 10.547 31.422 -0.209 1 96.06 24 GLY B CA 1
ATOM 2965 C C . GLY B 1 24 ? 9.977 30.062 -0.575 1 96.06 24 GLY B C 1
ATOM 2966 O O . GLY B 1 24 ? 10.664 29.047 -0.453 1 96.06 24 GLY B O 1
ATOM 2967 N N . PHE B 1 25 ? 8.734 30.016 -1.032 1 95.81 25 PHE B N 1
ATOM 2968 C CA . PHE B 1 25 ? 8.102 28.781 -1.472 1 95.81 25 PHE B CA 1
ATOM 2969 C C . PHE B 1 25 ? 8.711 28.297 -2.781 1 95.81 25 PHE B C 1
ATOM 2971 O O . PHE B 1 25 ? 9.148 27.141 -2.883 1 95.81 25 PHE B O 1
ATOM 2978 N N . LEU B 1 26 ? 8.859 29.156 -3.76 1 95.5 26 LEU B N 1
ATOM 2979 C CA . LEU B 1 26 ? 9.305 28.797 -5.098 1 95.5 26 LEU B CA 1
ATOM 2980 C C . LEU B 1 26 ? 10.742 28.281 -5.074 1 95.5 26 LEU B C 1
ATOM 2982 O O . LEU B 1 26 ? 11.07 27.281 -5.723 1 95.5 26 LEU B O 1
ATOM 2986 N N . TYR B 1 27 ? 11.578 28.875 -4.242 1 93.81 27 TYR B N 1
ATOM 2987 C CA . TYR B 1 27 ? 13.008 28.578 -4.27 1 93.81 27 TYR B CA 1
ATOM 2988 C C . TYR B 1 27 ? 13.328 27.406 -3.354 1 93.81 27 TYR B C 1
ATOM 2990 O O . TYR B 1 27 ? 14.43 26.844 -3.41 1 93.81 27 TYR B O 1
ATOM 2998 N N . SER B 1 28 ? 12.328 27.062 -2.506 1 93.94 28 SER B N 1
ATOM 2999 C CA . SER B 1 28 ? 12.57 25.953 -1.584 1 93.94 28 SER B CA 1
ATOM 3000 C C . SER B 1 28 ? 12.539 24.625 -2.309 1 93.94 28 SER B C 1
ATOM 3002 O O . SER B 1 28 ? 13.172 23.656 -1.867 1 93.94 28 SER B O 1
ATOM 3004 N N . ALA B 1 29 ? 11.773 24.469 -3.41 1 92.25 29 ALA B N 1
ATOM 3005 C CA . ALA B 1 29 ? 11.711 23.234 -4.184 1 92.25 29 ALA B CA 1
ATOM 3006 C C . ALA B 1 29 ? 13.07 22.906 -4.789 1 92.25 29 ALA B C 1
ATOM 3008 O O . ALA B 1 29 ? 13.633 23.688 -5.547 1 92.25 29 ALA B O 1
ATOM 3009 N N . PRO B 1 30 ? 13.578 21.75 -4.461 1 91.75 30 PRO B N 1
ATOM 3010 C CA . PRO B 1 30 ? 14.93 21.438 -4.938 1 91.75 30 PRO B CA 1
ATOM 3011 C C . PRO B 1 30 ? 14.961 21.094 -6.422 1 91.75 30 PRO B C 1
ATOM 3013 O O . PRO B 1 30 ? 14.922 19.906 -6.781 1 91.75 30 PRO B O 1
ATOM 3016 N N . ARG B 1 31 ? 15.234 22.031 -7.242 1 90.19 31 ARG B N 1
ATOM 3017 C CA . ARG B 1 31 ? 15.227 21.875 -8.695 1 90.19 31 ARG B CA 1
ATOM 3018 C C . ARG B 1 31 ? 16.25 20.828 -9.133 1 90.19 31 ARG B C 1
ATOM 3020 O O . ARG B 1 31 ? 16.016 20.078 -10.086 1 90.19 31 ARG B O 1
ATOM 3027 N N . GLY B 1 32 ? 17.328 20.828 -8.445 1 90 32 GLY B N 1
ATOM 3028 C CA . GLY B 1 32 ? 18.375 19.875 -8.766 1 90 32 GLY B CA 1
ATOM 3029 C C . GLY B 1 32 ? 17.938 18.438 -8.633 1 90 32 GLY B C 1
ATOM 3030 O O . GLY B 1 32 ? 18.594 17.531 -9.156 1 90 32 GLY B O 1
ATOM 3031 N N . PHE B 1 33 ? 16.859 18.25 -7.934 1 87.88 33 PHE B N 1
ATOM 3032 C CA . PHE B 1 33 ? 16.344 16.891 -7.727 1 87.88 33 PHE B CA 1
ATOM 3033 C C . PHE B 1 33 ? 15.047 16.688 -8.5 1 87.88 33 PHE B C 1
ATOM 3035 O O . PHE B 1 33 ? 14.305 15.742 -8.227 1 87.88 33 PHE B O 1
ATOM 3042 N N . GLY B 1 34 ? 14.773 17.562 -9.398 1 90.62 34 GLY B N 1
ATOM 3043 C CA . GLY B 1 34 ? 13.695 17.391 -10.352 1 90.62 34 GLY B CA 1
ATOM 3044 C C . GLY B 1 34 ? 12.398 18.047 -9.914 1 90.62 34 GLY B C 1
ATOM 3045 O O . GLY B 1 34 ? 11.375 17.938 -10.602 1 90.62 34 GLY B O 1
ATOM 3046 N N . GLU B 1 35 ? 12.445 18.703 -8.797 1 92.75 35 GLU B N 1
ATOM 3047 C CA . GLU B 1 35 ? 11.273 19.438 -8.328 1 92.75 35 GLU B CA 1
ATOM 3048 C C . GLU B 1 35 ? 11.18 20.812 -9 1 92.75 35 GLU B C 1
ATOM 3050 O O . GLU B 1 35 ? 12.117 21.609 -8.938 1 92.75 35 GLU B O 1
ATOM 3055 N N . ILE B 1 36 ? 10.055 21.062 -9.633 1 94.56 36 ILE B N 1
ATOM 3056 C CA . ILE B 1 36 ? 9.859 22.328 -10.328 1 94.56 36 ILE B CA 1
ATOM 3057 C C . ILE B 1 36 ? 8.664 23.062 -9.727 1 94.56 36 ILE B C 1
ATOM 3059 O O . ILE B 1 36 ? 7.543 22.562 -9.742 1 94.56 36 ILE B O 1
ATOM 3063 N N . ALA B 1 37 ? 8.898 24.188 -9.203 1 95.69 37 ALA B N 1
ATOM 3064 C CA . ALA B 1 37 ? 7.852 25.062 -8.672 1 95.69 37 ALA B CA 1
ATOM 3065 C C . ALA B 1 37 ? 7.668 26.297 -9.547 1 95.69 37 ALA B C 1
ATOM 3067 O O . ALA B 1 37 ? 8.648 26.891 -10.008 1 95.69 37 ALA B O 1
ATOM 3068 N N . ARG B 1 38 ? 6.43 26.609 -9.812 1 95.81 38 ARG B N 1
ATOM 3069 C CA . ARG B 1 38 ? 6.148 27.812 -10.586 1 95.81 38 ARG B CA 1
ATOM 3070 C C . ARG B 1 38 ? 4.777 28.375 -10.234 1 95.81 38 ARG B C 1
ATOM 3072 O O . ARG B 1 38 ? 3.973 27.719 -9.578 1 95.81 38 ARG B O 1
ATOM 3079 N N . VAL B 1 39 ? 4.551 29.578 -10.609 1 96.44 39 VAL B N 1
ATOM 3080 C CA . VAL B 1 39 ? 3.262 30.234 -10.461 1 96.44 39 VAL B CA 1
ATOM 3081 C C . VAL B 1 39 ? 2.656 30.516 -11.836 1 96.44 39 VAL B C 1
ATOM 3083 O O . VAL B 1 39 ? 3.369 30.875 -12.773 1 96.44 39 VAL B O 1
ATOM 3086 N N . GLU B 1 40 ? 1.44 30.219 -11.922 1 95.75 40 GLU B N 1
ATOM 3087 C CA . GLU B 1 40 ? 0.694 30.531 -13.133 1 95.75 40 GLU B CA 1
ATOM 3088 C C . GLU B 1 40 ? -0.598 31.281 -12.812 1 95.75 40 GLU B C 1
ATOM 3090 O O . GLU B 1 40 ? -1.147 31.125 -11.719 1 95.75 40 GLU B O 1
ATOM 3095 N N . THR B 1 41 ? -1.035 32.125 -13.719 1 95.56 41 THR B N 1
ATOM 3096 C CA . THR B 1 41 ? -2.33 32.781 -13.609 1 95.56 41 THR B CA 1
ATOM 3097 C C . THR B 1 41 ? -3.406 32 -14.352 1 95.56 41 THR B C 1
ATOM 3099 O O . THR B 1 41 ? -3.26 31.688 -15.539 1 95.56 41 THR B O 1
ATOM 3102 N N . MET B 1 42 ? -4.371 31.719 -13.641 1 92.69 42 MET B N 1
ATOM 3103 C CA . MET B 1 42 ? -5.484 30.969 -14.211 1 92.69 42 MET B CA 1
ATOM 3104 C C . MET B 1 42 ? -6.383 31.875 -15.047 1 92.69 42 MET B C 1
ATOM 3106 O O . MET B 1 42 ? -6.23 33.094 -15.023 1 92.69 42 MET B O 1
ATOM 3110 N N . ASP B 1 43 ? -7.32 31.219 -15.789 1 91.31 43 ASP B N 1
ATOM 3111 C CA . ASP B 1 43 ? -8.266 31.984 -16.609 1 91.31 43 ASP B CA 1
ATOM 3112 C C . ASP B 1 43 ? -9.125 32.906 -15.734 1 91.31 43 ASP B C 1
ATOM 3114 O O . ASP B 1 43 ? -9.539 33.969 -16.172 1 91.31 43 ASP B O 1
ATOM 3118 N N . SER B 1 44 ? -9.328 32.594 -14.531 1 89.94 44 SER B N 1
ATOM 3119 C CA . SER B 1 44 ? -10.133 33.344 -13.586 1 89.94 44 SER B CA 1
ATOM 3120 C C . SER B 1 44 ? -9.398 34.594 -13.133 1 89.94 44 SER B C 1
ATOM 3122 O O . SER B 1 44 ? -10 35.469 -12.508 1 89.94 44 SER B O 1
ATOM 3124 N N . GLY B 1 45 ? -8.109 34.656 -13.438 1 92.62 45 GLY B N 1
ATOM 3125 C CA . GLY B 1 45 ? -7.293 35.781 -12.961 1 92.62 45 GLY B CA 1
ATOM 3126 C C . GLY B 1 45 ? -6.555 35.469 -11.672 1 92.62 45 GLY B C 1
ATOM 3127 O O . GLY B 1 45 ? -5.617 36.156 -11.305 1 92.62 45 GLY B O 1
ATOM 3128 N N . LYS B 1 46 ? -6.957 34.438 -11.055 1 92.44 46 LYS B N 1
ATOM 3129 C CA . LYS B 1 46 ? -6.289 34 -9.828 1 92.44 46 LYS B CA 1
ATOM 3130 C C . LYS B 1 46 ? -4.965 33.312 -10.133 1 92.44 46 LYS B C 1
ATOM 3132 O O . LYS B 1 46 ? -4.812 32.688 -11.188 1 92.44 46 LYS B O 1
ATOM 3137 N N . LYS B 1 47 ? -4.082 33.469 -9.258 1 94.94 47 LYS B N 1
ATOM 3138 C CA . LYS B 1 47 ? -2.807 32.75 -9.367 1 94.94 47 LYS B CA 1
ATOM 3139 C C . LYS B 1 47 ? -2.867 31.391 -8.672 1 94.94 47 LYS B C 1
ATOM 3141 O O . LYS B 1 47 ? -3.715 31.172 -7.809 1 94.94 47 LYS B O 1
ATOM 3146 N N . HIS B 1 48 ? -2.059 30.484 -9.156 1 94 48 HIS B N 1
ATOM 3147 C CA . HIS B 1 48 ? -1.882 29.234 -8.422 1 94 48 HIS B CA 1
ATOM 3148 C C . HIS B 1 48 ? -0.426 28.781 -8.445 1 94 48 HIS B C 1
ATOM 3150 O O . HIS B 1 48 ? 0.282 29.016 -9.43 1 94 48 HIS B O 1
ATOM 3156 N N . LEU B 1 49 ? 0.001 28.328 -7.348 1 94.31 49 LEU B N 1
ATOM 3157 C CA . LEU B 1 49 ? 1.312 27.719 -7.18 1 94.31 49 LEU B CA 1
ATOM 3158 C C . LEU B 1 49 ? 1.29 26.25 -7.617 1 94.31 49 LEU B C 1
ATOM 3160 O O . LEU B 1 49 ? 0.429 25.484 -7.184 1 94.31 49 LEU B O 1
ATOM 3164 N N . ILE B 1 50 ? 2.18 25.859 -8.539 1 94.88 50 ILE B N 1
ATOM 3165 C CA . ILE B 1 50 ? 2.211 24.516 -9.125 1 94.88 50 ILE B CA 1
ATOM 3166 C C . ILE B 1 50 ? 3.539 23.844 -8.797 1 94.88 50 ILE B C 1
ATOM 3168 O O . ILE B 1 50 ? 4.602 24.453 -8.898 1 94.88 50 ILE B O 1
ATOM 3172 N N . LEU B 1 51 ? 3.523 22.625 -8.352 1 94.88 51 LEU B N 1
ATOM 3173 C CA . LEU B 1 51 ? 4.703 21.781 -8.18 1 94.88 51 LEU B CA 1
ATOM 3174 C C . LEU B 1 51 ? 4.66 20.594 -9.125 1 94.88 51 LEU B C 1
ATOM 3176 O O . LEU B 1 51 ? 3.662 19.859 -9.172 1 94.88 51 LEU B O 1
ATOM 3180 N N . GLU B 1 52 ? 5.766 20.422 -9.836 1 94.44 52 GLU B N 1
ATOM 3181 C CA . GLU B 1 52 ? 5.879 19.312 -10.789 1 94.44 52 GLU B CA 1
ATOM 3182 C C . GLU B 1 52 ? 7.125 18.484 -10.516 1 94.44 52 GLU B C 1
ATOM 3184 O O . GLU B 1 52 ? 8.148 19 -10.086 1 94.44 52 GLU B O 1
ATOM 3189 N N . LYS B 1 53 ? 7.012 17.266 -10.695 1 93.5 53 LYS B N 1
ATOM 3190 C CA . LYS B 1 53 ? 8.133 16.328 -10.75 1 93.5 53 LYS B CA 1
ATOM 3191 C C . LYS B 1 53 ? 7.773 15.086 -11.547 1 93.5 53 LYS B C 1
ATOM 3193 O O . LYS B 1 53 ? 6.883 14.328 -11.156 1 93.5 53 LYS B O 1
ATOM 3198 N N . PRO B 1 54 ? 8.422 14.609 -12.648 1 90.94 54 PRO B N 1
ATOM 3199 C CA . PRO B 1 54 ? 9.266 15.531 -13.406 1 90.94 54 PRO B CA 1
ATOM 3200 C C . PRO B 1 54 ? 8.469 16.625 -14.109 1 90.94 54 PRO B C 1
ATOM 3202 O O . PRO B 1 54 ? 7.262 16.766 -13.875 1 90.94 54 PRO B O 1
ATOM 3205 N N . ALA B 1 55 ? 9.188 17.469 -14.805 1 91.12 55 ALA B N 1
ATOM 3206 C CA . ALA B 1 55 ? 8.5 18.484 -15.594 1 91.12 55 ALA B CA 1
ATOM 3207 C C . ALA B 1 55 ? 7.371 17.875 -16.422 1 91.12 55 ALA B C 1
ATOM 3209 O O . ALA B 1 55 ? 7.555 16.828 -17.047 1 91.12 55 ALA B O 1
ATOM 3210 N N . GLY B 1 56 ? 6.219 18.453 -16.266 1 91.31 56 GLY B N 1
ATOM 3211 C CA . GLY B 1 56 ? 5.074 17.969 -17.016 1 91.31 56 GLY B CA 1
ATOM 3212 C C . GLY B 1 56 ? 4.141 17.109 -16.172 1 91.31 56 GLY B C 1
ATOM 3213 O O . GLY B 1 56 ? 3.002 16.844 -16.562 1 91.31 56 GLY B O 1
ATOM 3214 N N . TYR B 1 57 ? 4.57 16.703 -15.039 1 93.88 57 TYR B N 1
ATOM 3215 C CA . TYR B 1 57 ? 3.758 15.922 -14.102 1 93.88 57 TYR B CA 1
ATOM 3216 C C . TYR B 1 57 ? 3.438 16.734 -12.852 1 93.88 57 TYR B C 1
ATOM 3218 O O . TYR B 1 57 ? 4.227 16.766 -11.906 1 93.88 57 TYR B O 1
ATOM 3226 N N . GLN B 1 58 ? 2.273 17.406 -12.82 1 92.12 58 GLN B N 1
ATOM 3227 C CA . GLN B 1 58 ? 1.879 18.234 -11.688 1 92.12 58 GLN B CA 1
ATOM 3228 C C . GLN B 1 58 ? 1.47 17.375 -10.492 1 92.12 58 GLN B C 1
ATOM 3230 O O . GLN B 1 58 ? 0.7 16.438 -10.641 1 92.12 58 GLN B O 1
ATOM 3235 N N . ASN B 1 59 ? 1.969 17.734 -9.398 1 91.88 59 ASN B N 1
ATOM 3236 C CA . ASN B 1 59 ? 1.687 16.984 -8.188 1 91.88 59 ASN B CA 1
ATOM 3237 C C . ASN B 1 59 ? 0.954 17.828 -7.152 1 91.88 59 ASN B C 1
ATOM 3239 O O . ASN B 1 59 ? 0.285 17.297 -6.262 1 91.88 59 ASN B O 1
ATOM 3243 N N . LEU B 1 60 ? 1.104 19.141 -7.133 1 91.62 60 LEU B N 1
ATOM 3244 C CA . LEU B 1 60 ? 0.439 20.062 -6.211 1 91.62 60 LEU B CA 1
ATOM 3245 C C . LEU B 1 60 ? -0.049 21.297 -6.945 1 91.62 60 LEU B C 1
ATOM 3247 O O . LEU B 1 60 ? 0.632 21.812 -7.84 1 91.62 60 LEU B O 1
ATOM 3251 N N . ASN B 1 61 ? -1.143 21.766 -6.566 1 90.44 61 ASN B N 1
ATOM 3252 C CA . ASN B 1 61 ? -1.729 23.016 -7.023 1 90.44 61 ASN B CA 1
ATOM 3253 C C . ASN B 1 61 ? -2.4 23.766 -5.879 1 90.44 61 ASN B C 1
ATOM 3255 O O . ASN B 1 61 ? -3.354 23.266 -5.277 1 90.44 61 ASN B O 1
ATOM 3259 N N . TYR B 1 62 ? -1.901 24.953 -5.547 1 90.75 62 TYR B N 1
ATOM 3260 C CA . TYR B 1 62 ? -2.486 25.781 -4.508 1 90.75 62 TYR B CA 1
ATOM 3261 C C . TYR B 1 62 ? -3.002 27.094 -5.094 1 90.75 62 TYR B C 1
ATOM 3263 O O . TYR B 1 62 ? -2.227 27.891 -5.633 1 90.75 62 TYR B O 1
ATOM 3271 N N . VAL B 1 63 ? -4.207 27.344 -4.914 1 90.25 63 VAL B N 1
ATOM 3272 C CA . VAL B 1 63 ? -4.859 28.453 -5.602 1 90.25 63 VAL B CA 1
ATOM 3273 C C . VAL B 1 63 ? -4.961 29.656 -4.664 1 90.25 63 VAL B C 1
ATOM 3275 O O . VAL B 1 63 ? -5.266 29.5 -3.479 1 90.25 63 VAL B O 1
ATOM 3278 N N . GLU B 1 64 ? -4.762 30.75 -5.191 1 90.88 64 GLU B N 1
ATOM 3279 C CA . GLU B 1 64 ? -4.867 32.031 -4.496 1 90.88 64 GLU B CA 1
ATOM 3280 C C . GLU B 1 64 ? -6.273 32.219 -3.934 1 90.88 64 GLU B C 1
ATOM 3282 O O . GLU B 1 64 ? -7.266 32 -4.625 1 90.88 64 GLU B O 1
ATOM 3287 N N . GLY B 1 65 ? -6.309 32.719 -2.652 1 84.69 65 GLY B N 1
ATOM 3288 C CA . GLY B 1 65 ? -7.574 33.125 -2.064 1 84.69 65 GLY B CA 1
ATOM 3289 C C . GLY B 1 65 ? -8.281 32 -1.323 1 84.69 65 GLY B C 1
ATOM 3290 O O . GLY B 1 65 ? -9.273 32.219 -0.636 1 84.69 65 GLY B O 1
ATOM 3291 N N . ASP B 1 66 ? -7.828 30.812 -1.349 1 84.44 66 ASP B N 1
ATOM 3292 C CA . ASP B 1 66 ? -8.531 29.672 -0.802 1 84.44 66 ASP B CA 1
ATOM 3293 C C . ASP B 1 66 ? -8.203 29.469 0.675 1 84.44 66 ASP B C 1
ATOM 3295 O O . ASP B 1 66 ? -8.836 28.656 1.356 1 84.44 66 ASP B O 1
ATOM 3299 N N . TYR B 1 67 ? -7.266 30.266 1.268 1 90.5 67 TYR B N 1
ATOM 3300 C CA . TYR B 1 67 ? -6.711 29.906 2.568 1 90.5 67 TYR B CA 1
ATOM 3301 C C . TYR B 1 67 ? -6.977 31 3.594 1 90.5 67 TYR B C 1
ATOM 3303 O O . TYR B 1 67 ? -6.328 31.047 4.641 1 90.5 67 TYR B O 1
ATOM 3311 N N . SER B 1 68 ? -7.934 31.875 3.359 1 92.81 68 SER B N 1
ATOM 3312 C CA . SER B 1 68 ? -8.227 32.969 4.281 1 92.81 68 SER B CA 1
ATOM 3313 C C . SER B 1 68 ? -8.938 32.469 5.531 1 92.81 68 SER B C 1
ATOM 3315 O O . SER B 1 68 ? -9.562 31.406 5.508 1 92.81 68 SER B O 1
ATOM 3317 N N . ALA B 1 69 ? -8.758 33.219 6.602 1 95.62 69 ALA B N 1
ATOM 3318 C CA . ALA B 1 69 ? -9.484 32.938 7.832 1 95.62 69 ALA B CA 1
ATOM 3319 C C . ALA B 1 69 ? -10.984 32.875 7.59 1 95.62 69 ALA B C 1
ATOM 3321 O O . ALA B 1 69 ? -11.68 31.984 8.086 1 95.62 69 ALA B O 1
ATOM 3322 N N . GLU B 1 70 ? -11.5 33.844 6.809 1 94.69 70 GLU B N 1
ATOM 3323 C CA . GLU B 1 70 ? -12.93 33.938 6.52 1 94.69 70 GLU B CA 1
ATOM 3324 C C . GLU B 1 70 ? -13.422 32.719 5.766 1 94.69 70 GLU B C 1
ATOM 3326 O O . GLU B 1 70 ? -14.484 32.156 6.086 1 94.69 70 GLU B O 1
ATOM 3331 N N . ALA B 1 71 ? -12.68 32.312 4.805 1 92.94 71 ALA B N 1
ATOM 3332 C CA . ALA B 1 71 ? -13.055 31.141 4.023 1 92.94 71 ALA B CA 1
ATOM 3333 C C . ALA B 1 71 ? -13.102 29.891 4.898 1 92.94 71 ALA B C 1
ATOM 3335 O O . ALA B 1 71 ? -14.016 29.078 4.785 1 92.94 71 ALA B O 1
ATOM 3336 N N . LYS B 1 72 ? -12.117 29.734 5.766 1 96.25 72 LYS B N 1
ATOM 3337 C CA . LYS B 1 72 ? -12.047 28.578 6.66 1 96.25 72 LYS B CA 1
ATOM 3338 C C . LYS B 1 72 ? -13.234 28.547 7.621 1 96.25 72 LYS B C 1
ATOM 3340 O O . LYS B 1 72 ? -13.914 27.531 7.746 1 96.25 72 LYS B O 1
ATOM 3345 N N . LEU B 1 73 ? -13.469 29.672 8.211 1 97.19 73 LEU B N 1
ATOM 3346 C CA . LEU B 1 73 ? -14.547 29.75 9.195 1 97.19 73 LEU B CA 1
ATOM 3347 C C . LEU B 1 73 ? -15.906 29.562 8.531 1 97.19 73 LEU B C 1
ATOM 3349 O O . LEU B 1 73 ? -16.797 28.922 9.102 1 97.19 73 LEU B O 1
ATOM 3353 N N . ALA B 1 74 ? -16.078 30.094 7.332 1 96.06 74 ALA B N 1
ATOM 3354 C CA . ALA B 1 74 ? -17.328 29.891 6.598 1 96.06 74 ALA B CA 1
ATOM 3355 C C . ALA B 1 74 ? -17.531 28.422 6.254 1 96.06 74 ALA B C 1
ATOM 3357 O O . ALA B 1 74 ? -18.641 27.906 6.375 1 96.06 74 ALA B O 1
ATOM 3358 N N . ALA B 1 75 ? -16.516 27.781 5.82 1 95.44 75 ALA B N 1
ATOM 3359 C CA . ALA B 1 75 ? -16.594 26.359 5.504 1 95.44 75 ALA B CA 1
ATOM 3360 C C . ALA B 1 75 ? -16.938 25.531 6.746 1 95.44 75 ALA B C 1
ATOM 3362 O O . ALA B 1 75 ? -17.719 24.594 6.668 1 95.44 75 ALA B O 1
ATOM 3363 N N . MET B 1 76 ? -16.312 25.859 7.848 1 97.94 76 MET B N 1
ATOM 3364 C CA . MET B 1 76 ? -16.594 25.203 9.117 1 97.94 76 MET B CA 1
ATOM 3365 C C . MET B 1 76 ? -18.047 25.359 9.508 1 97.94 76 MET B C 1
ATOM 3367 O O . MET B 1 76 ? -18.703 24.391 9.891 1 97.94 76 MET B O 1
ATOM 3371 N N . ASP B 1 77 ? -18.562 26.578 9.367 1 97.75 77 ASP B N 1
ATOM 3372 C CA . ASP B 1 77 ? -19.969 26.828 9.672 1 97.75 77 ASP B CA 1
ATOM 3373 C C . ASP B 1 77 ? -20.891 26 8.773 1 97.75 77 ASP B C 1
ATOM 3375 O O . ASP B 1 77 ? -21.844 25.375 9.258 1 97.75 77 ASP B O 1
ATOM 3379 N N . ASP B 1 78 ? -20.594 25.984 7.555 1 96.81 78 ASP B N 1
ATOM 3380 C CA . ASP B 1 78 ? -21.406 25.25 6.582 1 96.81 78 ASP B CA 1
ATOM 3381 C C . ASP B 1 78 ? -21.391 23.75 6.859 1 96.81 78 ASP B C 1
ATOM 3383 O O . ASP B 1 78 ? -22.406 23.078 6.68 1 96.81 78 ASP B O 1
ATOM 3387 N N . ALA B 1 79 ? -20.266 23.25 7.309 1 97.62 79 ALA B N 1
ATOM 3388 C CA . ALA B 1 79 ? -20.078 21.812 7.453 1 97.62 79 ALA B CA 1
ATOM 3389 C C . ALA B 1 79 ? -20.453 21.344 8.859 1 97.62 79 ALA B C 1
ATOM 3391 O O . ALA B 1 79 ? -20.531 20.141 9.117 1 97.62 79 ALA B O 1
ATOM 3392 N N . GLY B 1 80 ? -20.625 22.266 9.734 1 98 80 GLY B N 1
ATOM 3393 C CA . GLY B 1 80 ? -20.859 21.891 11.117 1 98 80 GLY B CA 1
ATOM 3394 C C . GLY B 1 80 ? -19.594 21.484 11.852 1 98 80 GLY B C 1
ATOM 3395 O O . GLY B 1 80 ? -19.625 20.562 12.672 1 98 80 GLY B O 1
ATOM 3396 N N . VAL B 1 81 ? -18.531 22.125 11.523 1 98.56 81 VAL B N 1
ATOM 3397 C CA . VAL B 1 81 ? -17.266 21.922 12.203 1 98.56 81 VAL B CA 1
ATOM 3398 C C . VAL B 1 81 ? -17.047 23.016 13.25 1 98.56 81 VAL B C 1
ATOM 3400 O O . VAL B 1 81 ? -17.109 24.203 12.93 1 98.56 81 VAL B O 1
ATOM 3403 N N . ASP B 1 82 ? -16.797 22.625 14.438 1 98.69 82 ASP B N 1
ATOM 3404 C CA . ASP B 1 82 ? -16.719 23.578 15.539 1 98.69 82 ASP B CA 1
ATOM 3405 C C . ASP B 1 82 ? -15.297 24.125 15.688 1 98.69 82 ASP B C 1
ATOM 3407 O O . ASP B 1 82 ? -15.102 25.312 15.945 1 98.69 82 ASP B O 1
ATOM 3411 N N . TYR B 1 83 ? -14.336 23.281 15.578 1 98.75 83 TYR B N 1
ATOM 3412 C CA . TYR B 1 83 ? -12.93 23.641 15.75 1 98.75 83 TYR B CA 1
ATOM 3413 C C . TYR B 1 83 ? -12.078 23.047 14.641 1 98.75 83 TYR B C 1
ATOM 3415 O O . TYR B 1 83 ? -12.445 22.047 14.023 1 98.75 83 TYR B O 1
ATOM 3423 N N . GLY B 1 84 ? -11 23.688 14.359 1 98.69 84 GLY B N 1
ATOM 3424 C CA . GLY B 1 84 ? -10.094 23.219 13.32 1 98.69 84 GLY B CA 1
ATOM 3425 C C . GLY B 1 84 ? -8.633 23.406 13.688 1 98.69 84 GLY B C 1
ATOM 3426 O O . GLY B 1 84 ? -8.281 24.344 14.398 1 98.69 84 GLY B O 1
ATOM 3427 N N . ILE B 1 85 ? -7.816 22.5 13.289 1 98.75 85 ILE B N 1
ATOM 3428 C CA . ILE B 1 85 ? -6.371 22.641 13.391 1 98.75 85 ILE B CA 1
ATOM 3429 C C . ILE B 1 85 ? -5.781 22.922 12.008 1 98.75 85 ILE B C 1
ATOM 3431 O O . ILE B 1 85 ? -5.969 22.125 11.078 1 98.75 85 ILE B O 1
ATOM 3435 N N . MET B 1 86 ? -5.121 24.062 11.883 1 98.44 86 MET B N 1
ATOM 3436 C CA . MET B 1 86 ? -4.48 24.453 10.625 1 98.44 86 MET B CA 1
ATOM 3437 C C . MET B 1 86 ? -3.076 23.859 10.531 1 98.44 86 MET B C 1
ATOM 3439 O O . MET B 1 86 ? -2.357 23.797 11.531 1 98.44 86 MET B O 1
ATOM 3443 N N . ARG B 1 87 ? -2.756 23.422 9.375 1 96.5 87 ARG B N 1
ATOM 3444 C CA . ARG B 1 87 ? -1.4 22.953 9.109 1 96.5 87 ARG B CA 1
ATOM 3445 C C . ARG B 1 87 ? -1.01 23.203 7.656 1 96.5 87 ARG B C 1
ATOM 3447 O O . ARG B 1 87 ? -1.876 23.344 6.793 1 96.5 87 ARG B O 1
ATOM 3454 N N . VAL B 1 88 ? 0.246 23.328 7.402 1 92.94 88 VAL B N 1
ATOM 3455 C CA . VAL B 1 88 ? 0.744 23.5 6.039 1 92.94 88 VAL B CA 1
ATOM 3456 C C . VAL B 1 88 ? 0.483 22.234 5.227 1 92.94 88 VAL B C 1
ATOM 3458 O O . VAL B 1 88 ? 0.626 21.125 5.734 1 92.94 88 VAL B O 1
ATOM 3461 N N . PRO B 1 89 ? -0.024 22.453 4.031 1 88.19 89 PRO B N 1
ATOM 3462 C CA . PRO B 1 89 ? -0.207 21.25 3.205 1 88.19 89 PRO B CA 1
ATOM 3463 C C . PRO B 1 89 ? 1.116 20.625 2.789 1 88.19 89 PRO B C 1
ATOM 3465 O O . PRO B 1 89 ? 2.088 20.656 3.549 1 88.19 89 PRO B O 1
ATOM 3468 N N . VAL B 1 90 ? 1.106 20.156 1.558 1 83.06 90 VAL B N 1
ATOM 3469 C CA . VAL B 1 90 ? 2.299 19.5 1.03 1 83.06 90 VAL B CA 1
ATOM 3470 C C . VAL B 1 90 ? 3.318 20.562 0.595 1 83.06 90 VAL B C 1
ATOM 3472 O O . VAL B 1 90 ? 2.951 21.688 0.264 1 83.06 90 VAL B O 1
ATOM 3475 N N . TRP B 1 91 ? 4.512 20.859 1.064 1 84.19 91 TRP B N 1
ATOM 3476 C CA . TRP B 1 91 ? 5.594 21.75 0.663 1 84.19 91 TRP B CA 1
ATOM 3477 C C . TRP B 1 91 ? 6.605 21.922 1.79 1 84.19 91 TRP B C 1
ATOM 3479 O O . TRP B 1 91 ? 7.746 22.328 1.553 1 84.19 91 TRP B O 1
ATOM 3489 N N . GLN B 1 92 ? 6.145 21.656 2.885 1 80.38 92 GLN B N 1
ATOM 3490 C CA . GLN B 1 92 ? 6.891 22 4.09 1 80.38 92 GLN B CA 1
ATOM 3491 C C . GLN B 1 92 ? 8.25 21.312 4.109 1 80.38 92 GLN B C 1
ATOM 3493 O O . GLN B 1 92 ? 9.164 21.766 4.805 1 80.38 92 GLN B O 1
ATOM 3498 N N . GLU B 1 93 ? 8.367 20.234 3.402 1 83.94 93 GLU B N 1
ATOM 3499 C CA . GLU B 1 93 ? 9.602 19.453 3.455 1 83.94 93 GLU B CA 1
ATOM 3500 C C . GLU B 1 93 ? 10.773 20.234 2.896 1 83.94 93 GLU B C 1
ATOM 3502 O O . GLU B 1 93 ? 11.938 19.875 3.113 1 83.94 93 GLU B O 1
ATOM 3507 N N . TRP B 1 94 ? 10.492 21.375 2.312 1 90 94 TRP B N 1
ATOM 3508 C CA . TRP B 1 94 ? 11.586 22.078 1.643 1 90 94 TRP B CA 1
ATOM 3509 C C . TRP B 1 94 ? 11.773 23.469 2.225 1 90 94 TRP B C 1
ATOM 3511 O O . TRP B 1 94 ? 12.773 24.141 1.941 1 90 94 TRP B O 1
ATOM 3521 N N . LEU B 1 95 ? 10.867 23.922 3.043 1 94.88 95 LEU B N 1
ATOM 3522 C CA . LEU B 1 95 ? 10.867 25.312 3.443 1 94.88 95 LEU B CA 1
ATOM 3523 C C . LEU B 1 95 ? 12.055 25.625 4.352 1 94.88 95 LEU B C 1
ATOM 3525 O O . LEU B 1 95 ? 12.344 24.875 5.277 1 94.88 95 LEU B O 1
ATOM 3529 N N . ALA B 1 96 ? 12.641 26.734 4.09 1 94.88 96 ALA B N 1
ATOM 3530 C CA . ALA B 1 96 ? 13.703 27.25 4.953 1 94.88 96 ALA B CA 1
ATOM 3531 C C . ALA B 1 96 ? 13.133 27.891 6.211 1 94.88 96 ALA B C 1
ATOM 3533 O O . ALA B 1 96 ? 11.945 28.25 6.25 1 94.88 96 ALA B O 1
ATOM 3534 N N . LEU B 1 97 ? 13.992 28.062 7.18 1 96.5 97 LEU B N 1
ATOM 3535 C CA . LEU B 1 97 ? 13.57 28.531 8.5 1 96.5 97 LEU B CA 1
ATOM 3536 C C . LEU B 1 97 ? 12.859 29.875 8.398 1 96.5 97 LEU B C 1
ATOM 3538 O O . LEU B 1 97 ? 11.82 30.078 9.023 1 96.5 97 LEU B O 1
ATOM 3542 N N . ASP B 1 98 ? 13.375 30.781 7.602 1 96.56 98 ASP B N 1
ATOM 3543 C CA . ASP B 1 98 ? 12.781 32.125 7.496 1 96.56 98 ASP B CA 1
ATOM 3544 C C . ASP B 1 98 ? 11.359 32.031 6.938 1 96.56 98 ASP B C 1
ATOM 3546 O O . ASP B 1 98 ? 10.477 32.75 7.398 1 96.56 98 ASP B O 1
ATOM 3550 N N . THR B 1 99 ? 11.188 31.234 5.957 1 97.12 99 THR B N 1
ATOM 3551 C CA . THR B 1 99 ? 9.859 31.062 5.387 1 97.12 99 THR B CA 1
ATOM 3552 C C . THR B 1 99 ? 8.938 30.359 6.383 1 97.12 99 THR B C 1
ATOM 3554 O O . THR B 1 99 ? 7.754 30.703 6.484 1 97.12 99 THR B O 1
ATOM 3557 N N . CYS B 1 100 ? 9.438 29.391 7.148 1 97.19 100 CYS B N 1
ATOM 3558 C CA . CYS B 1 100 ? 8.656 28.734 8.188 1 97.19 100 CYS B CA 1
ATOM 3559 C C . CYS B 1 100 ? 8.164 29.75 9.219 1 97.19 100 CYS B C 1
ATOM 3561 O O . CYS B 1 100 ? 7.008 29.688 9.641 1 97.19 100 CYS B O 1
ATOM 3563 N N . LYS B 1 101 ? 9.102 30.641 9.594 1 97.75 101 LYS B N 1
ATOM 3564 C CA . LYS B 1 101 ? 8.727 31.672 10.562 1 97.75 101 LYS B CA 1
ATOM 3565 C C . LYS B 1 101 ? 7.57 32.531 10.039 1 97.75 101 LYS B C 1
ATOM 3567 O O . LYS B 1 101 ? 6.637 32.844 10.773 1 97.75 101 LYS B O 1
ATOM 3572 N N . ALA B 1 102 ? 7.633 32.844 8.758 1 97.38 102 ALA B N 1
ATOM 3573 C CA . ALA B 1 102 ? 6.566 33.625 8.141 1 97.38 102 ALA B CA 1
ATOM 3574 C C . ALA B 1 102 ? 5.258 32.844 8.109 1 97.38 102 ALA B C 1
ATOM 3576 O O . ALA B 1 102 ? 4.188 33.406 8.367 1 97.38 102 ALA B O 1
ATOM 3577 N N . VAL B 1 103 ? 5.324 31.609 7.77 1 97.38 103 VAL B N 1
ATOM 3578 C CA . VAL B 1 103 ? 4.164 30.734 7.738 1 97.38 103 VAL B CA 1
ATOM 3579 C C . VAL B 1 103 ? 3.545 30.641 9.133 1 97.38 103 VAL B C 1
ATOM 3581 O O . VAL B 1 103 ? 2.33 30.797 9.289 1 97.38 103 VAL B O 1
ATOM 3584 N N . ASN B 1 104 ? 4.395 30.438 10.141 1 98.25 104 ASN B N 1
ATOM 3585 C CA . ASN B 1 104 ? 3.928 30.328 11.523 1 98.25 104 ASN B CA 1
ATOM 3586 C C . ASN B 1 104 ? 3.273 31.625 11.992 1 98.25 104 ASN B C 1
ATOM 3588 O O . ASN B 1 104 ? 2.18 31.609 12.555 1 98.25 104 ASN B O 1
ATOM 3592 N N . ASP B 1 105 ? 3.949 32.75 11.711 1 98.38 105 ASP B N 1
ATOM 3593 C CA . ASP B 1 105 ? 3.398 34.031 12.125 1 98.38 105 ASP B CA 1
ATOM 3594 C C . ASP B 1 105 ? 2.018 34.281 11.516 1 98.38 105 ASP B C 1
ATOM 3596 O O . ASP B 1 105 ? 1.106 34.75 12.188 1 98.38 105 ASP B O 1
ATOM 3600 N N . ASN B 1 106 ? 1.897 33.969 10.234 1 98.06 106 ASN B N 1
ATOM 3601 C CA . ASN B 1 106 ? 0.611 34.094 9.562 1 98.06 106 ASN B CA 1
ATOM 3602 C C . ASN B 1 106 ? -0.444 33.188 10.156 1 98.06 106 ASN B C 1
ATOM 3604 O O . ASN B 1 106 ? -1.578 33.594 10.398 1 98.06 106 ASN B O 1
ATOM 3608 N N . ALA B 1 107 ? -0.12 31.938 10.398 1 98.06 107 ALA B N 1
ATOM 3609 C CA . ALA B 1 107 ? -1.047 30.953 10.969 1 98.06 107 ALA B CA 1
ATOM 3610 C C . ALA B 1 107 ? -1.589 31.422 12.312 1 98.06 107 ALA B C 1
ATOM 3612 O O . ALA B 1 107 ? -2.797 31.375 12.555 1 98.06 107 ALA B O 1
ATOM 3613 N N . PHE B 1 108 ? -0.706 31.922 13.109 1 98.19 108 PHE B N 1
ATOM 3614 C CA . PHE B 1 108 ? -1.131 32.25 14.461 1 98.19 108 PHE B CA 1
ATOM 3615 C C . PHE B 1 108 ? -1.843 33.594 14.484 1 98.19 108 PHE B C 1
ATOM 3617 O O . PHE B 1 108 ? -2.625 33.875 15.398 1 98.19 108 PHE B O 1
ATOM 3624 N N . SER B 1 109 ? -1.572 34.438 13.453 1 98.06 109 SER B N 1
ATOM 3625 C CA . SER B 1 109 ? -2.43 35.625 13.273 1 98.06 109 SER B CA 1
ATOM 3626 C C . SER B 1 109 ? -3.867 35.219 12.977 1 98.06 109 SER B C 1
ATOM 3628 O O . SER B 1 109 ? -4.809 35.812 13.5 1 98.06 109 SER B O 1
ATOM 3630 N N . ILE B 1 110 ? -4.062 34.188 12.148 1 97.88 110 ILE B N 1
ATOM 3631 C CA . ILE B 1 110 ? -5.383 33.656 11.82 1 97.88 110 ILE B CA 1
ATOM 3632 C C . ILE B 1 110 ? -6.012 33 13.055 1 97.88 110 ILE B C 1
ATOM 3634 O O . ILE B 1 110 ? -7.203 33.188 13.32 1 97.88 110 ILE B O 1
ATOM 3638 N N . VAL B 1 111 ? -5.227 32.281 13.82 1 98.25 111 VAL B N 1
ATOM 3639 C CA . VAL B 1 111 ? -5.711 31.672 15.047 1 98.25 111 VAL B CA 1
ATOM 3640 C C . VAL B 1 111 ? -6.281 32.719 15.984 1 98.25 111 VAL B C 1
ATOM 3642 O O . VAL B 1 111 ? -7.383 32.562 16.516 1 98.25 111 VAL B O 1
ATOM 3645 N N . LYS B 1 112 ? -5.586 33.812 16.141 1 97.12 112 LYS B N 1
ATOM 3646 C CA . LYS B 1 112 ? -6.039 34.906 17 1 97.12 112 LYS B CA 1
ATOM 3647 C C . LYS B 1 112 ? -7.359 35.5 16.5 1 97.12 112 LYS B C 1
ATOM 3649 O O . LYS B 1 112 ? -8.258 35.781 17.297 1 97.12 112 LYS B O 1
ATOM 3654 N N . ARG B 1 113 ? -7.492 35.594 15.234 1 96.88 113 ARG B N 1
ATOM 3655 C CA . ARG B 1 113 ? -8.672 36.188 14.625 1 96.88 113 ARG B CA 1
ATOM 3656 C C . ARG B 1 113 ? -9.852 35.219 14.633 1 96.88 113 ARG B C 1
ATOM 3658 O O . ARG B 1 113 ? -10.992 35.625 14.422 1 96.88 113 ARG B O 1
ATOM 3665 N N . SER B 1 114 ? -9.594 34 14.891 1 97 114 SER B N 1
ATOM 3666 C CA . SER B 1 114 ? -10.641 32.969 14.828 1 97 114 SER B CA 1
ATOM 3667 C C . SER B 1 114 ? -11.484 32.969 16.094 1 97 114 SER B C 1
ATOM 3669 O O . SER B 1 114 ? -12.516 32.281 16.156 1 97 114 SER B O 1
ATOM 3671 N N . ASN B 1 115 ? -11.047 33.656 17.125 1 94.31 115 ASN B N 1
ATOM 3672 C CA . ASN B 1 115 ? -11.727 33.75 18.422 1 94.31 115 ASN B CA 1
ATOM 3673 C C . ASN B 1 115 ? -11.914 32.344 19.031 1 94.31 115 ASN B C 1
ATOM 3675 O O . ASN B 1 115 ? -13.023 32 19.438 1 94.31 115 ASN B O 1
ATOM 3679 N N . GLY B 1 116 ? -10.883 31.531 18.953 1 96.06 116 GLY B N 1
ATOM 3680 C CA . GLY B 1 116 ? -10.82 30.281 19.688 1 96.06 116 GLY B CA 1
ATOM 3681 C C . GLY B 1 116 ? -11.273 29.078 18.875 1 96.06 116 GLY B C 1
ATOM 3682 O O . GLY B 1 116 ? -11.312 27.953 19.375 1 96.06 116 GLY B O 1
ATOM 3683 N N . ARG B 1 117 ? -11.555 29.188 17.594 1 98 117 ARG B N 1
ATOM 3684 C CA . ARG B 1 117 ? -12.109 28.094 16.797 1 98 117 ARG B CA 1
ATOM 3685 C C . ARG B 1 117 ? -11.016 27.391 16 1 98 117 ARG B C 1
ATOM 3687 O O . ARG B 1 117 ? -11.188 26.25 15.57 1 98 117 ARG B O 1
ATOM 3694 N N . LEU B 1 118 ? -9.961 28.141 15.719 1 98.56 118 LEU B N 1
ATOM 3695 C CA . LEU B 1 118 ? -8.875 27.547 14.945 1 98.56 118 LEU B CA 1
ATOM 3696 C C . LEU B 1 118 ? -7.613 27.422 15.789 1 98.56 118 LEU B C 1
ATOM 3698 O O . LEU B 1 118 ? -7.309 28.297 16.609 1 98.56 118 LEU B O 1
ATOM 3702 N N . PHE B 1 119 ? -6.938 26.375 15.664 1 98.75 119 PHE B N 1
ATOM 3703 C CA . PHE B 1 119 ? -5.609 26.078 16.188 1 98.75 119 PHE B CA 1
ATOM 3704 C C . PHE B 1 119 ? -4.617 25.844 15.055 1 98.75 119 PHE B C 1
ATOM 3706 O O . PHE B 1 119 ? -5.004 25.797 13.883 1 98.75 119 PHE B O 1
ATOM 3713 N N . ALA B 1 120 ? -3.322 25.734 15.375 1 98.62 120 ALA B N 1
ATOM 3714 C CA . ALA B 1 120 ? -2.326 25.516 14.328 1 98.62 120 ALA B CA 1
ATOM 3715 C C . ALA B 1 120 ? -1.181 24.641 14.828 1 98.62 120 ALA B C 1
ATOM 3717 O O . ALA B 1 120 ? -0.942 24.547 16.031 1 98.62 120 ALA B O 1
ATOM 3718 N N . THR B 1 121 ? -0.57 23.969 13.906 1 98.38 121 THR B N 1
ATOM 3719 C CA . THR B 1 121 ? 0.68 23.266 14.164 1 98.38 121 THR B CA 1
ATOM 3720 C C . THR B 1 121 ? 1.877 24.109 13.734 1 98.38 121 THR B C 1
ATOM 3722 O O . THR B 1 121 ? 1.726 25.078 12.977 1 98.38 121 THR B O 1
ATOM 3725 N N . ALA B 1 122 ? 3.014 23.766 14.305 1 98 122 ALA B N 1
ATOM 3726 C CA . ALA B 1 122 ? 4.25 24.453 13.938 1 98 122 ALA B CA 1
ATOM 3727 C C . ALA B 1 122 ? 4.836 23.891 12.648 1 98 122 ALA B C 1
ATOM 3729 O O . ALA B 1 122 ? 4.789 22.672 12.422 1 98 122 ALA B O 1
ATOM 3730 N N . CYS B 1 123 ? 5.297 24.703 11.844 1 95.88 123 CYS B N 1
ATOM 3731 C CA . CYS B 1 123 ? 6.078 24.375 10.656 1 95.88 123 CYS B CA 1
ATOM 3732 C C . CYS B 1 123 ? 7.539 24.781 10.836 1 95.88 123 CYS B C 1
ATOM 3734 O O . CYS B 1 123 ? 7.855 25.969 10.945 1 95.88 123 CYS B O 1
ATOM 3736 N N . VAL B 1 124 ? 8.461 23.844 10.969 1 96 124 VAL B N 1
ATOM 3737 C CA . VAL B 1 124 ? 9.883 24.109 11.188 1 96 124 VAL B CA 1
ATOM 3738 C C . VAL B 1 124 ? 10.719 23.031 10.492 1 96 124 VAL B C 1
ATOM 3740 O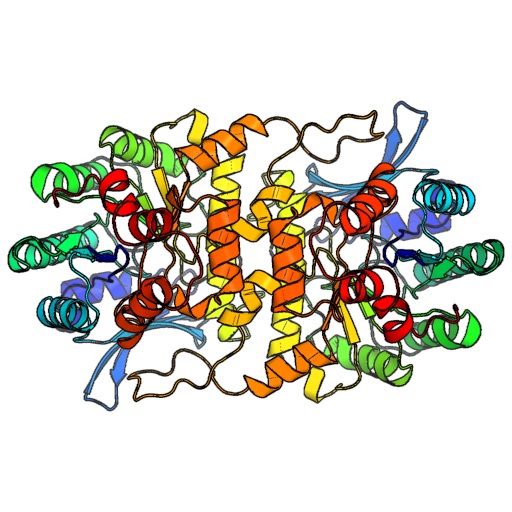 O . VAL B 1 124 ? 10.336 21.859 10.469 1 96 124 VAL B O 1
ATOM 3743 N N . PRO B 1 125 ? 11.828 23.391 9.789 1 94.44 125 PRO B N 1
ATOM 3744 C CA . PRO B 1 125 ? 12.711 22.328 9.281 1 94.44 125 PRO B CA 1
ATOM 3745 C C . PRO B 1 125 ? 13.203 21.391 10.375 1 94.44 125 PRO B C 1
ATOM 3747 O O . PRO B 1 125 ? 13.656 21.859 11.43 1 94.44 125 PRO B O 1
ATOM 3750 N N . PRO B 1 126 ? 13.07 20.094 10.141 1 93.06 126 PRO B N 1
ATOM 3751 C CA . PRO B 1 126 ? 13.344 19.141 11.219 1 93.06 126 PRO B CA 1
ATOM 3752 C C . PRO B 1 126 ? 14.828 18.812 11.367 1 93.06 126 PRO B C 1
ATOM 3754 O O . PRO B 1 126 ? 15.195 17.688 11.68 1 93.06 126 PRO B O 1
ATOM 3757 N N . TRP B 1 127 ? 15.594 19.766 11.047 1 89 127 TRP B N 1
ATOM 3758 C CA . TRP B 1 127 ? 17.031 19.578 11.156 1 89 127 TRP B CA 1
ATOM 3759 C C . TRP B 1 127 ? 17.547 20.047 12.516 1 89 127 TRP B C 1
ATOM 3761 O O . TRP B 1 127 ? 17.016 21 13.094 1 89 127 TRP B O 1
ATOM 3771 N N . GLY B 1 128 ? 18.344 19.25 13.031 1 79.81 128 GLY B N 1
ATOM 3772 C CA . GLY B 1 128 ? 18.953 19.672 14.289 1 79.81 128 GLY B CA 1
ATOM 3773 C C . GLY B 1 128 ? 19.609 21.031 14.211 1 79.81 128 GLY B C 1
ATOM 3774 O O . GLY B 1 128 ? 19.719 21.625 13.125 1 79.81 128 GLY B O 1
ATOM 3775 N N . GLY B 1 129 ? 19.734 21.719 15.32 1 88.94 129 GLY B N 1
ATOM 3776 C CA . GLY B 1 129 ? 20.312 23.062 15.445 1 88.94 129 GLY B CA 1
ATOM 3777 C C . GLY B 1 129 ? 19.531 23.953 16.391 1 88.94 129 GLY B C 1
ATOM 3778 O O . GLY B 1 129 ? 18.328 23.797 16.547 1 88.94 129 GLY B O 1
ATOM 3779 N N . LYS B 1 130 ? 20.156 24.844 16.734 1 94.5 130 LYS B N 1
ATOM 3780 C CA . LYS B 1 130 ? 19.578 25.688 17.797 1 94.5 130 LYS B CA 1
ATOM 3781 C C . LYS B 1 130 ? 18.469 26.578 17.25 1 94.5 130 LYS B C 1
ATOM 3783 O O . LYS B 1 130 ? 17.422 26.734 17.891 1 94.5 130 LYS B O 1
ATOM 3788 N N . GLU B 1 131 ? 18.625 27.109 16.031 1 96.12 131 GLU B N 1
ATOM 3789 C CA . GLU B 1 131 ? 17.656 28.047 15.5 1 96.12 131 GLU B CA 1
ATOM 3790 C C . GLU B 1 131 ? 16.328 27.359 15.18 1 96.12 131 GLU B C 1
ATOM 3792 O O . GLU B 1 131 ? 15.266 27.938 15.398 1 96.12 131 GLU B O 1
ATOM 3797 N N . ASN B 1 132 ? 16.391 26.203 14.609 1 95.75 132 ASN B N 1
ATOM 3798 C CA . ASN B 1 132 ? 15.172 25.422 14.352 1 95.75 132 ASN B CA 1
ATOM 3799 C C . ASN B 1 132 ? 14.453 25.062 15.641 1 95.75 132 ASN B C 1
ATOM 3801 O O . ASN B 1 132 ? 13.227 25.172 15.734 1 95.75 132 ASN B O 1
ATOM 3805 N N . THR B 1 133 ? 15.242 24.656 16.625 1 96.19 133 THR B N 1
ATOM 3806 C CA . THR B 1 133 ? 14.672 24.297 17.922 1 96.19 133 THR B CA 1
ATOM 3807 C C . THR B 1 133 ? 14.039 25.516 18.578 1 96.19 133 THR B C 1
ATOM 3809 O O . THR B 1 133 ? 12.961 25.406 19.188 1 96.19 133 THR B O 1
ATOM 3812 N N . TYR B 1 134 ? 14.688 26.641 18.453 1 97.5 134 TYR B N 1
ATOM 3813 C CA . TYR B 1 134 ? 14.148 27.875 19.047 1 97.5 134 TYR B CA 1
ATOM 3814 C C . TYR B 1 134 ? 12.805 28.234 18.406 1 97.5 134 TYR B C 1
ATOM 3816 O O . TYR B 1 134 ? 11.883 28.656 19.109 1 97.5 134 TYR B O 1
ATOM 3824 N N . GLU B 1 135 ? 12.727 28.078 17.094 1 98.06 135 GLU B N 1
ATOM 3825 C CA . GLU B 1 135 ? 11.461 28.391 16.438 1 98.06 135 GLU B CA 1
ATOM 3826 C C . GLU B 1 135 ? 10.367 27.406 16.859 1 98.06 135 GLU B C 1
ATOM 3828 O O . GLU B 1 135 ? 9.211 27.797 17.047 1 98.06 135 GLU B O 1
ATOM 3833 N N . LEU B 1 136 ? 10.719 26.188 17.031 1 97.81 136 LEU B N 1
ATOM 3834 C CA . LEU B 1 136 ? 9.758 25.203 17.516 1 97.81 136 LEU B CA 1
ATOM 3835 C C . LEU B 1 136 ? 9.258 25.562 18.906 1 97.81 136 LEU B C 1
ATOM 3837 O O . LEU B 1 136 ? 8.047 25.547 19.156 1 97.81 136 LEU B O 1
ATOM 3841 N N . GLU B 1 137 ? 10.172 25.891 19.734 1 98.06 137 GLU B N 1
ATOM 3842 C CA . GLU B 1 137 ? 9.828 26.266 21.109 1 98.06 137 GLU B CA 1
ATOM 3843 C C . GLU B 1 137 ? 8.984 27.547 21.125 1 98.06 137 GLU B C 1
ATOM 3845 O O . GLU B 1 137 ? 8.047 27.656 21.922 1 98.06 137 GLU B O 1
ATOM 3850 N N . ARG B 1 138 ? 9.359 28.516 20.281 1 98.56 138 ARG B N 1
ATOM 3851 C CA . ARG B 1 138 ? 8.547 29.719 20.156 1 98.56 138 ARG B CA 1
ATOM 3852 C C . ARG B 1 138 ? 7.113 29.375 19.75 1 98.56 138 ARG B C 1
ATOM 3854 O O . ARG B 1 138 ? 6.16 29.859 20.359 1 98.56 138 ARG B O 1
ATOM 3861 N N . CYS B 1 139 ? 6.945 28.516 18.781 1 98.5 139 CYS B N 1
ATOM 3862 C CA . CYS B 1 139 ? 5.625 28.156 18.297 1 98.5 139 CYS B CA 1
ATOM 3863 C C . CYS B 1 139 ? 4.809 27.469 19.391 1 98.5 139 CYS B C 1
ATOM 3865 O O . CYS B 1 139 ? 3.643 27.797 19.594 1 98.5 139 CYS B O 1
ATOM 3867 N N . VAL B 1 140 ? 5.414 26.547 20.141 1 98.44 140 VAL B N 1
ATOM 3868 C CA . VAL B 1 140 ? 4.684 25.719 21.109 1 98.44 140 VAL B CA 1
ATOM 3869 C C . VAL B 1 140 ? 4.465 26.516 22.391 1 98.44 140 VAL B C 1
ATOM 3871 O O . VAL B 1 140 ? 3.34 26.609 22.891 1 98.44 140 VAL B O 1
ATOM 3874 N N . ASN B 1 141 ? 5.496 27.188 22.875 1 98.19 141 ASN B N 1
ATOM 3875 C CA . ASN B 1 141 ? 5.461 27.797 24.203 1 98.19 141 ASN B CA 1
ATOM 3876 C C . ASN B 1 141 ? 4.871 29.203 24.172 1 98.19 141 ASN B C 1
ATOM 3878 O O . ASN B 1 141 ? 4.289 29.656 25.156 1 98.19 141 ASN B O 1
ATOM 3882 N N . GLU B 1 142 ? 5.043 29.922 23.047 1 98.19 142 GLU B N 1
ATOM 3883 C CA . GLU B 1 142 ? 4.633 31.328 23 1 98.19 142 GLU B CA 1
ATOM 3884 C C . GLU B 1 142 ? 3.395 31.516 22.141 1 98.19 142 GLU B C 1
ATOM 3886 O O . GLU B 1 142 ? 2.475 32.25 22.5 1 98.19 142 GLU B O 1
ATOM 3891 N N . LEU B 1 143 ? 3.377 30.875 21.016 1 98 143 LEU B N 1
ATOM 3892 C CA . LEU B 1 143 ? 2.307 31.141 20.047 1 98 143 LEU B CA 1
ATOM 3893 C C . LEU B 1 143 ? 1.142 30.172 20.266 1 98 143 LEU B C 1
ATOM 3895 O O . LEU B 1 143 ? 0.029 30.422 19.797 1 98 143 LEU B O 1
ATOM 3899 N N . GLY B 1 144 ? 1.4 29 20.922 1 97.62 144 GLY B N 1
ATOM 3900 C CA . GLY B 1 144 ? 0.319 28.094 21.266 1 97.62 144 GLY B CA 1
ATOM 3901 C C . GLY B 1 144 ? 0.115 26.984 20.25 1 97.62 144 GLY B C 1
ATOM 3902 O O . GLY B 1 144 ? -1.004 26.5 20.062 1 97.62 144 GLY B O 1
ATOM 3903 N N . ALA B 1 145 ? 1.151 26.641 19.531 1 98.69 145 ALA B N 1
ATOM 3904 C CA . ALA B 1 145 ? 1.051 25.5 18.625 1 98.69 145 ALA B CA 1
ATOM 3905 C C . ALA B 1 145 ? 0.643 24.234 19.375 1 98.69 145 ALA B C 1
ATOM 3907 O O . ALA B 1 145 ? 1.174 23.938 20.438 1 98.69 145 ALA B O 1
ATOM 3908 N N . VAL B 1 146 ? -0.284 23.5 18.781 1 98.69 146 VAL B N 1
ATOM 3909 C CA . VAL B 1 146 ? -0.818 22.344 19.484 1 98.69 146 VAL B CA 1
ATOM 3910 C C . VAL B 1 146 ? -0.127 21.078 18.984 1 98.69 146 VAL B C 1
ATOM 3912 O O . VAL B 1 146 ? -0.415 19.969 19.453 1 98.69 146 VAL B O 1
ATOM 3915 N N . GLY B 1 147 ? 0.726 21.125 18.016 1 98.38 147 GLY B N 1
ATOM 3916 C CA . GLY B 1 147 ? 1.511 20.062 17.406 1 98.38 147 GLY B CA 1
ATOM 3917 C C . GLY B 1 147 ? 2.533 20.578 16.422 1 98.38 147 GLY B C 1
ATOM 3918 O O . GLY B 1 147 ? 2.752 21.781 16.312 1 98.38 147 GLY B O 1
ATOM 3919 N N . VAL B 1 148 ? 3.162 19.672 15.789 1 97.44 148 VAL B N 1
ATOM 3920 C CA . VAL B 1 148 ? 4.141 19.969 14.75 1 97.44 148 VAL B CA 1
ATOM 3921 C C . VAL B 1 148 ? 3.809 19.172 13.484 1 97.44 148 VAL B C 1
ATOM 3923 O O . VAL B 1 148 ? 3.379 18.016 13.562 1 97.44 148 VAL B O 1
ATOM 3926 N N . GLN B 1 149 ? 3.883 19.781 12.414 1 96.75 149 GLN B N 1
ATOM 3927 C CA . GLN B 1 149 ? 3.734 19.062 11.156 1 96.75 149 GLN B CA 1
ATOM 3928 C C . GLN B 1 149 ? 5.094 18.672 10.578 1 96.75 149 GLN B C 1
ATOM 3930 O O . GLN B 1 149 ? 5.977 19.516 10.438 1 96.75 149 GLN B O 1
ATOM 3935 N N . LEU B 1 150 ? 5.293 17.469 10.32 1 97.06 150 LEU B N 1
ATOM 3936 C CA . LEU B 1 150 ? 6.441 16.953 9.594 1 97.06 150 LEU B CA 1
ATOM 3937 C C . LEU B 1 150 ? 5.992 16.172 8.359 1 97.06 150 LEU B C 1
ATOM 3939 O O . LEU B 1 150 ? 4.805 15.891 8.195 1 97.06 150 LEU B O 1
ATOM 3943 N N . ALA B 1 151 ? 6.922 15.969 7.453 1 96.81 151 ALA B N 1
ATOM 3944 C CA . ALA B 1 151 ? 6.676 15.141 6.273 1 96.81 151 ALA B CA 1
ATOM 3945 C C . ALA B 1 151 ? 7.105 13.695 6.508 1 96.81 151 ALA B C 1
ATOM 3947 O O . ALA B 1 151 ? 7.957 13.43 7.359 1 96.81 151 ALA B O 1
ATOM 3948 N N . CYS B 1 152 ? 6.551 12.781 5.762 1 96.69 152 CYS B N 1
ATOM 3949 C CA . CYS B 1 152 ? 6.945 11.375 5.824 1 96.69 152 CYS B CA 1
ATOM 3950 C C . CYS B 1 152 ? 8.453 11.227 5.648 1 96.69 152 CYS B C 1
ATOM 3952 O O . CYS B 1 152 ? 9.07 10.367 6.277 1 96.69 152 CYS B O 1
ATOM 3954 N N . HIS B 1 153 ? 8.93 12.062 4.797 1 96.69 153 HIS B N 1
ATOM 3955 C CA . HIS B 1 153 ? 10.367 12.016 4.523 1 96.69 153 HIS B CA 1
ATOM 3956 C C . HIS B 1 153 ? 10.875 13.367 4.031 1 96.69 153 HIS B C 1
ATOM 3958 O O . HIS B 1 153 ? 10.094 14.188 3.553 1 96.69 153 HIS B O 1
ATOM 3964 N N . TYR B 1 154 ? 12.047 13.633 4.223 1 95.75 154 TYR B N 1
ATOM 3965 C CA . TYR B 1 154 ? 12.82 14.758 3.699 1 95.75 154 TYR B CA 1
ATOM 3966 C C . TYR B 1 154 ? 13.914 14.273 2.76 1 95.75 154 TYR B C 1
ATOM 3968 O O . TYR B 1 154 ? 14.906 13.688 3.203 1 95.75 154 TYR B O 1
ATOM 3976 N N . GLY B 1 155 ? 13.664 14.57 1.438 1 92.5 155 GLY B N 1
ATOM 3977 C CA . GLY B 1 155 ? 14.492 13.891 0.455 1 92.5 155 GLY B CA 1
ATOM 3978 C C . GLY B 1 155 ? 14.328 12.383 0.479 1 92.5 155 GLY B C 1
ATOM 3979 O O . GLY B 1 155 ? 13.211 11.875 0.364 1 92.5 155 GLY B O 1
ATOM 3980 N N . GLN B 1 156 ? 15.414 11.695 0.751 1 93.62 156 GLN B N 1
ATOM 3981 C CA . GLN B 1 156 ? 15.383 10.234 0.744 1 93.62 156 GLN B CA 1
ATOM 3982 C C . GLN B 1 156 ? 15.25 9.68 2.16 1 93.62 156 GLN B C 1
ATOM 3984 O O . GLN B 1 156 ? 15.164 8.469 2.35 1 93.62 156 GLN B O 1
ATOM 3989 N N . LEU B 1 157 ? 15.219 10.523 3.16 1 96.25 157 LEU B N 1
ATOM 3990 C CA . LEU B 1 157 ? 15.305 10.086 4.547 1 96.25 157 LEU B CA 1
ATOM 3991 C C . LEU B 1 157 ? 13.93 10.109 5.207 1 96.25 157 LEU B C 1
ATOM 3993 O O . LEU B 1 157 ? 13.289 11.156 5.285 1 96.25 157 LEU B O 1
ATOM 3997 N N . TYR B 1 158 ? 13.469 9.023 5.637 1 97.81 158 TYR B N 1
ATOM 3998 C CA . TYR B 1 158 ? 12.266 8.945 6.461 1 97.81 158 TYR B CA 1
ATOM 3999 C C . TYR B 1 158 ? 12.57 9.297 7.91 1 97.81 158 TYR B C 1
ATOM 4001 O O . TYR B 1 158 ? 13.742 9.422 8.289 1 97.81 158 TYR B O 1
ATOM 4009 N N . LEU B 1 159 ? 11.57 9.469 8.734 1 97.81 159 LEU B N 1
ATOM 4010 C CA . LEU B 1 159 ? 11.711 10.07 10.055 1 97.81 159 LEU B CA 1
ATOM 4011 C C . LEU B 1 159 ? 12.406 9.109 11.016 1 97.81 159 LEU B C 1
ATOM 4013 O O . LEU B 1 159 ? 12.82 9.508 12.102 1 97.81 159 LEU B O 1
ATOM 4017 N N . ASP B 1 160 ? 12.5 7.812 10.625 1 97.81 160 ASP B N 1
ATOM 4018 C CA . ASP B 1 160 ? 13.211 6.863 11.469 1 97.81 160 ASP B CA 1
ATOM 4019 C C . ASP B 1 160 ? 14.727 7.062 11.359 1 97.81 160 ASP B C 1
ATOM 4021 O O . ASP B 1 160 ? 15.492 6.492 12.141 1 97.81 160 ASP B O 1
ATOM 4025 N N . ASP B 1 161 ? 15.195 7.836 10.398 1 97.5 161 ASP B N 1
ATOM 4026 C CA . ASP B 1 161 ? 16.625 8.117 10.273 1 97.5 161 ASP B CA 1
ATOM 4027 C C . ASP B 1 161 ? 17.141 8.852 11.5 1 97.5 161 ASP B C 1
ATOM 4029 O O . ASP B 1 161 ? 16.484 9.758 12.016 1 97.5 161 ASP B O 1
ATOM 4033 N N . GLU B 1 162 ? 18.344 8.562 11.906 1 95.75 162 GLU B N 1
ATOM 4034 C CA . GLU B 1 162 ? 18.922 9.078 13.141 1 95.75 162 GLU B CA 1
ATOM 4035 C C . GLU B 1 162 ? 19.141 10.586 13.055 1 95.75 162 GLU B C 1
ATOM 4037 O O . GLU B 1 162 ? 19.234 11.266 14.078 1 95.75 162 GLU B O 1
ATOM 4042 N N . VAL B 1 163 ? 19.203 11.125 11.891 1 96.19 163 VAL B N 1
ATOM 4043 C CA . VAL B 1 163 ? 19.469 12.547 11.703 1 96.19 163 VAL B CA 1
ATOM 4044 C C . VAL B 1 163 ? 18.328 13.375 12.312 1 96.19 163 VAL B C 1
ATOM 4046 O O . VAL B 1 163 ? 18.547 14.516 12.727 1 96.19 163 VAL B O 1
ATOM 4049 N N . PHE B 1 164 ? 17.156 12.758 12.445 1 97.12 164 PHE B N 1
ATOM 4050 C CA . PHE B 1 164 ? 16 13.5 12.922 1 97.12 164 PHE B CA 1
ATOM 4051 C C . PHE B 1 164 ? 15.852 13.352 14.43 1 97.12 164 PHE B C 1
ATOM 4053 O O . PHE B 1 164 ? 15.078 14.086 15.055 1 97.12 164 PHE B O 1
ATOM 4060 N N . GLU B 1 165 ? 16.578 12.422 15.055 1 96.44 165 GLU B N 1
ATOM 4061 C CA . GLU B 1 165 ? 16.359 12.047 16.453 1 96.44 165 GLU B CA 1
ATOM 4062 C C . GLU B 1 165 ? 16.531 13.242 17.375 1 96.44 165 GLU B C 1
ATOM 4064 O O . GLU B 1 165 ? 15.711 13.453 18.281 1 96.44 165 GLU B O 1
ATOM 4069 N N . PRO B 1 166 ? 17.594 14.094 17.172 1 95.44 166 PRO B N 1
ATOM 4070 C CA . PRO B 1 166 ? 17.719 15.242 18.078 1 95.44 166 PRO B CA 1
ATOM 4071 C C . PRO B 1 166 ? 16.5 16.156 18.047 1 95.44 166 PRO B C 1
ATOM 4073 O O . PRO B 1 166 ? 16.062 16.641 19.094 1 95.44 166 PRO B O 1
ATOM 4076 N N . TYR B 1 167 ? 15.961 16.406 16.891 1 96.44 167 TYR B N 1
ATOM 4077 C CA . TYR B 1 167 ? 14.781 17.25 16.75 1 96.44 167 TYR B CA 1
ATOM 4078 C C . TYR B 1 167 ? 13.555 16.578 17.344 1 96.44 167 TYR B C 1
ATOM 4080 O O . TYR B 1 167 ? 12.773 17.203 18.062 1 96.44 167 TYR B O 1
ATOM 4088 N N . LEU B 1 168 ? 13.398 15.312 17.141 1 97.94 168 LEU B N 1
ATOM 4089 C CA . LEU B 1 168 ? 12.25 14.555 17.609 1 97.94 168 LEU B CA 1
ATOM 4090 C C . LEU B 1 168 ? 12.258 14.461 19.141 1 97.94 168 LEU B C 1
ATOM 4092 O O . LEU B 1 168 ? 11.203 14.461 19.766 1 97.94 168 LEU B O 1
ATOM 4096 N N . LYS B 1 169 ? 13.406 14.391 19.688 1 97.19 169 LYS B N 1
ATOM 4097 C CA . LYS B 1 169 ? 13.516 14.375 21.141 1 97.19 169 LYS B CA 1
ATOM 4098 C C . LYS B 1 169 ? 13.039 15.688 21.75 1 97.19 169 LYS B C 1
ATOM 4100 O O . LYS B 1 169 ? 12.469 15.703 22.844 1 97.19 169 LYS B O 1
ATOM 4105 N N . VAL B 1 170 ? 13.328 16.797 21.062 1 97.5 170 VAL B N 1
ATOM 4106 C CA . VAL B 1 170 ? 12.805 18.078 21.516 1 97.5 170 VAL B CA 1
ATOM 4107 C C . VAL B 1 170 ? 11.281 18.062 21.469 1 97.5 170 VAL B C 1
ATOM 4109 O O . VAL B 1 170 ? 10.617 18.5 22.406 1 97.5 170 VAL B O 1
ATOM 4112 N N . ILE B 1 171 ? 10.719 17.531 20.422 1 98.12 171 ILE B N 1
ATOM 4113 C CA . ILE B 1 171 ? 9.266 17.438 20.297 1 98.12 171 ILE B CA 1
ATOM 4114 C C . ILE B 1 171 ? 8.703 16.594 21.422 1 98.12 171 ILE B C 1
ATOM 4116 O O . ILE B 1 171 ? 7.695 16.953 22.031 1 98.12 171 ILE B O 1
ATOM 4120 N N . GLU B 1 172 ? 9.344 15.461 21.672 1 98.31 172 GLU B N 1
ATOM 4121 C CA . GLU B 1 172 ? 8.914 14.586 22.75 1 98.31 172 GLU B CA 1
ATOM 4122 C C . GLU B 1 172 ? 8.891 15.328 24.094 1 98.31 172 GLU B C 1
ATOM 4124 O O . GLU B 1 172 ? 7.93 15.203 24.859 1 98.31 172 GLU B O 1
ATOM 4129 N N . ARG B 1 173 ? 9.898 16.141 24.312 1 97.62 173 ARG B N 1
ATOM 4130 C CA . ARG B 1 173 ? 9.992 16.891 25.547 1 97.62 173 ARG B CA 1
ATOM 4131 C C . ARG B 1 173 ? 8.891 17.938 25.641 1 97.62 173 ARG B C 1
ATOM 4133 O O . ARG B 1 173 ? 8.383 18.219 26.719 1 97.62 173 ARG B O 1
ATOM 4140 N N . LEU B 1 174 ? 8.586 18.516 24.516 1 98.06 174 LEU B N 1
ATOM 4141 C CA . LEU B 1 174 ? 7.539 19.531 24.469 1 98.06 174 LEU B CA 1
ATOM 4142 C C . LEU B 1 174 ? 6.16 18.891 24.609 1 98.06 174 LEU B C 1
ATOM 4144 O O . LEU B 1 174 ? 5.168 19.594 24.828 1 98.06 174 LEU B O 1
ATOM 4148 N N . ASN B 1 175 ? 6.062 17.562 24.469 1 98 175 ASN B N 1
ATOM 4149 C CA . ASN B 1 175 ? 4.867 16.75 24.688 1 98 175 ASN B CA 1
ATOM 4150 C C . ASN B 1 175 ? 3.73 17.172 23.75 1 98 175 ASN B C 1
ATOM 4152 O O . ASN B 1 175 ? 2.59 17.328 24.203 1 98 175 ASN B O 1
ATOM 4156 N N . VAL B 1 176 ? 4.031 17.484 22.531 1 98.38 176 VAL B N 1
ATOM 4157 C CA . VAL B 1 176 ? 3.029 17.734 21.5 1 98.38 176 VAL B CA 1
ATOM 4158 C C . VAL B 1 176 ? 3.113 16.641 20.422 1 98.38 176 VAL B C 1
ATOM 4160 O O . VAL B 1 176 ? 4.18 16.062 20.203 1 98.38 176 VAL B O 1
ATOM 4163 N N . PRO B 1 177 ? 1.998 16.328 19.75 1 98.69 177 PRO B N 1
ATOM 4164 C CA . PRO B 1 177 ? 2.035 15.32 18.688 1 98.69 177 PRO B CA 1
ATOM 4165 C C . PRO B 1 177 ? 2.629 15.867 17.375 1 98.69 177 PRO B C 1
ATOM 4167 O O . PRO B 1 177 ? 2.752 17.078 17.219 1 98.69 177 PRO B O 1
ATOM 4170 N N . VAL B 1 178 ? 3.016 14.953 16.562 1 98.44 178 VAL B N 1
ATOM 4171 C CA . VAL B 1 178 ? 3.516 15.25 15.219 1 98.44 178 VAL B CA 1
ATOM 4172 C C . VAL B 1 178 ? 2.504 14.789 14.172 1 98.44 178 VAL B C 1
ATOM 4174 O O . VAL B 1 178 ? 2.131 13.609 14.141 1 98.44 178 VAL B O 1
ATOM 4177 N N . ILE B 1 179 ? 2 15.711 13.383 1 98.25 179 ILE B N 1
ATOM 4178 C CA . ILE B 1 179 ? 1.302 15.297 12.172 1 98.25 179 ILE B CA 1
ATOM 4179 C C . ILE B 1 179 ? 2.316 14.945 11.086 1 98.25 179 ILE B C 1
ATOM 4181 O O . ILE B 1 179 ? 3.104 15.789 10.664 1 98.25 179 ILE B O 1
ATOM 4185 N N . VAL B 1 180 ? 2.332 13.711 10.734 1 98.12 180 VAL B N 1
ATOM 4186 C CA . VAL B 1 180 ? 3.209 13.258 9.656 1 98.12 180 VAL B CA 1
ATOM 4187 C C . VAL B 1 180 ? 2.445 13.258 8.336 1 98.12 180 VAL B C 1
ATOM 4189 O O . VAL B 1 180 ? 1.597 12.391 8.102 1 98.12 180 VAL B O 1
ATOM 4192 N N . HIS B 1 181 ? 2.793 14.172 7.512 1 97.5 181 HIS B N 1
ATOM 4193 C CA . HIS B 1 181 ? 2.08 14.391 6.262 1 97.5 181 HIS B CA 1
ATOM 4194 C C . HIS B 1 181 ? 2.812 13.75 5.086 1 97.5 181 HIS B C 1
ATOM 4196 O O . HIS B 1 181 ? 4.043 13.789 5.023 1 97.5 181 HIS B O 1
ATOM 4202 N N . HIS B 1 182 ? 2.094 13.18 4.191 1 94.38 182 HIS B N 1
ATOM 4203 C CA . HIS B 1 182 ? 2.684 12.625 2.979 1 94.38 182 HIS B CA 1
ATOM 4204 C C . HIS B 1 182 ? 3.369 13.711 2.156 1 94.38 182 HIS B C 1
ATOM 4206 O O . HIS B 1 182 ? 3.066 14.898 2.311 1 94.38 182 HIS B O 1
ATOM 4212 N N . THR B 1 183 ? 4.277 13.328 1.308 1 93.94 183 THR B N 1
ATOM 4213 C CA . THR B 1 183 ? 4.895 14.18 0.301 1 93.94 183 THR B CA 1
ATOM 4214 C C . THR B 1 183 ? 4.215 14.008 -1.053 1 93.94 183 THR B C 1
ATOM 4216 O O . THR B 1 183 ? 3.389 13.109 -1.226 1 93.94 183 THR B O 1
ATOM 4219 N N . PRO B 1 184 ? 4.488 14.914 -1.968 1 91.81 184 PRO B N 1
ATOM 4220 C CA . PRO B 1 184 ? 3.834 14.766 -3.27 1 91.81 184 PRO B CA 1
ATOM 4221 C C . PRO B 1 184 ? 4.082 13.398 -3.9 1 91.81 184 PRO B C 1
ATOM 4223 O O . PRO B 1 184 ? 3.188 12.828 -4.531 1 91.81 184 PRO B O 1
ATOM 4226 N N . LEU B 1 185 ? 5.227 12.945 -3.764 1 94.5 185 LEU B N 1
ATOM 4227 C CA . LEU B 1 185 ? 5.656 11.641 -4.254 1 94.5 185 LEU B CA 1
ATOM 4228 C C . LEU B 1 185 ? 6.445 10.891 -3.186 1 94.5 185 LEU B C 1
ATOM 4230 O O . LEU B 1 185 ? 7.129 11.508 -2.365 1 94.5 185 LEU B O 1
ATOM 4234 N N . PRO B 1 186 ? 6.297 9.547 -3.139 1 95.94 186 PRO B N 1
ATOM 4235 C CA . PRO B 1 186 ? 7.215 8.805 -2.27 1 95.94 186 PRO B CA 1
ATOM 4236 C C . PRO B 1 186 ? 8.672 8.906 -2.723 1 95.94 186 PRO B C 1
ATOM 4238 O O . PRO B 1 186 ? 8.953 9.453 -3.793 1 95.94 186 PRO B O 1
ATOM 4241 N N . VAL B 1 187 ? 9.594 8.484 -1.854 1 94.44 187 VAL B N 1
ATOM 4242 C CA . VAL B 1 187 ? 11.008 8.477 -2.213 1 94.44 187 VAL B CA 1
ATOM 4243 C C . VAL B 1 187 ? 11.195 7.773 -3.557 1 94.44 187 VAL B C 1
ATOM 4245 O O . VAL B 1 187 ? 11.859 8.305 -4.453 1 94.44 187 VAL B O 1
ATOM 4248 N N . GLU B 1 188 ? 10.562 6.633 -3.674 1 93.69 188 GLU B N 1
ATOM 4249 C CA . GLU B 1 188 ? 10.602 5.844 -4.898 1 93.69 188 GLU B CA 1
ATOM 4250 C C . GLU B 1 188 ? 9.312 5.992 -5.699 1 93.69 188 GLU B C 1
ATOM 4252 O O . GLU B 1 188 ? 8.344 5.27 -5.457 1 93.69 188 GLU B O 1
ATOM 4257 N N . TRP B 1 189 ? 9.32 6.891 -6.707 1 95.31 189 TRP B N 1
ATOM 4258 C CA . TRP B 1 189 ? 8.055 7.344 -7.281 1 95.31 189 TRP B CA 1
ATOM 4259 C C . TRP B 1 189 ? 7.926 6.891 -8.734 1 95.31 189 TRP B C 1
ATOM 4261 O O . TRP B 1 189 ? 6.844 6.98 -9.32 1 95.31 189 TRP B O 1
ATOM 4271 N N . ARG B 1 190 ? 8.914 6.359 -9.383 1 95.06 190 ARG B N 1
ATOM 4272 C CA . ARG B 1 190 ? 8.953 6.195 -10.836 1 95.06 190 ARG B CA 1
ATOM 4273 C C . ARG B 1 190 ? 7.879 5.223 -11.305 1 95.06 190 ARG B C 1
ATOM 4275 O O . ARG B 1 190 ? 7.32 5.383 -12.391 1 95.06 190 ARG B O 1
ATOM 4282 N N . SER B 1 191 ? 7.551 4.25 -10.516 1 96.75 191 SER B N 1
ATOM 4283 C CA . SER B 1 191 ? 6.609 3.213 -10.922 1 96.75 191 SER B CA 1
ATOM 4284 C C . SER B 1 191 ? 5.18 3.74 -10.93 1 96.75 191 SER B C 1
ATOM 4286 O O . SER B 1 191 ? 4.281 3.105 -11.492 1 96.75 191 SER B O 1
ATOM 4288 N N . VAL B 1 192 ? 4.953 4.922 -10.336 1 96.31 192 VAL B N 1
ATOM 4289 C CA . VAL B 1 192 ? 3.576 5.391 -10.219 1 96.31 192 VAL B CA 1
ATOM 4290 C C . VAL B 1 192 ? 3.41 6.699 -10.984 1 96.31 192 VAL B C 1
ATOM 4292 O O . VAL B 1 192 ? 2.307 7.246 -11.07 1 96.31 192 VAL B O 1
ATOM 4295 N N . ILE B 1 193 ? 4.387 7.191 -11.648 1 95.69 193 ILE B N 1
ATOM 4296 C CA . ILE B 1 193 ? 4.422 8.555 -12.156 1 95.69 193 ILE B CA 1
ATOM 4297 C C . ILE B 1 193 ? 3.559 8.664 -13.406 1 95.69 193 ILE B C 1
ATOM 4299 O O . ILE B 1 193 ? 2.99 9.719 -13.688 1 95.69 193 ILE B O 1
ATOM 4303 N N . ASP B 1 194 ? 3.389 7.574 -14.156 1 92.56 194 ASP B N 1
ATOM 4304 C CA . ASP B 1 194 ? 2.807 7.609 -15.492 1 92.56 194 ASP B CA 1
ATOM 4305 C C . ASP B 1 194 ? 1.312 7.91 -15.438 1 92.56 194 ASP B C 1
ATOM 4307 O O . ASP B 1 194 ? 0.752 8.484 -16.375 1 92.56 194 ASP B O 1
ATOM 4311 N N . TYR B 1 195 ? 0.711 7.52 -14.383 1 92.56 195 TYR B N 1
ATOM 4312 C CA . TYR B 1 195 ? -0.741 7.629 -14.289 1 92.56 195 TYR B CA 1
ATOM 4313 C C . TYR B 1 195 ? -1.146 8.57 -13.156 1 92.56 195 TYR B C 1
ATOM 4315 O O . TYR B 1 195 ? -0.794 8.344 -12 1 92.56 195 TYR B O 1
ATOM 4323 N N . THR B 1 196 ? -1.926 9.562 -13.469 1 91.12 196 THR B N 1
ATOM 4324 C CA . THR B 1 196 ? -2.242 10.672 -12.578 1 91.12 196 THR B CA 1
ATOM 4325 C C . THR B 1 196 ? -2.809 10.164 -11.258 1 91.12 196 THR B C 1
ATOM 4327 O O . THR B 1 196 ? -2.361 10.57 -10.188 1 91.12 196 THR B O 1
ATOM 4330 N N . ASN B 1 197 ? -3.758 9.211 -11.305 1 91.44 197 ASN B N 1
ATOM 4331 C CA . ASN B 1 197 ? -4.391 8.703 -10.094 1 91.44 197 ASN B CA 1
ATOM 4332 C C . ASN B 1 197 ? -3.4 7.926 -9.227 1 91.44 197 ASN B C 1
ATOM 4334 O O . ASN B 1 197 ? -3.486 7.953 -7.996 1 91.44 197 ASN B O 1
ATOM 4338 N N . LEU B 1 198 ? -2.521 7.227 -9.867 1 95.38 198 LEU B N 1
ATOM 4339 C CA . LEU B 1 198 ? -1.493 6.531 -9.102 1 95.38 198 LEU B CA 1
ATOM 4340 C C . LEU B 1 198 ? -0.509 7.52 -8.484 1 95.38 198 LEU B C 1
ATOM 4342 O O . LEU B 1 198 ? -0.155 7.406 -7.312 1 95.38 198 LEU B O 1
ATOM 4346 N N . ARG B 1 199 ? -0.162 8.469 -9.258 1 94.25 199 ARG B N 1
ATOM 4347 C CA . ARG B 1 199 ? 0.802 9.469 -8.812 1 94.25 199 ARG B CA 1
ATOM 4348 C C . ARG B 1 199 ? 0.23 10.32 -7.68 1 94.25 199 ARG B C 1
ATOM 4350 O O . ARG B 1 199 ? 0.858 10.469 -6.629 1 94.25 199 ARG B O 1
ATOM 4357 N N . ARG B 1 200 ? -0.974 10.766 -7.723 1 92.44 200 ARG B N 1
ATOM 4358 C CA . ARG B 1 200 ? -1.518 11.781 -6.828 1 92.44 200 ARG B CA 1
ATOM 4359 C C . ARG B 1 200 ? -2.246 11.141 -5.652 1 92.44 200 ARG B C 1
ATOM 4361 O O . ARG B 1 200 ? -2.562 11.82 -4.668 1 92.44 200 ARG B O 1
ATOM 4368 N N . GLU B 1 201 ? -2.533 9.852 -5.77 1 94.06 201 GLU B N 1
ATOM 4369 C CA . GLU B 1 201 ? -3.242 9.211 -4.668 1 94.06 201 GLU B CA 1
ATOM 4370 C C . GLU B 1 201 ? -2.475 7.996 -4.148 1 94.06 201 GLU B C 1
ATOM 4372 O O . GLU B 1 201 ? -1.974 8.008 -3.021 1 94.06 201 GLU B O 1
ATOM 4377 N N . TYR B 1 202 ? -2.338 6.996 -4.996 1 97.38 202 TYR B N 1
ATOM 4378 C CA . TYR B 1 202 ? -1.707 5.758 -4.551 1 97.38 202 TYR B CA 1
ATOM 4379 C C . TYR B 1 202 ? -0.283 6.012 -4.074 1 97.38 202 TYR B C 1
ATOM 4381 O O . TYR B 1 202 ? 0.148 5.453 -3.062 1 97.38 202 TYR B O 1
ATOM 4389 N N . GLY B 1 203 ? 0.467 6.809 -4.855 1 97.19 203 GLY B N 1
ATOM 4390 C CA . GLY B 1 203 ? 1.82 7.137 -4.434 1 97.19 203 GLY B CA 1
ATOM 4391 C C . GLY B 1 203 ? 1.884 7.734 -3.041 1 97.19 203 GLY B C 1
ATOM 4392 O O . GLY B 1 203 ? 2.807 7.441 -2.275 1 97.19 203 GLY B O 1
ATOM 4393 N N . ARG B 1 204 ? 0.942 8.57 -2.676 1 96.94 204 ARG B N 1
ATOM 4394 C CA . ARG B 1 204 ? 0.883 9.195 -1.358 1 96.94 204 ARG B CA 1
ATOM 4395 C C . ARG B 1 204 ? 0.558 8.172 -0.278 1 96.94 204 ARG B C 1
ATOM 4397 O O . ARG B 1 204 ? 1.068 8.258 0.841 1 96.94 204 ARG B O 1
ATOM 4404 N N . ILE B 1 205 ? -0.272 7.195 -0.631 1 98.12 205 ILE B N 1
ATOM 4405 C CA . ILE B 1 205 ? -0.602 6.109 0.282 1 98.12 205 ILE B CA 1
ATOM 4406 C C . ILE B 1 205 ? 0.646 5.273 0.563 1 98.12 205 ILE B C 1
ATOM 4408 O O . ILE B 1 205 ? 0.939 4.953 1.718 1 98.12 205 ILE B O 1
ATOM 4412 N N . VAL B 1 206 ? 1.405 4.973 -0.48 1 98.12 206 VAL B N 1
ATOM 4413 C CA . VAL B 1 206 ? 2.631 4.188 -0.345 1 98.12 206 VAL B CA 1
ATOM 4414 C C . VAL B 1 206 ? 3.637 4.949 0.516 1 98.12 206 VAL B C 1
ATOM 4416 O O . VAL B 1 206 ? 4.281 4.367 1.39 1 98.12 206 VAL B O 1
ATOM 4419 N N . ASP B 1 207 ? 3.73 6.242 0.265 1 97.38 207 ASP B N 1
ATOM 4420 C CA . ASP B 1 207 ? 4.637 7.086 1.042 1 97.38 207 ASP B CA 1
ATOM 4421 C C . ASP B 1 207 ? 4.316 7.004 2.533 1 97.38 207 ASP B C 1
ATOM 4423 O O . ASP B 1 207 ? 5.199 6.738 3.35 1 97.38 207 ASP B O 1
ATOM 4427 N N . GLN B 1 208 ? 3.09 7.211 2.84 1 98.06 208 GLN B N 1
ATOM 4428 C CA . GLN B 1 208 ? 2.633 7.215 4.227 1 98.06 208 GLN B CA 1
ATOM 4429 C C . GLN B 1 208 ? 2.818 5.848 4.871 1 98.06 208 GLN B C 1
ATOM 4431 O O . GLN B 1 208 ? 3.312 5.75 5.996 1 98.06 208 GLN B O 1
ATOM 4436 N N . ALA B 1 209 ? 2.447 4.773 4.18 1 98.56 209 ALA B N 1
ATOM 4437 C CA . ALA B 1 209 ? 2.547 3.428 4.734 1 98.56 209 ALA B CA 1
ATOM 4438 C C . ALA B 1 209 ? 4.004 3.031 4.957 1 98.56 209 ALA B C 1
ATOM 4440 O O . ALA B 1 209 ? 4.328 2.357 5.938 1 98.56 209 ALA B O 1
ATOM 4441 N N . THR B 1 210 ? 4.84 3.412 4.031 1 98.5 210 THR B N 1
ATOM 4442 C CA . THR B 1 210 ? 6.266 3.154 4.207 1 98.5 210 THR B CA 1
ATOM 4443 C C . THR B 1 210 ? 6.785 3.834 5.473 1 98.5 210 THR B C 1
ATOM 4445 O O . THR B 1 210 ? 7.516 3.223 6.254 1 98.5 210 THR B O 1
ATOM 4448 N N . ALA B 1 211 ? 6.371 5.066 5.676 1 98.56 211 ALA B N 1
ATOM 4449 C CA . ALA B 1 211 ? 6.773 5.793 6.875 1 98.56 211 ALA B CA 1
ATOM 4450 C C . ALA B 1 211 ? 6.305 5.07 8.133 1 98.56 211 ALA B C 1
ATOM 4452 O O . ALA B 1 211 ? 7.098 4.828 9.047 1 98.56 211 ALA B O 1
ATOM 4453 N N . VAL B 1 212 ? 5.047 4.684 8.188 1 98.69 212 VAL B N 1
ATOM 4454 C CA . VAL B 1 212 ? 4.488 3.986 9.344 1 98.69 212 VAL B CA 1
ATOM 4455 C C . VAL B 1 212 ? 5.277 2.707 9.602 1 98.69 212 VAL B C 1
ATOM 4457 O O . VAL B 1 212 ? 5.688 2.443 10.734 1 98.69 212 VAL B O 1
ATOM 4460 N N . GLY B 1 213 ? 5.52 1.929 8.539 1 98.25 213 GLY B N 1
ATOM 4461 C CA . GLY B 1 213 ? 6.266 0.69 8.695 1 98.25 213 GLY B CA 1
ATOM 4462 C C . GLY B 1 213 ? 7.66 0.899 9.25 1 98.25 213 GLY B C 1
ATOM 4463 O O . GLY B 1 213 ? 8.078 0.205 10.18 1 98.25 213 GLY B O 1
ATOM 4464 N N . ARG B 1 214 ? 8.367 1.837 8.68 1 98.19 214 ARG B N 1
ATOM 4465 C CA . ARG B 1 214 ? 9.727 2.105 9.117 1 98.19 214 ARG B CA 1
ATOM 4466 C C . ARG B 1 214 ? 9.758 2.562 10.57 1 98.19 214 ARG B C 1
ATOM 4468 O O . ARG B 1 214 ? 10.617 2.131 11.344 1 98.19 214 ARG B O 1
ATOM 4475 N N . GLU B 1 215 ? 8.828 3.426 10.938 1 98.44 215 GLU B N 1
ATOM 4476 C CA . GLU B 1 215 ? 8.758 3.906 12.312 1 98.44 215 GLU B CA 1
ATOM 4477 C C . GLU B 1 215 ? 8.484 2.762 13.281 1 98.44 215 GLU B C 1
ATOM 4479 O O . GLU B 1 215 ? 9.062 2.705 14.367 1 98.44 215 GLU B O 1
ATOM 4484 N N . LEU B 1 216 ? 7.664 1.812 12.93 1 97.5 216 LEU B N 1
ATOM 4485 C CA . LEU B 1 216 ? 7.309 0.68 13.781 1 97.5 216 LEU B CA 1
ATOM 4486 C C . LEU B 1 216 ? 8.484 -0.273 13.938 1 97.5 216 LEU B C 1
ATOM 4488 O O . LEU B 1 216 ? 8.711 -0.814 15.023 1 97.5 216 LEU B O 1
ATOM 4492 N N . PHE B 1 217 ? 9.273 -0.458 12.906 1 96.12 217 PHE B N 1
ATOM 4493 C CA . PHE B 1 217 ? 10.227 -1.558 12.922 1 96.12 217 PHE B CA 1
ATOM 4494 C C . PHE B 1 217 ? 11.641 -1.042 13.18 1 96.12 217 PHE B C 1
ATOM 4496 O O . PHE B 1 217 ? 12.562 -1.828 13.398 1 96.12 217 PHE B O 1
ATOM 4503 N N . SER B 1 218 ? 11.82 0.28 13.242 1 95.75 218 SER B N 1
ATOM 4504 C CA . SER B 1 218 ? 13.148 0.863 13.375 1 95.75 218 SER B CA 1
ATOM 4505 C C . SER B 1 218 ? 13.617 0.834 14.828 1 95.75 218 SER B C 1
ATOM 4507 O O . SER B 1 218 ? 14.805 1.024 15.109 1 95.75 218 SER B O 1
ATOM 4509 N N . GLY B 1 219 ? 12.633 0.703 15.773 1 93.81 219 GLY B N 1
ATOM 4510 C CA . GLY B 1 219 ? 12.977 0.789 17.188 1 93.81 219 GLY B CA 1
ATOM 4511 C C . GLY B 1 219 ? 12.984 2.213 17.703 1 93.81 219 GLY B C 1
ATOM 4512 O O . GLY B 1 219 ? 13.328 2.449 18.875 1 93.81 219 GLY B O 1
ATOM 4513 N N . MET B 1 220 ? 12.602 3.17 16.969 1 96.94 220 MET B N 1
ATOM 4514 C CA . MET B 1 220 ? 12.672 4.574 17.375 1 96.94 220 MET B CA 1
ATOM 4515 C C . MET B 1 220 ? 11.805 4.84 18.594 1 96.94 220 MET B C 1
ATOM 4517 O O . MET B 1 220 ? 12.148 5.668 19.438 1 96.94 220 MET B O 1
ATOM 4521 N N . PHE B 1 221 ? 10.742 4.102 18.75 1 97.31 221 PHE B N 1
ATOM 4522 C CA . PHE B 1 221 ? 9.82 4.371 19.844 1 97.31 221 PHE B CA 1
ATOM 4523 C C . PHE B 1 221 ? 10.336 3.771 21.141 1 97.31 221 PHE B C 1
ATOM 4525 O O . PHE B 1 221 ? 9.828 4.082 22.219 1 97.31 221 PHE B O 1
ATOM 4532 N N . ASP B 1 222 ? 11.32 2.873 21.094 1 96.06 222 ASP B N 1
ATOM 4533 C CA . ASP B 1 222 ? 12.062 2.51 22.297 1 96.06 222 ASP B CA 1
ATOM 4534 C C . ASP B 1 222 ? 12.883 3.689 22.812 1 96.06 222 ASP B C 1
ATOM 4536 O O . ASP B 1 222 ? 12.977 3.9 24.016 1 96.06 222 ASP B O 1
ATOM 4540 N N . ARG B 1 223 ? 13.453 4.402 21.906 1 96.81 223 ARG B N 1
ATOM 4541 C CA . ARG B 1 223 ? 14.328 5.52 22.25 1 96.81 223 ARG B CA 1
ATOM 4542 C C . ARG B 1 223 ? 13.516 6.762 22.594 1 96.81 223 ARG B C 1
ATOM 4544 O O . ARG B 1 223 ? 13.984 7.625 23.344 1 96.81 223 ARG B O 1
ATOM 4551 N N . MET B 1 224 ? 12.336 6.879 22.031 1 98.06 224 MET B N 1
ATOM 4552 C CA . MET B 1 224 ? 11.445 8.016 22.25 1 98.06 224 MET B CA 1
ATOM 4553 C C . MET B 1 224 ? 10.016 7.551 22.484 1 98.06 224 MET B C 1
ATOM 4555 O O . MET B 1 224 ? 9.133 7.785 21.656 1 98.06 224 MET B O 1
ATOM 4559 N N . PRO B 1 225 ? 9.734 6.949 23.578 1 97.88 225 PRO B N 1
ATOM 4560 C CA . PRO B 1 225 ? 8.438 6.305 23.828 1 97.88 225 PRO B CA 1
ATOM 4561 C C . PRO B 1 225 ? 7.293 7.309 23.953 1 97.88 225 PRO B C 1
ATOM 4563 O O . PRO B 1 225 ? 6.129 6.938 23.797 1 97.88 225 PRO B O 1
ATOM 4566 N N . GLY B 1 226 ? 7.598 8.547 24.203 1 98.25 226 GLY B N 1
ATOM 4567 C CA . GLY B 1 226 ? 6.559 9.547 24.406 1 98.25 226 GLY B CA 1
ATOM 4568 C C . GLY B 1 226 ? 6.133 10.219 23.109 1 98.25 226 GLY B C 1
ATOM 4569 O O . GLY B 1 226 ? 5.188 11.008 23.094 1 98.25 226 GLY B O 1
ATOM 4570 N N . LEU B 1 227 ? 6.836 9.891 22 1 98.44 227 LEU B N 1
ATOM 4571 C CA . LEU B 1 227 ? 6.504 10.5 20.719 1 98.44 227 LEU B CA 1
ATOM 4572 C C . LEU B 1 227 ? 5.164 9.977 20.203 1 98.44 227 LEU B C 1
ATOM 4574 O O . LEU B 1 227 ? 4.879 8.789 20.297 1 98.44 227 LEU B O 1
ATOM 4578 N N . ARG B 1 228 ? 4.324 10.852 19.688 1 98.75 228 ARG B N 1
ATOM 4579 C CA . ARG B 1 228 ? 3.043 10.508 19.078 1 98.75 228 ARG B CA 1
ATOM 4580 C C . ARG B 1 228 ? 2.951 11.055 17.656 1 98.75 228 ARG B C 1
ATOM 4582 O O . ARG B 1 228 ? 3.082 12.258 17.438 1 98.75 228 ARG B O 1
ATOM 4589 N N . PHE B 1 229 ? 2.754 10.164 16.734 1 98.88 229 PHE B N 1
ATOM 4590 C CA . PHE B 1 229 ? 2.631 10.508 15.32 1 98.88 229 PHE B CA 1
ATOM 4591 C C . PHE B 1 229 ? 1.194 10.336 14.844 1 98.88 229 PHE B C 1
ATOM 4593 O O . PHE B 1 229 ? 0.559 9.32 15.133 1 98.88 229 PHE B O 1
ATOM 4600 N N . VAL B 1 230 ? 0.641 11.32 14.18 1 98.88 230 VAL B N 1
ATOM 4601 C CA . VAL B 1 230 ? -0.635 11.227 13.477 1 98.88 230 VAL B CA 1
ATOM 4602 C C . VAL B 1 230 ? -0.398 11.234 11.969 1 98.88 230 VAL B C 1
ATOM 4604 O O . VAL B 1 230 ? -0.01 12.258 11.398 1 98.88 230 VAL B O 1
ATOM 4607 N N . HIS B 1 231 ? -0.649 10.141 11.344 1 98.81 231 HIS B N 1
ATOM 4608 C CA . HIS B 1 231 ? -0.346 9.984 9.922 1 98.81 231 HIS B CA 1
ATOM 4609 C C . HIS B 1 231 ? -1.557 10.328 9.062 1 98.81 231 HIS B C 1
ATOM 4611 O O . HIS B 1 231 ? -2.682 9.93 9.375 1 98.81 231 HIS B O 1
ATOM 4617 N N . THR B 1 232 ? -1.322 11.07 7.934 1 97.5 232 THR B N 1
ATOM 4618 C CA . THR B 1 232 ? -2.385 11.453 7.012 1 97.5 232 THR B CA 1
ATOM 4619 C C . THR B 1 232 ? -2.738 10.297 6.086 1 97.5 232 THR B C 1
ATOM 4621 O O . THR B 1 232 ? -2.203 9.195 6.23 1 97.5 232 THR B O 1
ATOM 4624 N N . MET B 1 233 ? -3.721 10.492 5.207 1 97.19 233 MET B N 1
ATOM 4625 C CA . MET B 1 233 ? -4.133 9.547 4.176 1 97.19 233 MET B CA 1
ATOM 4626 C C . MET B 1 233 ? -4.535 8.211 4.793 1 97.19 233 MET B C 1
ATOM 4628 O O . MET B 1 233 ? -4.043 7.156 4.383 1 97.19 233 MET B O 1
ATOM 4632 N N . LEU B 1 234 ? -5.375 8.328 5.828 1 98.19 234 LEU B N 1
ATOM 4633 C CA . LEU B 1 234 ? -5.836 7.129 6.516 1 98.19 234 LEU B CA 1
ATOM 4634 C C . LEU B 1 234 ? -4.656 6.273 6.965 1 98.19 234 LEU B C 1
ATOM 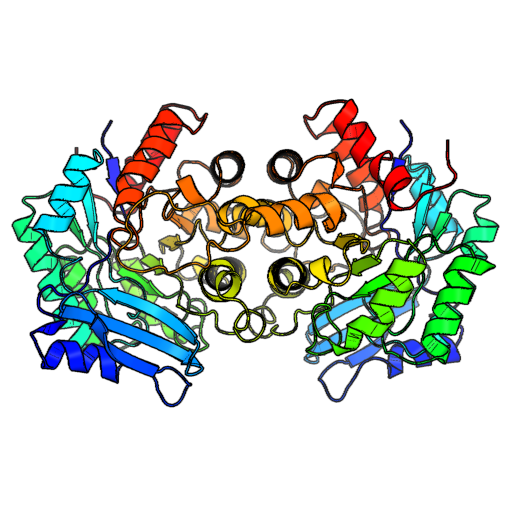4636 O O . LEU B 1 234 ? -4.723 5.043 6.922 1 98.19 234 LEU B O 1
ATOM 4640 N N . GLY B 1 235 ? -3.459 6.953 7.234 1 97.81 235 GLY B N 1
ATOM 4641 C CA . GLY B 1 235 ? -2.264 6.254 7.676 1 97.81 235 GLY B CA 1
ATOM 4642 C C . GLY B 1 235 ? -1.649 5.383 6.594 1 97.81 235 GLY B C 1
ATOM 4643 O O . GLY B 1 235 ? -1.096 4.32 6.887 1 97.81 235 GLY B O 1
ATOM 4644 N N . GLY B 1 236 ? -1.891 5.73 5.336 1 98.25 236 GLY B N 1
ATOM 4645 C CA . GLY B 1 236 ? -1.423 4.871 4.262 1 98.25 236 GLY B CA 1
ATOM 4646 C C . GLY B 1 236 ? -2.15 3.543 4.199 1 98.25 236 GLY B C 1
ATOM 4647 O O . GLY B 1 236 ? -1.551 2.516 3.871 1 98.25 236 GLY B O 1
ATOM 4648 N N . ASN B 1 237 ? -3.375 3.494 4.668 1 98.31 237 ASN B N 1
ATOM 4649 C CA . ASN B 1 237 ? -4.18 2.281 4.738 1 98.31 237 ASN B CA 1
ATOM 4650 C C . ASN B 1 237 ? -3.508 1.209 5.594 1 98.31 237 ASN B C 1
ATOM 4652 O O . ASN B 1 237 ? -3.602 0.019 5.289 1 98.31 237 ASN B O 1
ATOM 4656 N N . TRP B 1 238 ? -2.836 1.599 6.586 1 98.62 238 TRP B N 1
ATOM 4657 C CA . TRP B 1 238 ? -2.059 0.647 7.375 1 98.62 238 TRP B CA 1
ATOM 4658 C C . TRP B 1 238 ? -2.961 -0.422 7.98 1 98.62 238 TRP B C 1
ATOM 4660 O O . TRP B 1 238 ? -2.52 -1.546 8.234 1 98.62 238 TRP B O 1
ATOM 4670 N N . PHE B 1 239 ? -4.316 -0.126 8.188 1 98.75 239 PHE B N 1
ATOM 4671 C CA . PHE B 1 239 ? -5.242 -1.104 8.75 1 98.75 239 PHE B CA 1
ATOM 4672 C C . PHE B 1 239 ? -5.207 -2.402 7.949 1 98.75 239 PHE B C 1
ATOM 4674 O O . PHE B 1 239 ? -5.328 -3.49 8.516 1 98.75 239 PHE B O 1
ATOM 4681 N N . ALA B 1 240 ? -5 -2.32 6.668 1 98.62 240 ALA B N 1
ATOM 4682 C CA . ALA B 1 240 ? -4.977 -3.492 5.797 1 98.62 240 ALA B CA 1
ATOM 4683 C C . ALA B 1 240 ? -3.723 -4.328 6.035 1 98.62 240 ALA B C 1
ATOM 4685 O O . ALA B 1 240 ? -3.674 -5.504 5.664 1 98.62 240 ALA B O 1
ATOM 4686 N N . ASN B 1 241 ? -2.682 -3.744 6.645 1 98.06 241 ASN B N 1
ATOM 4687 C CA . ASN B 1 241 ? -1.396 -4.398 6.867 1 98.06 241 ASN B CA 1
ATOM 4688 C C . ASN B 1 241 ? -1.229 -4.832 8.32 1 98.06 241 ASN B C 1
ATOM 4690 O O . ASN B 1 241 ? -0.333 -5.613 8.641 1 98.06 241 ASN B O 1
ATOM 4694 N N . THR B 1 242 ? -2.062 -4.324 9.242 1 97.81 242 THR B N 1
ATOM 4695 C CA . THR B 1 242 ? -1.834 -4.41 10.68 1 97.81 242 THR B CA 1
ATOM 4696 C C . THR B 1 242 ? -1.659 -5.863 11.117 1 97.81 242 THR B C 1
ATOM 4698 O O . THR B 1 242 ? -0.668 -6.207 11.766 1 97.81 242 THR B O 1
ATOM 4701 N N . ALA B 1 243 ? -2.557 -6.723 10.711 1 96.31 243 ALA B N 1
ATOM 4702 C CA . ALA B 1 243 ? -2.52 -8.109 11.172 1 96.31 243 ALA B CA 1
ATOM 4703 C C . ALA B 1 243 ? -1.301 -8.836 10.617 1 96.31 243 ALA B C 1
ATOM 4705 O O . ALA B 1 243 ? -0.577 -9.508 11.359 1 96.31 243 ALA B O 1
ATOM 4706 N N . LEU B 1 244 ? -1.023 -8.695 9.375 1 95.44 244 LEU B N 1
ATOM 4707 C CA . LEU B 1 244 ? 0.057 -9.414 8.711 1 95.44 244 LEU B CA 1
ATOM 4708 C C . LEU B 1 244 ? 1.416 -8.953 9.227 1 95.44 244 LEU B C 1
ATOM 4710 O O . LEU B 1 244 ? 2.32 -9.773 9.414 1 95.44 244 LEU B O 1
ATOM 4714 N N . LEU B 1 245 ? 1.525 -7.637 9.469 1 94.75 245 LEU B N 1
ATOM 4715 C CA . LEU B 1 245 ? 2.842 -7.082 9.766 1 94.75 245 LEU B CA 1
ATOM 4716 C C . LEU B 1 245 ? 3.08 -7.031 11.273 1 94.75 245 LEU B C 1
ATOM 4718 O O . LEU B 1 245 ? 4.176 -6.68 11.719 1 94.75 245 LEU B O 1
ATOM 4722 N N . THR B 1 246 ? 2.088 -7.348 12.031 1 90.75 246 THR B N 1
ATOM 4723 C CA . THR B 1 246 ? 2.311 -7.52 13.469 1 90.75 246 THR B CA 1
ATOM 4724 C C . THR B 1 246 ? 2.691 -8.961 13.781 1 90.75 246 THR B C 1
ATOM 4726 O O . THR B 1 246 ? 1.857 -9.867 13.688 1 90.75 246 THR B O 1
ATOM 4729 N N . PRO B 1 247 ? 3.889 -9.141 14.07 1 76.31 247 PRO B N 1
ATOM 4730 C CA . PRO B 1 247 ? 4.375 -10.508 14.273 1 76.31 247 PRO B CA 1
ATOM 4731 C C . PRO B 1 247 ? 3.586 -11.258 15.344 1 76.31 247 PRO B C 1
ATOM 4733 O O . PRO B 1 247 ? 3.174 -10.664 16.344 1 76.31 247 PRO B O 1
ATOM 4736 N N . HIS B 1 248 ? 3.234 -12.422 14.953 1 72.06 248 HIS B N 1
ATOM 4737 C CA . HIS B 1 248 ? 2.615 -13.32 15.922 1 72.06 248 HIS B CA 1
ATOM 4738 C C . HIS B 1 248 ? 3.562 -14.453 16.297 1 72.06 248 HIS B C 1
ATOM 4740 O O . HIS B 1 248 ? 4.434 -14.828 15.516 1 72.06 248 HIS B O 1
ATOM 4746 N N . ALA B 1 249 ? 3.637 -14.766 17.609 1 57.31 249 ALA B N 1
ATOM 4747 C CA . ALA B 1 249 ? 4.473 -15.867 18.062 1 57.31 249 ALA B CA 1
ATOM 4748 C C . ALA B 1 249 ? 4.156 -17.156 17.297 1 57.31 249 ALA B C 1
ATOM 4750 O O . ALA B 1 249 ? 2.988 -17.469 17.062 1 57.31 249 ALA B O 1
ATOM 4751 N N . SER B 1 250 ? 5.047 -17.453 16.297 1 52.97 250 SER B N 1
ATOM 4752 C CA . SER B 1 250 ? 4.832 -18.75 15.633 1 52.97 250 SER B CA 1
ATOM 4753 C C . SER B 1 250 ? 4.941 -19.906 16.625 1 52.97 250 SER B C 1
ATOM 4755 O O . SER B 1 250 ? 5.793 -19.891 17.516 1 52.97 250 SER B O 1
ATOM 4757 N N . GLY B 1 251 ? 3.85 -20.469 16.938 1 44.19 251 GLY B N 1
ATOM 4758 C CA . GLY B 1 251 ? 3.971 -21.641 17.797 1 44.19 251 GLY B CA 1
ATOM 4759 C C . GLY B 1 251 ? 5.023 -22.625 17.312 1 44.19 251 GLY B C 1
ATOM 4760 O O . GLY B 1 251 ? 5.957 -22.938 18.047 1 44.19 251 GLY B O 1
ATOM 4761 N N . LYS B 1 252 ? 4.805 -23.344 16.234 1 50.53 252 LYS B N 1
ATOM 4762 C CA . LYS B 1 252 ? 5.414 -24.641 15.969 1 50.53 252 LYS B CA 1
ATOM 4763 C C . LYS B 1 252 ? 6.777 -24.484 15.305 1 50.53 252 LYS B C 1
ATOM 4765 O O . LYS B 1 252 ? 7.094 -23.422 14.766 1 50.53 252 LYS B O 1
ATOM 4770 N N . ASN B 1 253 ? 7.621 -25.641 15.227 1 47.91 253 ASN B N 1
ATOM 4771 C CA . ASN B 1 253 ? 8.938 -26.047 14.734 1 47.91 253 ASN B CA 1
ATOM 4772 C C . ASN B 1 253 ? 9.078 -25.797 13.234 1 47.91 253 ASN B C 1
ATOM 4774 O O . ASN B 1 253 ? 8.758 -26.656 12.422 1 47.91 253 ASN B O 1
ATOM 4778 N N . GLU B 1 254 ? 9.078 -24.531 12.805 1 54.59 254 GLU B N 1
ATOM 4779 C CA . GLU B 1 254 ? 9.297 -24.25 11.383 1 54.59 254 GLU B CA 1
ATOM 4780 C C . GLU B 1 254 ? 10.758 -24.469 11.008 1 54.59 254 GLU B C 1
ATOM 4782 O O . GLU B 1 254 ? 11.656 -24.266 11.828 1 54.59 254 GLU B O 1
ATOM 4787 N N . SER B 1 255 ? 10.961 -25.062 9.828 1 49.16 255 SER B N 1
ATOM 4788 C CA . SER B 1 255 ? 12.297 -25.406 9.352 1 49.16 255 SER B CA 1
ATOM 4789 C C . SER B 1 255 ? 13.18 -24.172 9.234 1 49.16 255 SER B C 1
ATOM 4791 O O . SER B 1 255 ? 14.398 -24.25 9.383 1 49.16 255 SER B O 1
ATOM 4793 N N . LEU B 1 256 ? 12.578 -22.953 8.875 1 52.59 256 LEU B N 1
ATOM 4794 C CA . LEU B 1 256 ? 13.352 -21.734 8.711 1 52.59 256 LEU B CA 1
ATOM 4795 C C . LEU B 1 256 ? 12.578 -20.531 9.234 1 52.59 256 LEU B C 1
ATOM 4797 O O . LEU B 1 256 ? 11.375 -20.391 8.977 1 52.59 256 LEU B O 1
ATOM 4801 N N . GLN B 1 257 ? 13.25 -19.844 10.094 1 51.38 257 GLN B N 1
ATOM 4802 C CA . GLN B 1 257 ? 12.641 -18.609 10.57 1 51.38 257 GLN B CA 1
ATOM 4803 C C . GLN B 1 257 ? 12.688 -17.516 9.5 1 51.38 257 GLN B C 1
ATOM 4805 O O . GLN B 1 257 ? 13.727 -16.906 9.273 1 51.38 257 GLN B O 1
ATOM 4810 N N . ARG B 1 258 ? 11.68 -17.266 8.773 1 56.22 258 ARG B N 1
ATOM 4811 C CA . ARG B 1 258 ? 11.656 -16.359 7.637 1 56.22 258 ARG B CA 1
ATOM 4812 C C . ARG B 1 258 ? 11.289 -14.945 8.07 1 56.22 258 ARG B C 1
ATOM 4814 O O . ARG B 1 258 ? 11.672 -13.969 7.418 1 56.22 258 ARG B O 1
ATOM 4821 N N . LEU B 1 259 ? 10.57 -14.859 9.242 1 58.59 259 LEU B N 1
ATOM 4822 C CA . LEU B 1 259 ? 10.148 -13.57 9.773 1 58.59 259 LEU B CA 1
ATOM 4823 C C . LEU B 1 259 ? 10.68 -13.359 11.188 1 58.59 259 LEU B C 1
ATOM 4825 O O . LEU B 1 259 ? 10.914 -14.32 11.914 1 58.59 259 LEU B O 1
ATOM 4829 N N . ASP B 1 260 ? 11.047 -12.133 11.523 1 58.41 260 ASP B N 1
ATOM 4830 C CA . ASP B 1 260 ? 11.477 -11.812 12.883 1 58.41 260 ASP B CA 1
ATOM 4831 C C . ASP B 1 260 ? 10.281 -11.766 13.836 1 58.41 260 ASP B C 1
ATOM 4833 O O . ASP B 1 260 ? 9.445 -10.867 13.742 1 58.41 260 ASP B O 1
ATOM 4837 N N . PRO B 1 261 ? 10.031 -12.867 14.508 1 56.53 261 PRO B N 1
ATOM 4838 C CA . PRO B 1 261 ? 8.93 -12.844 15.469 1 56.53 261 PRO B CA 1
ATOM 4839 C C . PRO B 1 261 ? 9.18 -11.891 16.641 1 56.53 261 PRO B C 1
ATOM 4841 O O . PRO B 1 261 ? 8.266 -11.586 17.406 1 56.53 261 PRO B O 1
ATOM 4844 N N . THR B 1 262 ? 10.531 -11.414 16.766 1 57.28 262 THR B N 1
ATOM 4845 C CA . THR B 1 262 ? 10.906 -10.578 17.891 1 57.28 262 THR B CA 1
ATOM 4846 C C . THR B 1 262 ? 10.219 -9.219 17.812 1 57.28 262 THR B C 1
ATOM 4848 O O . THR B 1 262 ? 10.156 -8.609 16.734 1 57.28 262 THR B O 1
ATOM 4851 N N . GLY B 1 263 ? 9.117 -9.078 18.625 1 70.94 263 GLY B N 1
ATOM 4852 C CA . GLY B 1 263 ? 8.734 -7.68 18.734 1 70.94 263 GLY B CA 1
ATOM 4853 C C . GLY B 1 263 ? 7.262 -7.445 18.469 1 70.94 263 GLY B C 1
ATOM 4854 O O . GLY B 1 263 ? 6.828 -6.301 18.312 1 70.94 263 GLY B O 1
ATOM 4855 N N . GLY B 1 264 ? 6.578 -8.688 18.391 1 80.25 264 GLY B N 1
ATOM 4856 C CA . GLY B 1 264 ? 5.152 -8.492 18.188 1 80.25 264 GLY B CA 1
ATOM 4857 C C . GLY B 1 264 ? 4.508 -7.621 19.234 1 80.25 264 GLY B C 1
ATOM 4858 O O . GLY B 1 264 ? 3.754 -6.699 18.922 1 80.25 264 GLY B O 1
ATOM 4859 N N . GLU B 1 265 ? 4.895 -7.867 20.469 1 86.75 265 GLU B N 1
ATOM 4860 C CA . GLU B 1 265 ? 4.359 -7.07 21.578 1 86.75 265 GLU B CA 1
ATOM 4861 C C . GLU B 1 265 ? 4.824 -5.621 21.484 1 86.75 265 GLU B C 1
ATOM 4863 O O . GLU B 1 265 ? 4.062 -4.699 21.781 1 86.75 265 GLU B O 1
ATOM 4868 N N . LYS B 1 266 ? 6.02 -5.492 21.094 1 91.56 266 LYS B N 1
ATOM 4869 C CA . LYS B 1 266 ? 6.539 -4.137 20.938 1 91.56 266 LYS B CA 1
ATOM 4870 C C . LYS B 1 266 ? 5.797 -3.385 19.844 1 91.56 266 LYS B C 1
ATOM 4872 O O . LYS B 1 266 ? 5.391 -2.238 20.031 1 91.56 266 LYS B O 1
ATOM 4877 N N . ILE B 1 267 ? 5.602 -4.027 18.734 1 95.44 267 ILE B N 1
ATOM 4878 C CA . ILE B 1 267 ? 4.926 -3.4 17.609 1 95.44 267 ILE B CA 1
ATOM 4879 C C . ILE B 1 267 ? 3.496 -3.039 17.984 1 95.44 267 ILE B C 1
ATOM 4881 O O . ILE B 1 267 ? 3.023 -1.939 17.688 1 95.44 267 ILE B O 1
ATOM 4885 N N . ARG B 1 268 ? 2.826 -3.951 18.703 1 95.06 268 ARG B N 1
ATOM 4886 C CA . ARG B 1 268 ? 1.48 -3.666 19.188 1 95.06 268 ARG B CA 1
ATOM 4887 C C . ARG B 1 268 ? 1.479 -2.467 20.125 1 95.06 268 ARG B C 1
ATOM 4889 O O . ARG B 1 268 ? 0.572 -1.634 20.078 1 95.06 268 ARG B O 1
ATOM 4896 N N . GLY B 1 269 ? 2.447 -2.428 21 1 96.12 269 GLY B N 1
ATOM 4897 C CA . GLY B 1 269 ? 2.58 -1.297 21.906 1 96.12 269 GLY B CA 1
ATOM 4898 C C . GLY B 1 269 ? 2.793 0.022 21.188 1 96.12 269 GLY B C 1
ATOM 4899 O O . GLY B 1 269 ? 2.18 1.032 21.547 1 96.12 269 GLY B O 1
ATOM 4900 N N . TYR B 1 270 ? 3.652 0.011 20.141 1 97.38 270 TYR B N 1
ATOM 4901 C CA . TYR B 1 270 ? 3.9 1.218 19.359 1 97.38 270 TYR B CA 1
ATOM 4902 C C . TYR B 1 270 ? 2.629 1.685 18.656 1 97.38 270 TYR B C 1
ATOM 4904 O O . TYR B 1 270 ? 2.326 2.879 18.641 1 97.38 270 TYR B O 1
ATOM 4912 N N . LEU B 1 271 ? 1.897 0.717 18.109 1 97.69 271 LEU B N 1
ATOM 4913 C CA . LEU B 1 271 ? 0.647 1.043 17.438 1 97.69 271 LEU B CA 1
ATOM 4914 C C . LEU B 1 271 ? -0.361 1.639 18.406 1 97.69 271 LEU B C 1
ATOM 4916 O O . LEU B 1 271 ? -1.133 2.529 18.047 1 97.69 271 LEU B O 1
ATOM 4920 N N . ALA B 1 272 ? -0.303 1.19 19.625 1 97.44 272 ALA B N 1
ATOM 4921 C CA . ALA B 1 272 ? -1.272 1.618 20.625 1 97.44 272 ALA B CA 1
ATOM 4922 C C . ALA B 1 272 ? -0.907 2.988 21.188 1 97.44 272 ALA B C 1
ATOM 4924 O O . ALA B 1 272 ? -1.787 3.809 21.469 1 97.44 272 ALA B O 1
ATOM 4925 N N . ASN B 1 273 ? 0.386 3.264 21.234 1 97.94 273 ASN B N 1
ATOM 4926 C CA . ASN B 1 273 ? 0.774 4.402 22.062 1 97.94 273 ASN B CA 1
ATOM 4927 C C . ASN B 1 273 ? 1.369 5.527 21.219 1 97.94 273 ASN B C 1
ATOM 4929 O O . ASN B 1 273 ? 1.393 6.684 21.641 1 97.94 273 ASN B O 1
ATOM 4933 N N . ASN B 1 274 ? 1.847 5.156 20 1 98.62 274 ASN B N 1
ATOM 4934 C CA . ASN B 1 274 ? 2.699 6.129 19.328 1 98.62 274 ASN B CA 1
ATOM 4935 C C . ASN B 1 274 ? 2.139 6.52 17.969 1 98.62 274 ASN B C 1
ATOM 4937 O O . ASN B 1 274 ? 2.514 7.551 17.406 1 98.62 274 ASN B O 1
ATOM 4941 N N . ILE B 1 275 ? 1.259 5.691 17.422 1 98.75 275 ILE B N 1
ATOM 4942 C CA . ILE B 1 275 ? 0.814 5.918 16.047 1 98.75 275 ILE B CA 1
ATOM 4943 C C . ILE B 1 275 ? -0.694 6.16 16.031 1 98.75 275 ILE B C 1
ATOM 4945 O O . ILE B 1 275 ? -1.466 5.344 16.531 1 98.75 275 ILE B O 1
ATOM 4949 N N . PHE B 1 276 ? -1.15 7.246 15.422 1 98.88 276 PHE B N 1
ATOM 4950 C CA . PHE B 1 276 ? -2.539 7.641 15.211 1 98.88 276 PHE B CA 1
ATOM 4951 C C . PHE B 1 276 ? -2.775 8.039 13.758 1 98.88 276 PHE B C 1
ATOM 4953 O O . PHE B 1 276 ? -1.828 8.156 12.984 1 98.88 276 PHE B O 1
ATOM 4960 N N . PHE B 1 277 ? -4.09 8.203 13.406 1 98.88 277 PHE B N 1
ATOM 4961 C CA . PHE B 1 277 ? -4.363 8.305 11.977 1 98.88 277 PHE B CA 1
ATOM 4962 C C . PHE B 1 277 ? -5.367 9.422 11.695 1 98.88 277 PHE B C 1
ATOM 4964 O O . PHE B 1 277 ? -6.402 9.508 12.359 1 98.88 277 PHE B O 1
ATOM 4971 N N . ASP B 1 278 ? -5 10.281 10.758 1 98.62 278 ASP B N 1
ATOM 4972 C CA . ASP B 1 278 ? -5.898 11.25 10.133 1 98.62 278 ASP B CA 1
ATOM 4973 C C . ASP B 1 278 ? -6.734 10.602 9.039 1 98.62 278 ASP B C 1
ATOM 4975 O O . ASP B 1 278 ? -6.191 10.031 8.086 1 98.62 278 ASP B O 1
ATOM 4979 N N . LEU B 1 279 ? -8.047 10.742 9.125 1 98.44 279 LEU B N 1
ATOM 4980 C CA . LEU B 1 279 ? -8.906 10.117 8.125 1 98.44 279 LEU B CA 1
ATOM 4981 C C . LEU B 1 279 ? -8.711 10.766 6.762 1 98.44 279 LEU B C 1
ATOM 4983 O O . LEU B 1 279 ? -8.867 10.109 5.73 1 98.44 279 LEU B O 1
ATOM 4987 N N . THR B 1 280 ? -8.359 12.039 6.738 1 97.19 280 THR B N 1
ATOM 4988 C CA . THR B 1 280 ? -8.125 12.758 5.496 1 97.19 280 THR B CA 1
ATOM 4989 C C . THR B 1 280 ? -9.258 12.523 4.504 1 97.19 280 THR B C 1
ATOM 4991 O O . THR B 1 280 ? -9.188 11.609 3.682 1 97.19 280 THR B O 1
ATOM 4994 N N . HIS B 1 281 ? -10.25 13.297 4.438 1 95.75 281 HIS B N 1
ATOM 4995 C CA . HIS B 1 281 ? -11.438 13.234 3.592 1 95.75 281 HIS B CA 1
ATOM 4996 C C . HIS B 1 281 ? -12.07 11.844 3.637 1 95.75 281 HIS B C 1
ATOM 4998 O O . HIS B 1 281 ? -12.109 11.141 2.625 1 95.75 281 HIS B O 1
ATOM 5004 N N . PRO B 1 282 ? -12.602 11.469 4.699 1 97.38 282 PRO B N 1
ATOM 5005 C CA . PRO B 1 282 ? -12.984 10.094 5.016 1 97.38 282 PRO B CA 1
ATOM 5006 C C . PRO B 1 282 ? -13.969 9.508 4.012 1 97.38 282 PRO B C 1
ATOM 5008 O O . PRO B 1 282 ? -13.922 8.312 3.715 1 97.38 282 PRO B O 1
ATOM 5011 N N . HIS B 1 283 ? -14.836 10.289 3.377 1 96.19 283 HIS B N 1
ATOM 5012 C CA . HIS B 1 283 ? -15.883 9.797 2.49 1 96.19 283 HIS B CA 1
ATOM 5013 C C . HIS B 1 283 ? -15.289 9.164 1.234 1 96.19 283 HIS B C 1
ATOM 5015 O O . HIS B 1 283 ? -15.93 8.344 0.583 1 96.19 283 HIS B O 1
ATOM 5021 N N . SER B 1 284 ? -14.109 9.547 0.908 1 95.44 284 SER B N 1
ATOM 5022 C CA . SER B 1 284 ? -13.5 9.102 -0.341 1 95.44 284 SER B CA 1
ATOM 5023 C C . SER B 1 284 ? -12.961 7.68 -0.215 1 95.44 284 SER B C 1
ATOM 5025 O O . SER B 1 284 ? -12.719 7.012 -1.223 1 95.44 284 SER B O 1
ATOM 5027 N N . TRP B 1 285 ? -12.719 7.176 1.005 1 97.38 285 TRP B N 1
ATOM 5028 C CA . TRP B 1 285 ? -12.055 5.895 1.223 1 97.38 285 TRP B CA 1
ATOM 5029 C C . TRP B 1 285 ? -13.047 4.742 1.124 1 97.38 285 TRP B C 1
ATOM 5031 O O . TRP B 1 285 ? -12.648 3.58 1.007 1 97.38 285 TRP B O 1
ATOM 5041 N N . GLY B 1 286 ? -14.359 5.055 1.164 1 97.38 286 GLY B N 1
ATOM 5042 C CA . GLY B 1 286 ? -15.375 4.016 1.189 1 97.38 286 GLY B CA 1
ATOM 5043 C C . GLY B 1 286 ? -15.82 3.65 2.592 1 97.38 286 GLY B C 1
ATOM 5044 O O . GLY B 1 286 ? -15.008 3.605 3.516 1 97.38 286 GLY B O 1
ATOM 5045 N N . LYS B 1 287 ? -17.094 3.377 2.734 1 98.5 287 LYS B N 1
ATOM 5046 C CA . LYS B 1 287 ? -17.703 3.062 4.016 1 98.5 287 LYS B CA 1
ATOM 5047 C C . LYS B 1 287 ? -17.078 1.818 4.641 1 98.5 287 LYS B C 1
ATOM 5049 O O . LYS B 1 287 ? -16.641 1.847 5.793 1 98.5 287 LYS B O 1
ATOM 5054 N N . ASP B 1 288 ? -17.031 0.741 3.912 1 98.56 288 ASP B N 1
ATOM 5055 C CA . ASP B 1 288 ? -16.562 -0.541 4.43 1 98.56 288 ASP B CA 1
ATOM 5056 C C . ASP B 1 288 ? -15.102 -0.456 4.852 1 98.56 288 ASP B C 1
ATOM 5058 O O . ASP B 1 288 ? -14.711 -1.029 5.871 1 98.56 288 ASP B O 1
ATOM 5062 N N . GLN B 1 289 ? -14.328 0.287 4.094 1 98.69 289 GLN B N 1
ATOM 5063 C CA . GLN B 1 289 ? -12.906 0.442 4.395 1 98.69 289 GLN B CA 1
ATOM 5064 C C . GLN B 1 289 ? -12.703 1.216 5.695 1 98.69 289 GLN B C 1
ATOM 5066 O O . GLN B 1 289 ? -11.914 0.802 6.551 1 98.69 289 GLN B O 1
ATOM 5071 N N . VAL B 1 290 ? -13.406 2.32 5.836 1 98.88 290 VAL B N 1
ATOM 5072 C CA . VAL B 1 290 ? -13.234 3.148 7.027 1 98.88 290 VAL B CA 1
ATOM 5073 C C . VAL B 1 290 ? -13.727 2.393 8.258 1 98.88 290 VAL B C 1
ATOM 5075 O O . VAL B 1 290 ? -13.078 2.41 9.305 1 98.88 290 VAL B O 1
ATOM 5078 N N . GLU B 1 291 ? -14.852 1.68 8.125 1 98.88 291 GLU B N 1
ATOM 5079 C CA . GLU B 1 291 ? -15.344 0.879 9.242 1 98.88 291 GLU B CA 1
ATOM 5080 C C . GLU B 1 291 ? -14.352 -0.219 9.609 1 98.88 291 GLU B C 1
ATOM 5082 O O . GLU B 1 291 ? -14.125 -0.496 10.789 1 98.88 291 GLU B O 1
ATOM 5087 N N . CYS B 1 292 ? -13.773 -0.815 8.648 1 98.81 292 CYS B N 1
ATOM 5088 C CA . CYS B 1 292 ? -12.758 -1.828 8.906 1 98.81 292 CYS B CA 1
ATOM 5089 C C . CYS B 1 292 ? -11.555 -1.225 9.617 1 98.81 292 CYS B C 1
ATOM 5091 O O . CYS B 1 292 ? -11.047 -1.802 10.578 1 98.81 292 CYS B O 1
ATOM 5093 N N . ALA B 1 293 ? -11.125 -0.052 9.18 1 98.88 293 ALA B N 1
ATOM 5094 C CA . ALA B 1 293 ? -9.992 0.624 9.805 1 98.88 293 ALA B CA 1
ATOM 5095 C C . ALA B 1 293 ? -10.258 0.898 11.281 1 98.88 293 ALA B C 1
ATOM 5097 O O . ALA B 1 293 ? -9.414 0.622 12.133 1 98.88 293 ALA B O 1
ATOM 5098 N N . LEU B 1 294 ? -11.445 1.407 11.562 1 98.81 294 LEU B N 1
ATOM 5099 C CA . LEU B 1 294 ? -11.82 1.729 12.938 1 98.81 294 LEU B CA 1
ATOM 5100 C C . LEU B 1 294 ? -11.867 0.469 13.797 1 98.81 294 LEU B C 1
ATOM 5102 O O . LEU B 1 294 ? -11.516 0.504 14.977 1 98.81 294 LEU B O 1
ATOM 5106 N N . LYS B 1 295 ? -12.273 -0.587 13.188 1 98.5 295 LYS B N 1
ATOM 5107 C CA . LYS B 1 295 ? -12.367 -1.848 13.914 1 98.5 295 LYS B CA 1
ATOM 5108 C C . LYS B 1 295 ? -10.984 -2.434 14.18 1 98.5 295 LYS B C 1
ATOM 5110 O O . LYS B 1 295 ? -10.695 -2.896 15.289 1 98.5 295 LYS B O 1
ATOM 5115 N N . VAL B 1 296 ? -10.125 -2.389 13.273 1 98.31 296 VAL B N 1
ATOM 5116 C CA . VAL B 1 296 ? -8.836 -3.061 13.297 1 98.31 296 VAL B CA 1
ATOM 5117 C C . VAL B 1 296 ? -7.871 -2.303 14.211 1 98.31 296 VAL B C 1
ATOM 5119 O O . VAL B 1 296 ? -7.199 -2.906 15.055 1 98.31 296 VAL B O 1
ATOM 5122 N N . ASN B 1 297 ? -7.801 -1.01 14.039 1 98.19 297 ASN B N 1
ATOM 5123 C CA . ASN B 1 297 ? -6.801 -0.247 14.773 1 98.19 297 ASN B CA 1
ATOM 5124 C C . ASN B 1 297 ? -7.418 0.504 15.945 1 98.19 297 ASN B C 1
ATOM 5126 O O . ASN B 1 297 ? -6.703 1.084 16.766 1 98.19 297 ASN B O 1
ATOM 5130 N N . GLY B 1 298 ? -8.75 0.529 16.031 1 98.44 298 GLY B N 1
ATOM 5131 C CA . GLY B 1 298 ? -9.438 1.194 17.141 1 98.44 298 GLY B CA 1
ATOM 5132 C C . GLY B 1 298 ? -9.898 2.596 16.781 1 98.44 298 GLY B C 1
ATOM 5133 O O . GLY B 1 298 ? -9.125 3.398 16.25 1 98.44 298 GLY B O 1
ATOM 5134 N N . ALA B 1 299 ? -11.125 2.857 17.078 1 98.75 299 ALA B N 1
ATOM 5135 C CA . ALA B 1 299 ? -11.695 4.176 16.812 1 98.75 299 ALA B CA 1
ATOM 5136 C C . ALA B 1 299 ? -10.938 5.266 17.562 1 98.75 299 ALA B C 1
ATOM 5138 O O . ALA B 1 299 ? -10.867 6.41 17.109 1 98.75 299 ALA B O 1
ATOM 5139 N N . ASP B 1 300 ? -10.344 4.926 18.688 1 98.75 300 ASP B N 1
ATOM 5140 C CA . ASP B 1 300 ? -9.633 5.898 19.516 1 98.75 300 ASP B CA 1
ATOM 5141 C C . ASP B 1 300 ? -8.297 6.285 18.875 1 98.75 300 ASP B C 1
ATOM 5143 O O . ASP B 1 300 ? -7.566 7.121 19.422 1 98.75 300 ASP B O 1
ATOM 5147 N N . HIS B 1 301 ? -8.062 5.727 17.672 1 98.88 301 HIS B N 1
ATOM 5148 C CA . HIS B 1 301 ? -6.809 6.031 16.984 1 98.88 301 HIS B CA 1
ATOM 5149 C C . HIS B 1 301 ? -7.055 6.867 15.734 1 98.88 301 HIS B C 1
ATOM 5151 O O . HIS B 1 301 ? -6.105 7.27 15.055 1 98.88 301 HIS B O 1
ATOM 5157 N N . TYR B 1 302 ? -8.266 7.172 15.367 1 98.94 302 TYR B N 1
ATOM 5158 C CA . TYR B 1 302 ? -8.578 7.891 14.141 1 98.94 302 TYR B CA 1
ATOM 5159 C C . TYR B 1 302 ? -9.188 9.258 14.438 1 98.94 302 TYR B C 1
ATOM 5161 O O . TYR B 1 302 ? -10.016 9.383 15.344 1 98.94 302 TYR B O 1
ATOM 5169 N N . LEU B 1 303 ? -8.727 10.25 13.734 1 98.94 303 LEU B N 1
ATOM 5170 C CA . LEU B 1 303 ? -9.195 11.625 13.891 1 98.94 303 LEU B CA 1
ATOM 5171 C C . LEU B 1 303 ? -9.781 12.148 12.586 1 98.94 303 LEU B C 1
ATOM 5173 O O . LEU B 1 303 ? -9.234 11.883 11.508 1 98.94 303 LEU B O 1
ATOM 5177 N N . PHE B 1 304 ? -10.836 12.953 12.664 1 98.81 304 PHE B N 1
ATOM 5178 C CA . PHE B 1 304 ? -11.461 13.547 11.484 1 98.81 304 PHE B CA 1
ATOM 5179 C C . PHE B 1 304 ? -10.562 14.625 10.883 1 98.81 304 PHE B C 1
ATOM 5181 O O . PHE B 1 304 ? -10.062 15.5 11.602 1 98.81 304 PHE B O 1
ATOM 5188 N N . GLY B 1 305 ? -10.328 14.508 9.664 1 98.62 305 GLY B N 1
ATOM 5189 C CA . GLY B 1 305 ? -9.656 15.5 8.844 1 98.62 305 GLY B CA 1
ATOM 5190 C C . GLY B 1 305 ? -10.227 15.609 7.445 1 98.62 305 GLY B C 1
ATOM 5191 O O . GLY B 1 305 ? -10.43 14.602 6.77 1 98.62 305 GLY B O 1
ATOM 5192 N N . SER B 1 306 ? -10.438 16.828 6.957 1 97.25 306 SER B N 1
ATOM 5193 C CA . SER B 1 306 ? -11.164 17.016 5.703 1 97.25 306 SER B CA 1
ATOM 5194 C C . SER B 1 306 ? -10.211 17.281 4.543 1 97.25 306 SER B C 1
ATOM 5196 O O . SER B 1 306 ? -10.562 17.062 3.383 1 97.25 306 SER B O 1
ATOM 5198 N N . SER B 1 307 ? -9.047 17.875 4.805 1 94.19 307 SER B N 1
ATOM 5199 C CA . SER B 1 307 ? -8.109 18.344 3.793 1 94.19 307 SER B CA 1
ATOM 5200 C C . SER B 1 307 ? -8.594 19.625 3.135 1 94.19 307 SER B C 1
ATOM 5202 O O . SER B 1 307 ? -8.18 19.953 2.02 1 94.19 307 SER B O 1
ATOM 5204 N N . PHE B 1 308 ? -9.43 20.359 3.803 1 93.44 308 PHE B N 1
ATOM 5205 C CA . PHE B 1 308 ? -9.828 21.656 3.279 1 93.44 308 PHE B CA 1
ATOM 5206 C C . PHE B 1 308 ? -8.617 22.547 3.047 1 93.44 3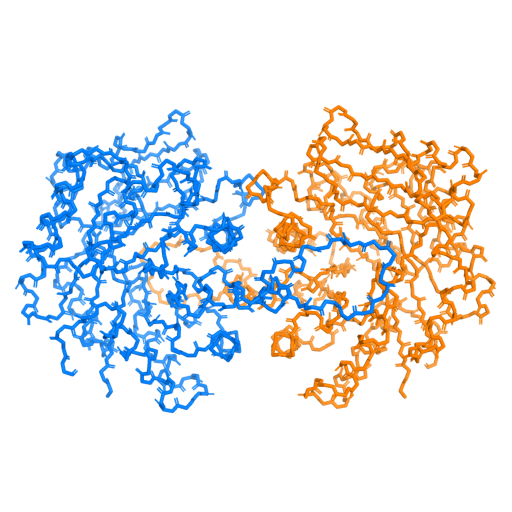08 PHE B C 1
ATOM 5208 O O . PHE B 1 308 ? -7.699 22.578 3.871 1 93.44 308 PHE B O 1
ATOM 5215 N N . PRO B 1 309 ? -8.602 23.25 1.844 1 92.5 309 PRO B N 1
ATOM 5216 C CA . PRO B 1 309 ? -9.648 23.484 0.846 1 92.5 309 PRO B CA 1
ATOM 5217 C C . PRO B 1 309 ? -9.367 22.766 -0.477 1 92.5 309 PRO B C 1
ATOM 5219 O O . PRO B 1 309 ? -9.633 23.328 -1.547 1 92.5 309 PRO B O 1
ATOM 5222 N N . VAL B 1 310 ? -8.703 21.578 -0.411 1 82.31 310 VAL B N 1
ATOM 5223 C CA . VAL B 1 310 ? -8.445 20.844 -1.652 1 82.31 310 VAL B CA 1
ATOM 5224 C C . VAL B 1 310 ? -9.719 20.781 -2.488 1 82.31 310 VAL B C 1
ATOM 5226 O O . VAL B 1 310 ? -9.719 21.141 -3.666 1 82.31 310 VAL B O 1
ATOM 5229 N N . PHE B 1 311 ? -10.742 20.312 -1.884 1 80.94 311 PHE B N 1
ATOM 5230 C CA . PHE B 1 311 ? -12.109 20.469 -2.375 1 80.94 311 PHE B CA 1
ATOM 5231 C C . PHE B 1 311 ? -13.008 21.062 -1.3 1 80.94 311 PHE B C 1
ATOM 5233 O O . PHE B 1 311 ? -13.055 20.562 -0.174 1 80.94 311 PHE B O 1
ATOM 5240 N N . TYR B 1 312 ? -13.719 22.031 -1.661 1 82.88 312 TYR B N 1
ATOM 5241 C CA . TYR B 1 312 ? -14.523 22.766 -0.699 1 82.88 312 TYR B CA 1
ATOM 5242 C C . TYR B 1 312 ? -15.586 21.875 -0.073 1 82.88 312 TYR B C 1
ATOM 5244 O O . TYR B 1 312 ? -15.898 22 1.111 1 82.88 312 TYR B O 1
ATOM 5252 N N . SER B 1 313 ? -16.031 20.969 -0.836 1 89.19 313 SER B N 1
ATOM 5253 C CA . SER B 1 313 ? -17.141 20.125 -0.388 1 89.19 313 SER B CA 1
ATOM 5254 C C . SER B 1 313 ? -16.656 19 0.51 1 89.19 313 SER B C 1
ATOM 5256 O O . SER B 1 313 ? -17.469 18.328 1.158 1 89.19 313 SER B O 1
ATOM 5258 N N . TRP B 1 314 ? -15.367 18.812 0.665 1 91.81 314 TRP B N 1
ATOM 5259 C CA . TRP B 1 314 ? -14.836 17.641 1.374 1 91.81 314 TRP B CA 1
ATOM 5260 C C . TRP B 1 314 ? -15.117 17.75 2.869 1 91.81 314 TRP B C 1
ATOM 5262 O O . TRP B 1 314 ? -15.375 16.734 3.527 1 91.81 314 TRP B O 1
ATOM 5272 N N . MET B 1 315 ? -15.109 19.016 3.348 1 95.94 315 MET B N 1
ATOM 5273 C CA . MET B 1 315 ? -15.367 19.172 4.777 1 95.94 315 MET B CA 1
ATOM 5274 C C . MET B 1 315 ? -16.781 18.734 5.125 1 95.94 315 MET B C 1
ATOM 5276 O O . MET B 1 315 ? -16.984 17.891 6 1 95.94 315 MET B O 1
ATOM 5280 N N . SER B 1 316 ? -17.766 19.234 4.359 1 96.69 316 SER B N 1
ATOM 5281 C CA . SER B 1 316 ? -19.156 18.891 4.629 1 96.69 316 SER B CA 1
ATOM 5282 C C . SER B 1 316 ? -19.438 17.438 4.305 1 96.69 316 SER B C 1
ATOM 5284 O O . SER B 1 316 ? -20.156 16.75 5.043 1 96.69 316 SER B O 1
ATOM 5286 N N . GLN B 1 317 ? -18.922 16.922 3.248 1 96.44 317 GLN B N 1
ATOM 5287 C CA . GLN B 1 317 ? -19.094 15.531 2.871 1 96.44 317 GLN B CA 1
ATOM 5288 C C . GLN B 1 317 ? -18.484 14.602 3.92 1 96.44 317 GLN B C 1
ATOM 5290 O O . GLN B 1 317 ? -19.078 13.555 4.238 1 96.44 317 GLN B O 1
ATOM 5295 N N . GLY B 1 318 ? -17.297 14.992 4.398 1 98.06 318 GLY B N 1
ATOM 5296 C CA . GLY B 1 318 ? -16.641 14.195 5.426 1 98.06 318 GLY B CA 1
ATOM 5297 C C . GLY B 1 318 ? -17.438 14.117 6.711 1 98.06 318 GLY B C 1
ATOM 5298 O O . GLY B 1 318 ? -17.594 13.031 7.289 1 98.06 318 GLY B O 1
ATOM 5299 N N . VAL B 1 319 ? -17.922 15.266 7.141 1 98.5 319 VAL B N 1
ATOM 5300 C CA . VAL B 1 319 ? -18.719 15.312 8.359 1 98.5 319 VAL B CA 1
ATOM 5301 C C . VAL B 1 319 ? -19.969 14.453 8.188 1 98.5 319 VAL B C 1
ATOM 5303 O O . VAL B 1 319 ? -20.297 13.633 9.047 1 98.5 319 VAL B O 1
ATOM 5306 N N . ASP B 1 320 ? -20.656 14.602 7.066 1 98.25 320 ASP B N 1
ATOM 5307 C CA . ASP B 1 320 ? -21.875 13.836 6.789 1 98.25 320 ASP B CA 1
ATOM 5308 C C . ASP B 1 320 ? -21.578 12.336 6.758 1 98.25 320 ASP B C 1
ATOM 5310 O O . ASP B 1 320 ? -22.344 11.531 7.293 1 98.25 320 ASP B O 1
ATOM 5314 N N . PHE B 1 321 ? -20.516 11.969 6.195 1 98.62 321 PHE B N 1
ATOM 5315 C CA . PHE B 1 321 ? -20.109 10.578 6.086 1 98.62 321 PHE B CA 1
ATOM 5316 C C . PHE B 1 321 ? -19.922 9.953 7.465 1 98.62 321 PHE B C 1
ATOM 5318 O O . PHE B 1 321 ? -20.453 8.867 7.73 1 98.62 321 PHE B O 1
ATOM 5325 N N . VAL B 1 322 ? -19.203 10.648 8.359 1 98.75 322 VAL B N 1
ATOM 5326 C CA . VAL B 1 322 ? -18.922 10.102 9.688 1 98.75 322 VAL B CA 1
ATOM 5327 C C . VAL B 1 322 ? -20.203 10.102 10.523 1 98.75 322 VAL B C 1
ATOM 5329 O O . VAL B 1 322 ? -20.469 9.148 11.258 1 98.75 322 VAL B O 1
ATOM 5332 N N . LYS B 1 323 ? -21.031 11.117 10.383 1 98.44 323 LYS B N 1
ATOM 5333 C CA . LYS B 1 323 ? -22.219 11.266 11.227 1 98.44 323 LYS B CA 1
ATOM 5334 C C . LYS B 1 323 ? -23.344 10.352 10.766 1 98.44 323 LYS B C 1
ATOM 5336 O O . LYS B 1 323 ? -24.062 9.781 11.586 1 98.44 323 LYS B O 1
ATOM 5341 N N . ASN B 1 324 ? -23.406 10.18 9.398 1 98.19 324 ASN B N 1
ATOM 5342 C CA . ASN B 1 324 ? -24.672 9.625 8.914 1 98.19 324 ASN B CA 1
ATOM 5343 C C . ASN B 1 324 ? -24.453 8.367 8.078 1 98.19 324 ASN B C 1
ATOM 5345 O O . ASN B 1 324 ? -25.375 7.582 7.875 1 98.19 324 ASN B O 1
ATOM 5349 N N . THR B 1 325 ? -23.297 8.156 7.559 1 98.44 325 THR B N 1
ATOM 5350 C CA . THR B 1 325 ? -23.078 7.043 6.648 1 98.44 325 THR B CA 1
ATOM 5351 C C . THR B 1 325 ? -22.469 5.855 7.379 1 98.44 325 THR B C 1
ATOM 5353 O O . THR B 1 325 ? -22.906 4.715 7.215 1 98.44 325 THR B O 1
ATOM 5356 N N . LEU B 1 326 ? -21.469 6.137 8.188 1 98.62 326 LEU B N 1
ATOM 5357 C CA . LEU B 1 326 ? -20.781 5.055 8.891 1 98.62 326 LEU B CA 1
ATOM 5358 C C . LEU B 1 326 ? -21.719 4.379 9.883 1 98.62 326 LEU B C 1
ATOM 5360 O O . LEU B 1 326 ? -22.516 5.047 10.562 1 98.62 326 LEU B O 1
ATOM 5364 N N . GLU B 1 327 ? -21.656 3.08 9.953 1 98.5 327 GLU B N 1
ATOM 5365 C CA . GLU B 1 327 ? -22.375 2.303 10.953 1 98.5 327 GLU B CA 1
ATOM 5366 C C . GLU B 1 327 ? -21.469 1.891 12.109 1 98.5 327 GLU B C 1
ATOM 5368 O O . GLU B 1 327 ? -21.078 0.728 12.203 1 98.5 327 GLU B O 1
ATOM 5373 N N . ILE B 1 328 ? -21.219 2.811 12.977 1 98.44 328 ILE B N 1
ATOM 5374 C CA . ILE B 1 328 ? -20.375 2.645 14.156 1 98.44 328 ILE B CA 1
ATOM 5375 C C . ILE B 1 328 ? -21.125 3.137 15.391 1 98.44 328 ILE B C 1
ATOM 5377 O O . ILE B 1 328 ? -22.172 3.779 15.281 1 98.44 328 ILE B O 1
ATOM 5381 N N . SER B 1 329 ? -20.672 2.834 16.562 1 98.56 329 SER B N 1
ATOM 5382 C CA . SER B 1 329 ? -21.328 3.266 17.797 1 98.56 329 SER B CA 1
ATOM 5383 C C . SER B 1 329 ? -21.219 4.777 17.969 1 98.56 329 SER B C 1
ATOM 5385 O O . SER B 1 329 ? -20.312 5.41 17.422 1 98.56 329 SER B O 1
ATOM 5387 N N . ASP B 1 330 ? -22.078 5.332 18.719 1 98.31 330 ASP B N 1
ATOM 5388 C CA . ASP B 1 330 ? -22.031 6.754 19.047 1 98.31 330 ASP B CA 1
ATOM 5389 C C . ASP B 1 330 ? -20.734 7.121 19.766 1 98.31 330 ASP B C 1
ATOM 5391 O O . ASP B 1 330 ? -20.188 8.195 19.547 1 98.31 330 ASP B O 1
ATOM 5395 N N . ALA B 1 331 ? -20.328 6.203 20.609 1 98.44 331 ALA B N 1
ATOM 5396 C CA . ALA B 1 331 ? -19.078 6.438 21.328 1 98.44 331 ALA B CA 1
ATOM 5397 C C . ALA B 1 331 ? -17.891 6.551 20.375 1 98.44 331 ALA B C 1
ATOM 5399 O O . ALA B 1 331 ? -17.062 7.449 20.5 1 98.44 331 ALA B O 1
ATOM 5400 N N . ASP B 1 332 ? -17.828 5.637 19.391 1 98.75 332 ASP B N 1
ATOM 5401 C CA . ASP B 1 332 ? -16.766 5.676 18.391 1 98.75 332 ASP B CA 1
ATOM 5402 C C . ASP B 1 332 ? -16.859 6.941 17.531 1 98.75 332 ASP B C 1
ATOM 5404 O O . ASP B 1 332 ? -15.844 7.566 17.234 1 98.75 332 ASP B O 1
ATOM 5408 N N . ARG B 1 333 ? -18.031 7.285 17.172 1 98.75 333 ARG B N 1
ATOM 5409 C CA . ARG B 1 333 ? -18.281 8.484 16.391 1 98.75 333 ARG B CA 1
ATOM 5410 C C . ARG B 1 333 ? -17.797 9.734 17.109 1 98.75 333 ARG B C 1
ATOM 5412 O O . ARG B 1 333 ? -17.156 10.602 16.516 1 98.75 333 ARG B O 1
ATOM 5419 N N . ASP B 1 334 ? -18.062 9.789 18.391 1 98.44 334 ASP B N 1
ATOM 5420 C CA . ASP B 1 334 ? -17.641 10.914 19.219 1 98.44 334 ASP B CA 1
ATOM 5421 C C . ASP B 1 334 ? -16.109 10.977 19.312 1 98.44 334 ASP B C 1
ATOM 5423 O O . ASP B 1 334 ? -15.531 12.062 19.266 1 98.44 334 ASP B O 1
ATOM 5427 N N . LEU B 1 335 ? -15.523 9.797 19.484 1 98.75 335 LEU B N 1
ATOM 5428 C CA . LEU B 1 335 ? -14.062 9.734 19.516 1 98.75 335 LEU B CA 1
ATOM 5429 C C . LEU B 1 335 ? -13.469 10.281 18.219 1 98.75 335 LEU B C 1
ATOM 5431 O O . LEU B 1 335 ? -12.57 11.125 18.25 1 98.75 335 LEU B O 1
ATOM 5435 N N . VAL B 1 336 ? -13.969 9.883 17.109 1 98.88 336 VAL B N 1
ATOM 5436 C CA . VAL B 1 336 ? -13.414 10.203 15.797 1 98.88 336 VAL B CA 1
ATOM 5437 C C . VAL B 1 336 ? -13.625 11.688 15.492 1 98.88 336 VAL B C 1
ATOM 5439 O O . VAL B 1 336 ? -12.727 12.359 14.992 1 98.88 336 VAL B O 1
ATOM 5442 N N . LEU B 1 337 ? -14.781 12.227 15.852 1 98.75 337 LEU B N 1
ATOM 5443 C CA . LEU B 1 337 ? -15.164 13.57 15.453 1 98.75 337 LEU B CA 1
ATOM 5444 C C . LEU B 1 337 ? -14.523 14.609 16.375 1 98.75 337 LEU B C 1
ATOM 5446 O O . LEU B 1 337 ? -14.312 15.758 15.969 1 98.75 337 LEU B O 1
ATOM 5450 N N . SER B 1 338 ? -14.25 14.234 17.688 1 98.44 338 SER B N 1
ATOM 5451 C CA . SER B 1 338 ? -13.742 15.281 18.562 1 98.44 338 SER B CA 1
ATOM 5452 C C . SER B 1 338 ? -12.891 14.703 19.688 1 98.44 338 SER B C 1
ATOM 5454 O O . SER B 1 338 ? -11.852 15.258 20.031 1 98.44 338 SER B O 1
ATOM 5456 N N . GLY B 1 339 ? -13.297 13.547 20.25 1 98.56 339 GLY B N 1
ATOM 5457 C CA . GLY B 1 339 ? -12.656 13.008 21.438 1 98.56 339 GLY B CA 1
ATOM 5458 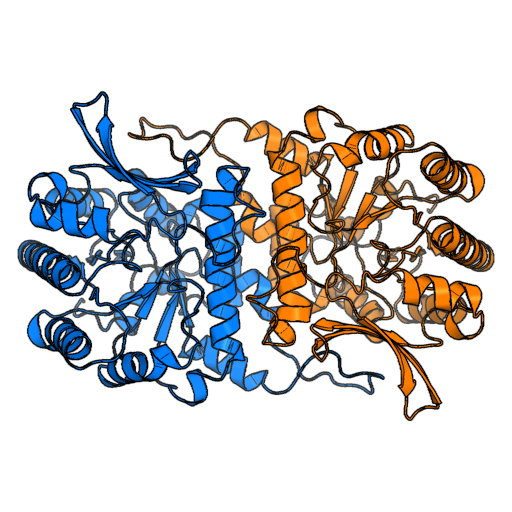C C . GLY B 1 339 ? -11.164 12.781 21.266 1 98.56 339 GLY B C 1
ATOM 5459 O O . GLY B 1 339 ? -10.367 13.156 22.125 1 98.56 339 GLY B O 1
ATOM 5460 N N . ASN B 1 340 ? -10.82 12.172 20.203 1 98.81 340 ASN B N 1
ATOM 5461 C CA . ASN B 1 340 ? -9.414 11.867 19.953 1 98.81 340 ASN B CA 1
ATOM 5462 C C . ASN B 1 340 ? -8.594 13.133 19.766 1 98.81 340 ASN B C 1
ATOM 5464 O O . ASN B 1 340 ? -7.465 13.234 20.25 1 98.81 340 ASN B O 1
ATOM 5468 N N . ALA B 1 341 ? -9.109 14.07 19 1 98.81 341 ALA B N 1
ATOM 5469 C CA . ALA B 1 341 ? -8.391 15.328 18.797 1 98.81 341 ALA B CA 1
ATOM 5470 C C . ALA B 1 341 ? -8.156 16.062 20.109 1 98.81 341 ALA B C 1
ATOM 5472 O O . ALA B 1 341 ? -7.062 16.562 20.375 1 98.81 341 ALA B O 1
ATOM 5473 N N . LYS B 1 342 ? -9.188 16.125 21 1 98.31 342 LYS B N 1
ATOM 5474 C CA . LYS B 1 342 ? -9.062 16.75 22.312 1 98.31 342 LYS B CA 1
ATOM 5475 C C . LYS B 1 342 ? -7.957 16.109 23.141 1 98.31 342 LYS B C 1
ATOM 5477 O O . LYS B 1 342 ? -7.125 16.797 23.734 1 98.31 342 LYS B O 1
ATOM 5482 N N . ARG B 1 343 ? -7.941 14.812 23.094 1 98.38 343 ARG B N 1
ATOM 5483 C CA . ARG B 1 343 ? -7.004 14.039 23.891 1 98.38 343 ARG B CA 1
ATOM 5484 C C . ARG B 1 343 ? -5.582 14.164 23.344 1 98.38 343 ARG B C 1
ATOM 5486 O O . ARG B 1 343 ? -4.652 14.469 24.094 1 98.38 343 ARG B O 1
ATOM 5493 N N . ILE B 1 344 ? -5.41 13.969 22.078 1 98.62 344 ILE B N 1
ATOM 5494 C CA . ILE B 1 344 ? -4.082 13.836 21.484 1 98.62 344 ILE B CA 1
ATOM 5495 C C . ILE B 1 344 ? -3.414 15.211 21.406 1 98.62 344 ILE B C 1
ATOM 5497 O O . ILE B 1 344 ? -2.215 15.336 21.656 1 98.62 344 ILE B O 1
ATOM 5501 N N . PHE B 1 345 ? -4.188 16.25 21.078 1 98.69 345 PHE B N 1
ATOM 5502 C CA . PHE B 1 345 ? -3.621 17.578 20.891 1 98.69 345 PHE B CA 1
ATOM 5503 C C . PHE B 1 345 ? -3.803 18.422 22.156 1 98.69 345 PHE B C 1
ATOM 5505 O O . PHE B 1 345 ? -3.396 19.594 22.188 1 98.69 345 PHE B O 1
ATOM 5512 N N . ASP B 1 346 ? -4.41 17.891 23.203 1 97.69 346 ASP B N 1
ATOM 5513 C CA . ASP B 1 346 ? -4.691 18.609 24.438 1 97.69 346 ASP B CA 1
ATOM 5514 C C . ASP B 1 346 ? -5.379 19.938 24.156 1 97.69 346 ASP B C 1
ATOM 5516 O O . ASP B 1 346 ? -4.918 21 24.609 1 97.69 346 ASP B O 1
ATOM 5520 N N . LEU B 1 347 ? -6.395 19.859 23.312 1 97.38 347 LEU B N 1
ATOM 5521 C CA . LEU B 1 347 ? -7.086 21.078 22.906 1 97.38 347 LEU B CA 1
ATOM 5522 C C . LEU B 1 347 ? -7.883 21.672 24.062 1 97.38 347 LEU B C 1
ATOM 5524 O O . LEU B 1 347 ? -8.578 20.938 24.781 1 97.38 347 LEU B O 1
ATOM 5528 N N . PRO B 1 348 ? -7.805 22.969 24.328 1 93.44 348 PRO B N 1
ATOM 5529 C CA . PRO B 1 348 ? -8.562 23.641 25.391 1 93.44 348 PRO B CA 1
ATOM 5530 C C . PRO B 1 348 ? -10 23.938 25 1 93.44 348 PRO B C 1
ATOM 5532 O O . PRO B 1 348 ? -10.406 25.109 24.969 1 93.44 348 PRO B O 1
ATOM 5535 N N . ILE B 1 349 ? -10.711 22.875 24.688 1 92.88 349 ILE B N 1
ATOM 5536 C CA . ILE B 1 349 ? -12.094 23.047 24.25 1 92.88 349 ILE B CA 1
ATOM 5537 C C . ILE B 1 349 ? -13 22.156 25.094 1 92.88 349 ILE B C 1
ATOM 5539 O O . ILE B 1 349 ? -12.531 21.219 25.75 1 92.88 349 ILE B O 1
ATOM 5543 N N . GLY B 1 350 ? -14.289 22.609 25.297 1 82.75 350 GLY B N 1
ATOM 5544 C CA . GLY B 1 350 ? -15.273 21.859 26.062 1 82.75 350 GLY B CA 1
ATOM 5545 C C . GLY B 1 350 ? -15.875 20.703 25.297 1 82.75 350 GLY B C 1
ATOM 5546 O O . GLY B 1 350 ? -15.789 20.641 24.062 1 82.75 350 GLY B O 1
#

Sequence (700 aa):
MTVVDINIHHLPEDLFTNQKILDGFLYSAPRGFGEIARVETMDSGKKHLILEKPAGYQNLNYVEGDYSAEAKLAAMDDAGVDYGIMRVPVWQEWLALDTCKAVNDNAFSIVKRSNGRLFATACVPPWGGKENTYELERCVNELGAVGVQLACHYGQLYLDDEVFEPYLKVIERLNVPVIVHHTPLPVEWRSVIDYTNLRREYGRIVDQATAVGRELFSGMFDRMPGLRFVHTMLGGNWFANTALLTPHASGKNESLQRLDPTGGEKIRGYLANNIFFDLTHPHSWGKDQVECALKVNGADHYLFGSSFPVFYSWMSQGVDFVKNTLEISDADRDLVLSGNAKRIFDLPIGMTVVDINIHHLPEDLFTNQKILDGFLYSAPRGFGEIARVETMDSGKKHLILEKPAGYQNLNYVEGDYSAEAKLAAMDDAGVDYGIMRVPVWQEWLALDTCKAVNDNAFSIVKRSNGRLFATACVPPWGGKENTYELERCVNELGAVGVQLACHYGQLYLDDEVFEPYLKVIERLNVPVIVHHTPLPVEWRSVIDYTNLRREYGRIVDQATAVGRELFSGMFDRMPGLRFVHTMLGGNWFANTALLTPHASGKNESLQRLDPTGGEKIRGYLANNIFFDLTHPHSWGKDQVECALKVNGADHYLFGSSFPVFYSWMSQGVDFVKNTLEISDADRDLVLSGNAKRIFDLPIG